Protein AF-A0A662MDX4-F1 (afdb_monomer_lite)

Structure (mmCIF, N/CA/C/O backbone):
data_AF-A0A662MDX4-F1
#
_entry.id   AF-A0A662MDX4-F1
#
loop_
_atom_site.group_PDB
_atom_site.id
_atom_site.type_symbol
_atom_site.label_atom_id
_atom_site.label_alt_id
_atom_site.label_comp_id
_atom_site.label_asym_id
_atom_site.label_entity_id
_atom_site.label_seq_id
_atom_site.pdbx_PDB_ins_code
_atom_site.Cartn_x
_atom_site.Cartn_y
_atom_site.Cartn_z
_atom_site.occupancy
_atom_site.B_iso_or_equiv
_atom_site.auth_seq_id
_atom_site.auth_comp_id
_atom_site.auth_asym_id
_atom_site.auth_atom_id
_atom_site.pdbx_PDB_model_num
ATOM 1 N N . MET A 1 1 ? -19.190 1.583 40.206 1.00 59.28 1 MET A N 1
ATOM 2 C CA . MET A 1 1 ? -19.822 0.352 40.725 1.00 59.28 1 MET A CA 1
ATOM 3 C C . MET A 1 1 ? -19.224 0.079 42.091 1.00 59.28 1 MET A C 1
ATOM 5 O O . MET A 1 1 ? -18.116 0.543 42.334 1.00 59.28 1 MET A O 1
ATOM 9 N N . THR A 1 2 ? -19.937 -0.593 42.989 1.00 80.00 2 THR A N 1
ATOM 10 C CA . THR A 1 2 ? -19.317 -1.134 44.212 1.00 80.00 2 THR A CA 1
ATOM 11 C C . THR A 1 2 ? -18.480 -2.373 43.882 1.00 80.00 2 THR A C 1
ATOM 13 O O . THR A 1 2 ? -18.760 -3.055 42.900 1.00 80.00 2 THR A O 1
ATOM 16 N N . ASP A 1 3 ? -17.484 -2.708 44.704 1.00 83.12 3 ASP A N 1
ATOM 17 C CA . ASP A 1 3 ? -16.612 -3.882 44.509 1.00 83.12 3 ASP A CA 1
ATOM 18 C C . ASP A 1 3 ? -17.412 -5.185 44.302 1.00 83.12 3 ASP A C 1
ATOM 20 O O . ASP A 1 3 ? -17.058 -6.038 43.488 1.00 83.12 3 ASP A O 1
ATOM 24 N N . ILE A 1 4 ? -18.554 -5.305 44.987 1.00 87.06 4 ILE A N 1
ATOM 25 C CA . ILE A 1 4 ? -19.502 -6.419 44.854 1.00 87.06 4 ILE A CA 1
ATOM 26 C C . ILE A 1 4 ? -20.255 -6.414 43.524 1.00 87.06 4 ILE A C 1
ATOM 28 O O . ILE A 1 4 ? -20.482 -7.484 42.965 1.00 87.06 4 ILE A O 1
ATOM 32 N N . GLU A 1 5 ? -20.662 -5.251 43.013 1.00 85.50 5 GLU A N 1
ATOM 33 C CA . GLU A 1 5 ? -21.254 -5.144 41.673 1.00 85.50 5 GLU A CA 1
ATOM 34 C C . GLU A 1 5 ? -20.227 -5.524 40.602 1.00 85.50 5 GLU A C 1
ATOM 36 O O . GLU A 1 5 ? -20.557 -6.275 39.686 1.00 85.50 5 GLU A O 1
ATOM 41 N N . THR A 1 6 ? -18.983 -5.052 40.739 1.00 86.38 6 THR A N 1
ATOM 42 C CA . THR A 1 6 ? -17.877 -5.371 39.825 1.00 86.38 6 THR A CA 1
ATOM 43 C C . THR A 1 6 ? -17.613 -6.880 39.791 1.00 86.38 6 THR A C 1
ATOM 45 O O . THR A 1 6 ? -17.633 -7.483 38.717 1.00 86.38 6 THR A O 1
ATOM 48 N N . LEU A 1 7 ? -17.438 -7.516 40.957 1.00 89.25 7 LEU A N 1
ATOM 49 C CA . LEU A 1 7 ? -17.247 -8.968 41.049 1.00 89.25 7 LEU A CA 1
ATOM 50 C C . LEU A 1 7 ? -18.479 -9.753 40.596 1.00 89.25 7 LEU A C 1
ATOM 52 O O . LEU A 1 7 ? -18.336 -10.762 39.914 1.00 89.25 7 LEU A O 1
ATOM 56 N N . GLY A 1 8 ? -19.683 -9.289 40.937 1.00 89.94 8 GLY A N 1
ATOM 57 C CA . GLY A 1 8 ? -20.932 -9.907 40.494 1.00 89.94 8 GLY A CA 1
ATOM 58 C C . GLY A 1 8 ? -21.017 -9.987 38.972 1.00 89.94 8 GLY A C 1
ATOM 59 O O . GLY A 1 8 ? -21.300 -11.056 38.441 1.00 89.94 8 GLY A O 1
ATOM 60 N N . LYS A 1 9 ? -20.680 -8.894 38.276 1.00 90.31 9 LYS A N 1
ATOM 61 C CA . LYS A 1 9 ? -20.639 -8.851 36.809 1.00 90.31 9 LYS A CA 1
ATOM 62 C C . LYS A 1 9 ? -19.519 -9.691 36.207 1.00 90.31 9 LYS A C 1
ATOM 64 O O . LYS A 1 9 ? -19.749 -10.341 35.195 1.00 90.31 9 LYS A O 1
ATOM 69 N N . LEU A 1 10 ? -18.334 -9.724 36.823 1.00 92.38 10 LEU A N 1
ATOM 70 C CA . LEU A 1 10 ? -17.260 -10.616 36.372 1.00 92.38 10 LEU A CA 1
ATOM 71 C C . LEU A 1 10 ? -17.699 -12.087 36.430 1.00 92.38 10 LEU A C 1
ATOM 73 O O . LEU A 1 10 ? -17.447 -12.842 35.496 1.00 92.38 10 LEU A O 1
ATOM 77 N N . ILE A 1 11 ? -18.380 -12.482 37.509 1.00 94.31 11 ILE A N 1
ATOM 78 C CA . ILE A 1 11 ? -18.904 -13.841 37.678 1.00 94.31 11 ILE A CA 1
ATOM 79 C C . ILE A 1 11 ? -20.050 -14.117 36.687 1.00 94.31 11 ILE A C 1
ATOM 81 O O . ILE A 1 11 ? -20.131 -15.222 36.160 1.00 94.31 11 ILE A O 1
ATOM 85 N N . GLU A 1 12 ? -20.900 -13.130 36.394 1.00 93.81 12 GLU A N 1
ATOM 86 C CA . GLU A 1 12 ? -21.998 -13.243 35.420 1.00 93.81 12 GLU A CA 1
ATOM 87 C C . GLU A 1 12 ? -21.481 -13.450 33.989 1.00 93.81 12 GLU A C 1
ATOM 89 O O . GLU A 1 12 ? -21.856 -14.426 33.340 1.00 93.81 12 GLU A O 1
ATOM 94 N N . GLU A 1 13 ? -20.540 -12.617 33.534 1.00 92.62 13 GLU A N 1
ATOM 95 C CA . GLU A 1 13 ? -19.851 -12.785 32.244 1.00 92.62 13 GLU A CA 1
ATOM 96 C C . GLU A 1 13 ? -19.095 -14.124 32.175 1.00 92.62 13 GLU A C 1
ATOM 98 O O . GLU A 1 13 ? -19.100 -14.804 31.145 1.00 92.62 13 GLU A O 1
ATOM 103 N N . PHE A 1 14 ? -18.487 -14.553 33.287 1.00 94.75 14 PHE A N 1
ATOM 104 C CA . PHE A 1 14 ? -17.798 -15.838 33.374 1.00 94.75 14 PHE A CA 1
ATOM 105 C C . PHE A 1 14 ? -18.740 -17.035 33.222 1.00 94.75 14 PHE A C 1
ATOM 107 O O . PHE A 1 14 ? -18.498 -17.890 32.369 1.00 94.75 14 PHE A O 1
ATOM 114 N N . ILE A 1 15 ? -19.838 -17.085 33.980 1.00 93.81 15 ILE A N 1
ATOM 115 C CA . ILE A 1 15 ? -20.844 -18.148 33.851 1.00 93.81 15 ILE A CA 1
ATOM 116 C C . ILE A 1 15 ? -21.467 -18.110 32.451 1.00 93.81 15 ILE A C 1
ATOM 118 O O . ILE A 1 15 ? -21.570 -19.154 31.803 1.00 93.81 15 ILE A O 1
ATOM 122 N N . GLY A 1 16 ? -21.812 -16.925 31.943 1.00 90.62 16 GLY A N 1
ATOM 123 C CA . GLY A 1 16 ? -22.343 -16.740 30.592 1.00 90.62 16 GLY A CA 1
ATOM 124 C C . GLY A 1 16 ? -21.427 -17.315 29.508 1.00 90.62 16 GLY A C 1
ATOM 125 O O . GLY A 1 16 ? -21.894 -18.030 28.623 1.00 90.62 16 GLY A O 1
ATOM 126 N N . LYS A 1 17 ? -20.108 -17.094 29.599 1.00 91.31 17 LYS A N 1
ATOM 127 C CA . LYS A 1 17 ? -19.148 -17.645 28.629 1.00 91.31 17 LYS A CA 1
ATOM 128 C C . LYS A 1 17 ? -18.890 -19.141 28.800 1.00 91.31 17 LYS A C 1
ATOM 130 O O . LYS A 1 17 ? -18.914 -19.857 27.803 1.00 91.31 17 LYS A O 1
ATOM 135 N N . MET A 1 18 ? -18.741 -19.641 30.027 1.00 92.31 18 MET A N 1
ATOM 136 C CA . MET A 1 18 ? -18.547 -21.081 30.278 1.00 92.31 18 MET A CA 1
ATOM 137 C C . MET A 1 18 ? -19.785 -21.935 29.941 1.00 92.31 18 MET A C 1
ATOM 139 O O . MET A 1 18 ? -19.671 -23.145 29.736 1.00 92.31 18 MET A O 1
ATOM 143 N N . THR A 1 19 ? -20.967 -21.316 29.856 1.00 90.06 19 THR A N 1
ATOM 144 C CA . THR A 1 19 ? -22.231 -21.961 29.454 1.00 90.06 19 THR A CA 1
ATOM 145 C C . THR A 1 19 ? -22.664 -21.615 28.018 1.00 90.06 19 THR A C 1
ATOM 147 O O . THR A 1 19 ? -23.711 -22.084 27.552 1.00 90.06 19 THR A O 1
ATOM 150 N N . SER A 1 20 ? -21.853 -20.851 27.275 1.00 85.94 20 SER A N 1
ATOM 151 C CA . SER A 1 20 ? -22.109 -20.457 25.882 1.00 85.94 20 SER A CA 1
ATOM 152 C C . SER A 1 20 ? -21.889 -21.627 24.907 1.00 85.94 20 SER A C 1
ATOM 154 O O . SER A 1 20 ? -20.959 -22.412 25.093 1.00 85.94 20 SER A O 1
ATOM 156 N N . PRO A 1 21 ? -22.672 -21.746 23.815 1.00 75.50 21 PRO A N 1
ATOM 157 C CA . PRO A 1 21 ? -22.354 -22.648 22.702 1.00 75.50 21 PRO A CA 1
ATOM 158 C C . PRO A 1 21 ? -20.998 -22.358 22.035 1.00 75.50 21 PRO A C 1
ATOM 160 O O . PRO A 1 21 ? -20.430 -23.243 21.401 1.00 75.50 21 PRO A O 1
ATOM 163 N N . GLU A 1 22 ? -20.479 -21.133 22.170 1.00 73.81 22 GLU A N 1
ATOM 164 C CA . GLU A 1 22 ? -19.217 -20.685 21.560 1.00 73.81 22 GLU A CA 1
ATOM 165 C C . GLU A 1 22 ? -17.988 -21.433 22.098 1.00 73.81 22 GLU A C 1
ATOM 167 O O . GLU A 1 22 ? -16.997 -21.558 21.385 1.00 73.81 22 GLU A O 1
ATOM 172 N N . ILE A 1 23 ? -18.053 -21.965 23.326 1.00 75.44 23 ILE A N 1
ATOM 173 C CA . ILE A 1 23 ? -16.943 -22.688 23.972 1.00 75.44 23 ILE A CA 1
ATOM 174 C C . ILE A 1 23 ? -16.802 -24.145 23.471 1.00 75.44 23 ILE A C 1
ATOM 176 O O . ILE A 1 23 ? -15.941 -24.905 23.917 1.00 75.44 23 ILE A O 1
ATOM 180 N N . GLY A 1 24 ? -17.644 -24.548 22.513 1.00 72.50 24 GLY A N 1
ATOM 181 C CA . GLY A 1 24 ? -17.544 -25.826 21.818 1.00 72.50 24 GLY A CA 1
ATOM 182 C C . GLY A 1 24 ? -17.887 -27.027 22.700 1.00 72.50 24 GLY A C 1
ATOM 183 O O . GLY A 1 24 ? -18.926 -27.063 23.359 1.00 72.50 24 GLY A O 1
ATOM 184 N N . GLN A 1 25 ? -17.034 -28.054 22.671 1.00 70.88 25 GLN A N 1
ATOM 185 C CA . GLN A 1 25 ? -17.307 -29.349 23.313 1.00 70.88 25 GLN A CA 1
ATOM 186 C C . GLN A 1 25 ? -17.224 -29.318 24.850 1.00 70.88 25 GLN A C 1
ATOM 188 O O . GLN A 1 25 ? -17.778 -30.205 25.491 1.00 70.88 25 GLN A O 1
ATOM 193 N N . PHE A 1 26 ? -16.591 -28.298 25.442 1.00 77.69 26 PHE A N 1
ATOM 194 C CA . PHE A 1 26 ? -16.405 -28.166 26.896 1.00 77.69 26 PHE A CA 1
ATOM 195 C C . PHE A 1 26 ? -17.465 -27.294 27.588 1.00 77.69 26 PHE A C 1
ATOM 197 O O . PHE A 1 26 ? -17.277 -26.845 28.718 1.00 77.69 26 PHE A O 1
ATOM 204 N N . ARG A 1 27 ? -18.601 -27.066 26.921 1.00 85.00 27 ARG A N 1
ATOM 205 C CA . ARG A 1 27 ? -19.732 -26.306 27.459 1.00 85.00 27 ARG A CA 1
ATOM 206 C C . ARG A 1 27 ? -20.246 -26.908 28.769 1.00 85.00 27 ARG A C 1
ATOM 208 O O . ARG A 1 27 ? -20.650 -28.070 28.810 1.00 85.00 27 ARG A O 1
ATOM 215 N N . LEU A 1 28 ? -20.299 -26.089 29.817 1.00 90.06 28 LEU A N 1
ATOM 216 C CA . LEU A 1 28 ? -20.898 -26.454 31.098 1.00 90.06 28 LEU A CA 1
ATOM 217 C C . LEU A 1 28 ? -22.377 -26.054 31.171 1.00 90.06 28 LEU A C 1
ATOM 219 O O . LEU A 1 28 ? -22.842 -25.152 30.477 1.00 90.06 28 LEU A O 1
ATOM 223 N N . GLU A 1 29 ? -23.113 -26.720 32.058 1.00 92.25 29 GLU A N 1
ATOM 224 C CA . GLU A 1 29 ? -24.498 -26.382 32.392 1.00 92.25 29 GLU A CA 1
ATOM 225 C C . GLU A 1 29 ? -24.563 -25.362 33.538 1.00 92.25 29 GLU A C 1
ATOM 227 O O . GLU A 1 29 ? -23.791 -25.431 34.498 1.00 92.25 29 GLU A O 1
ATOM 232 N N . VAL A 1 30 ? -25.557 -24.467 33.513 1.00 93.75 30 VAL A N 1
ATOM 233 C CA . VAL A 1 30 ? -25.803 -23.487 34.595 1.00 93.75 30 VAL A CA 1
ATOM 234 C C . VAL A 1 30 ? -26.048 -24.186 35.946 1.00 93.75 30 VAL A C 1
ATOM 236 O O . VAL A 1 30 ? -25.673 -23.685 37.010 1.00 93.75 30 VAL A O 1
ATOM 239 N N . SER A 1 31 ? -26.621 -25.396 35.934 1.00 92.81 31 SER A N 1
ATOM 240 C CA . SER A 1 31 ? -26.776 -26.232 37.133 1.00 92.81 31 SER A CA 1
ATOM 241 C C . SER A 1 31 ? -25.448 -26.573 37.813 1.00 92.81 31 SER A C 1
ATOM 243 O O . SER A 1 31 ? -25.412 -26.674 39.037 1.00 92.81 31 SER A O 1
ATOM 245 N N . THR A 1 32 ? -24.353 -26.708 37.061 1.00 94.25 32 THR A N 1
ATOM 246 C CA . THR A 1 32 ? -23.019 -26.994 37.607 1.00 94.25 32 THR A CA 1
ATOM 247 C C . THR A 1 32 ? -22.538 -25.839 38.483 1.00 94.25 32 THR A C 1
ATOM 249 O O . THR A 1 32 ? -22.175 -26.046 39.641 1.00 94.25 32 THR A O 1
ATOM 252 N N . PHE A 1 33 ? -22.648 -24.606 37.984 1.00 96.00 33 PHE A N 1
ATOM 253 C CA . PHE A 1 33 ? -22.297 -23.394 38.728 1.00 96.00 33 PHE A CA 1
ATOM 254 C C . PHE A 1 33 ? -23.172 -23.182 39.971 1.00 96.00 33 PHE A C 1
ATOM 256 O O . PHE A 1 33 ? -22.664 -22.734 41.003 1.00 96.00 33 PHE A O 1
ATOM 263 N N . ARG A 1 34 ? -24.450 -23.591 39.925 1.00 94.94 34 ARG A N 1
ATOM 264 C CA . ARG A 1 34 ? -25.334 -23.630 41.104 1.00 94.94 34 ARG A CA 1
ATOM 265 C C . ARG A 1 34 ? -24.911 -24.673 42.139 1.00 94.94 34 ARG A C 1
ATOM 267 O O . ARG A 1 34 ? -24.878 -24.357 43.322 1.00 94.94 34 ARG A O 1
ATOM 274 N N . ILE A 1 35 ? -24.521 -25.882 41.730 1.00 94.12 35 ILE A N 1
ATOM 275 C CA . ILE A 1 35 ? -24.014 -26.915 42.655 1.00 94.12 35 ILE A CA 1
ATOM 276 C C . ILE A 1 35 ? -22.730 -26.440 43.355 1.00 94.12 35 ILE A C 1
ATOM 278 O O . ILE A 1 35 ? -22.572 -26.644 44.561 1.00 94.12 35 ILE A O 1
ATOM 282 N N . ILE A 1 36 ? -21.834 -25.766 42.626 1.00 95.31 36 ILE A N 1
ATOM 283 C CA . ILE A 1 36 ? -20.626 -25.151 43.197 1.00 95.31 36 ILE A CA 1
ATOM 284 C C . ILE A 1 36 ? -21.009 -24.048 44.197 1.00 95.31 36 ILE A C 1
ATOM 286 O O . ILE A 1 36 ? -20.412 -23.972 45.272 1.00 95.31 36 ILE A O 1
ATOM 290 N N . LEU A 1 37 ? -22.038 -23.244 43.904 1.00 95.12 37 LEU A N 1
ATOM 291 C CA . LEU A 1 37 ? -22.515 -22.181 44.794 1.00 95.12 37 LEU A CA 1
ATOM 292 C C . LEU A 1 37 ? -23.101 -22.741 46.096 1.00 95.12 37 LEU A C 1
ATOM 294 O O . LEU A 1 37 ? -22.712 -22.288 47.172 1.00 95.12 37 LEU A O 1
ATOM 298 N N . GLU A 1 38 ? -23.966 -23.757 46.029 1.00 92.81 38 GLU A N 1
ATOM 299 C CA . GLU A 1 38 ? -24.535 -24.376 47.237 1.00 92.81 38 GLU A CA 1
ATOM 300 C C . GLU A 1 38 ? -23.454 -25.027 48.111 1.00 92.81 38 GLU A C 1
ATOM 302 O O . GLU A 1 38 ? -23.469 -24.865 49.329 1.00 92.81 38 GLU A O 1
ATOM 307 N N . ARG A 1 39 ? -22.450 -25.680 47.506 1.00 91.81 39 ARG A N 1
ATOM 308 C CA . ARG A 1 39 ? -21.271 -26.169 48.244 1.00 91.81 39 ARG A CA 1
ATOM 309 C C . ARG A 1 39 ? -20.447 -25.032 48.851 1.00 91.81 39 ARG A C 1
ATOM 311 O O . ARG A 1 39 ? -19.900 -25.192 49.933 1.00 91.81 39 ARG A O 1
ATOM 318 N N . SER A 1 40 ? -20.359 -23.885 48.180 1.00 92.88 40 SER A N 1
ATOM 319 C CA . SER A 1 40 ? -19.614 -22.718 48.675 1.00 92.88 40 SER A CA 1
ATOM 320 C C . SER A 1 40 ? -20.305 -22.036 49.854 1.00 92.88 40 SER A C 1
ATOM 322 O O . SER A 1 40 ? -19.623 -21.580 50.764 1.00 92.88 40 SER A O 1
ATOM 324 N N . ARG A 1 41 ? -21.644 -22.038 49.905 1.00 93.06 41 ARG A N 1
ATOM 325 C CA . ARG A 1 41 ? -22.424 -21.500 51.035 1.00 93.06 41 ARG A CA 1
ATOM 326 C C . ARG A 1 41 ? -22.220 -22.245 52.357 1.00 93.06 41 ARG A C 1
ATOM 328 O O . ARG A 1 41 ? -22.473 -21.654 53.403 1.00 93.06 41 ARG A O 1
ATOM 335 N N . VAL A 1 42 ? -21.793 -23.511 52.321 1.00 87.94 42 VAL A N 1
ATOM 336 C CA . VAL A 1 42 ? -21.482 -24.293 53.535 1.00 87.94 42 VAL A CA 1
ATOM 337 C C . VAL A 1 42 ? -20.280 -23.696 54.270 1.00 87.94 42 VAL A C 1
ATOM 339 O O . VAL A 1 42 ? -20.311 -23.575 55.491 1.00 87.94 42 VAL A O 1
ATOM 342 N N . ASP A 1 43 ? -19.256 -23.287 53.518 1.00 85.44 43 ASP A N 1
ATOM 343 C CA . ASP A 1 43 ? -18.000 -22.767 54.066 1.00 85.44 43 ASP A CA 1
ATOM 344 C C . ASP A 1 43 ? -17.984 -21.232 54.163 1.00 85.44 43 ASP A C 1
ATOM 346 O O . ASP A 1 43 ? -17.345 -20.675 55.050 1.00 85.44 43 ASP A O 1
ATOM 350 N N . GLU A 1 44 ? -18.711 -20.540 53.278 1.00 90.81 44 GLU A N 1
ATOM 351 C CA . GLU A 1 44 ? -18.804 -19.076 53.218 1.00 90.81 44 GLU A CA 1
ATOM 352 C C . GLU A 1 44 ? -20.279 -18.612 53.306 1.00 90.81 44 GLU A C 1
ATOM 354 O O . GLU A 1 44 ? -20.914 -18.306 52.286 1.00 90.81 44 GLU A O 1
ATOM 359 N N . PRO A 1 45 ? -20.855 -18.509 54.527 1.00 85.25 45 PRO A N 1
ATOM 360 C CA . PRO A 1 45 ? -22.267 -18.161 54.747 1.00 85.25 45 PRO A CA 1
ATOM 361 C C . PRO A 1 45 ? -22.698 -16.793 54.199 1.00 85.25 45 PRO A C 1
ATOM 363 O O . PRO A 1 45 ? -23.894 -16.525 54.073 1.00 85.25 45 PRO A O 1
ATOM 366 N N . ALA A 1 46 ? -21.753 -15.918 53.846 1.00 88.31 46 ALA A N 1
ATOM 367 C CA . ALA A 1 46 ? -22.050 -14.660 53.169 1.00 88.31 46 ALA A CA 1
ATOM 368 C C . ALA A 1 46 ? -22.801 -14.882 51.837 1.00 88.31 46 ALA A C 1
ATOM 370 O O . ALA A 1 46 ? -23.713 -14.120 51.518 1.00 88.31 46 ALA A O 1
ATOM 371 N N . LEU A 1 47 ? -22.509 -15.971 51.108 1.00 91.19 47 LEU A N 1
ATOM 372 C CA . LEU A 1 47 ? -23.091 -16.295 49.793 1.00 91.19 47 LEU A CA 1
ATOM 373 C C . LEU A 1 47 ? -24.596 -16.628 49.805 1.00 91.19 47 LEU A C 1
ATOM 375 O O . LEU A 1 47 ? -25.186 -16.843 48.746 1.00 91.19 47 LEU A O 1
ATOM 379 N N . VAL A 1 48 ? -25.256 -16.648 50.968 1.00 87.31 48 VAL A N 1
ATOM 380 C CA . VAL A 1 48 ? -26.707 -16.903 51.093 1.00 87.31 48 VAL A CA 1
ATOM 381 C C . VAL A 1 48 ? -27.556 -15.906 50.284 1.00 87.31 48 VAL A C 1
ATOM 383 O O . VAL A 1 48 ? -28.647 -16.254 49.841 1.00 87.31 48 VAL A O 1
ATOM 386 N N . LYS A 1 49 ? -27.063 -14.681 50.046 1.00 88.75 49 LYS A N 1
ATOM 387 C CA . LYS A 1 49 ? -27.761 -13.646 49.251 1.00 88.75 49 LYS A CA 1
ATOM 388 C C . LYS A 1 49 ? -27.260 -13.486 47.810 1.00 88.75 49 LYS A C 1
ATOM 390 O O . LYS A 1 49 ? -27.678 -12.555 47.123 1.00 88.75 49 LYS A O 1
ATOM 395 N N . PHE A 1 50 ? -26.391 -14.380 47.355 1.00 93.94 50 PHE A N 1
ATOM 396 C CA . PHE A 1 50 ? -25.952 -14.470 45.966 1.00 93.94 50 PHE A CA 1
ATOM 397 C C . PHE A 1 50 ? -26.685 -15.632 45.297 1.00 93.94 50 PHE A C 1
ATOM 399 O O . PHE A 1 50 ? -26.714 -16.725 45.860 1.00 93.94 50 PHE A O 1
ATOM 406 N N . THR A 1 51 ? -27.325 -15.411 44.149 1.00 92.75 51 THR A N 1
ATOM 407 C CA . THR A 1 51 ? -28.129 -16.434 43.455 1.00 92.75 51 THR A CA 1
ATOM 408 C C . THR A 1 51 ? -27.865 -16.397 41.955 1.00 92.75 51 THR A C 1
ATOM 410 O O . THR A 1 51 ? -27.799 -15.319 41.373 1.00 92.75 51 THR A O 1
ATOM 413 N N . ILE A 1 52 ? -27.760 -17.575 41.342 1.00 94.75 52 ILE A N 1
ATOM 414 C CA . ILE A 1 52 ? -27.649 -17.768 39.892 1.00 94.75 52 ILE A CA 1
ATOM 415 C C . ILE A 1 52 ? -29.001 -18.298 39.405 1.00 94.75 52 ILE A C 1
ATOM 417 O O . ILE A 1 52 ? -29.526 -19.261 39.974 1.00 94.75 52 ILE A O 1
ATOM 421 N N . MET A 1 53 ? -29.581 -17.647 38.401 1.00 92.38 53 MET A N 1
ATOM 422 C CA . MET A 1 53 ? -30.873 -17.997 37.804 1.00 92.38 53 MET A CA 1
ATOM 423 C C . MET A 1 53 ? -30.736 -19.156 36.799 1.00 92.38 53 MET A C 1
ATOM 425 O O . MET A 1 53 ? -29.630 -19.597 36.496 1.00 92.38 53 MET A O 1
ATOM 429 N N . ASP A 1 54 ? -31.852 -19.688 36.287 1.00 86.69 54 ASP A N 1
ATOM 430 C CA . ASP A 1 54 ? -31.834 -20.801 35.318 1.00 86.69 54 ASP A CA 1
ATOM 431 C C . ASP A 1 54 ? -31.208 -20.433 33.959 1.00 86.69 54 ASP A C 1
ATOM 433 O O . ASP A 1 54 ? -30.685 -21.309 33.275 1.00 86.69 54 ASP A O 1
ATOM 437 N N . ASP A 1 55 ? -31.229 -19.152 33.586 1.00 83.25 55 ASP A N 1
ATOM 438 C CA . ASP A 1 55 ? -30.624 -18.601 32.365 1.00 83.25 55 ASP A CA 1
ATOM 439 C C . ASP A 1 55 ? -29.138 -18.217 32.523 1.00 83.25 55 ASP A C 1
ATOM 441 O O . ASP A 1 55 ? -28.510 -17.781 31.561 1.00 83.25 55 ASP A O 1
ATOM 445 N N . GLY A 1 56 ? -28.568 -18.396 33.721 1.00 83.56 56 GLY A N 1
ATOM 446 C CA . GLY A 1 56 ? -27.198 -18.007 34.063 1.00 83.56 56 GLY A CA 1
ATOM 447 C C . GLY A 1 56 ? -27.049 -16.585 34.614 1.00 83.56 56 GLY A C 1
ATOM 448 O O . GLY A 1 56 ? -25.974 -16.265 35.121 1.00 83.56 56 GLY A O 1
ATOM 449 N N . GLY A 1 57 ? -28.103 -15.760 34.582 1.00 87.75 57 GLY A N 1
ATOM 450 C CA . GLY A 1 57 ? -28.083 -14.404 35.134 1.00 87.75 57 GLY A CA 1
ATOM 451 C C . GLY A 1 57 ? -27.938 -14.382 36.659 1.00 87.75 57 GLY A C 1
ATOM 452 O O . GLY A 1 57 ? -28.288 -15.347 37.350 1.00 87.75 57 GLY A O 1
ATOM 453 N N . ILE A 1 58 ? -27.422 -13.279 37.208 1.00 92.00 58 ILE A N 1
ATOM 454 C CA . ILE A 1 58 ? -27.031 -13.197 38.622 1.00 92.00 58 ILE A CA 1
ATOM 455 C C . ILE A 1 58 ? -27.862 -12.183 39.412 1.00 92.00 58 ILE A C 1
ATOM 457 O O . ILE A 1 58 ? -27.962 -11.003 39.088 1.00 92.00 58 ILE A O 1
ATOM 461 N N . VAL A 1 59 ? -28.385 -12.636 40.554 1.00 90.81 59 VAL A N 1
ATOM 462 C CA . VAL A 1 59 ? -29.019 -11.786 41.567 1.00 90.81 59 VAL A CA 1
ATOM 463 C C . VAL A 1 59 ? -28.081 -11.663 42.768 1.00 90.81 59 VAL A C 1
ATOM 465 O O . VAL A 1 59 ? -27.962 -12.574 43.593 1.00 90.81 59 VAL A O 1
ATOM 468 N N . ASN A 1 60 ? -27.410 -10.515 42.868 1.00 91.50 60 ASN A N 1
ATOM 469 C CA . ASN A 1 60 ? -26.409 -10.228 43.894 1.00 91.50 60 ASN A CA 1
ATOM 470 C C . ASN A 1 60 ? -26.946 -9.240 44.947 1.00 91.50 60 ASN A C 1
ATOM 472 O O . ASN A 1 60 ? -26.914 -8.030 44.751 1.00 91.50 60 ASN A O 1
ATOM 476 N N . ASN A 1 61 ? -27.430 -9.763 46.081 1.00 88.44 61 ASN A N 1
ATOM 477 C CA . ASN A 1 61 ? -27.960 -8.978 47.207 1.00 88.44 61 ASN A CA 1
ATOM 478 C C . ASN A 1 61 ? -27.007 -8.962 48.425 1.00 88.44 61 ASN A C 1
ATOM 480 O O . ASN A 1 61 ? -27.448 -8.910 49.583 1.00 88.44 61 ASN A O 1
ATOM 484 N N . LEU A 1 62 ? -25.697 -9.066 48.184 1.00 88.12 62 LEU A N 1
ATOM 485 C CA . LEU A 1 62 ? -24.664 -9.021 49.222 1.00 88.12 62 LEU A CA 1
ATOM 486 C C . LEU A 1 62 ? -24.452 -7.590 49.756 1.00 88.12 62 LEU A C 1
ATOM 488 O O . LEU A 1 62 ? -24.684 -6.602 49.063 1.00 88.12 62 LEU A O 1
ATOM 492 N N . ARG A 1 63 ? -24.003 -7.460 51.012 1.00 85.88 63 ARG A N 1
ATOM 493 C CA . ARG A 1 63 ? -23.642 -6.156 51.603 1.00 85.88 63 ARG A CA 1
ATOM 494 C C . ARG A 1 63 ? -22.220 -5.783 51.208 1.00 85.88 63 ARG A C 1
ATOM 496 O O . ARG A 1 63 ? -21.333 -6.606 51.427 1.00 85.88 63 ARG A O 1
ATOM 503 N N . ASN A 1 64 ? -22.000 -4.557 50.722 1.00 82.00 64 ASN A N 1
ATOM 504 C CA . ASN A 1 64 ? -20.656 -4.083 50.374 1.00 82.00 64 ASN A CA 1
ATOM 505 C C . ASN A 1 64 ? -19.703 -4.163 51.577 1.00 82.00 64 ASN A C 1
ATOM 507 O O . ASN A 1 64 ? -20.034 -3.675 52.658 1.00 82.00 64 ASN A O 1
ATOM 511 N N . GLY A 1 65 ? -18.552 -4.810 51.390 1.00 83.50 65 GLY A N 1
ATOM 512 C CA . GLY A 1 65 ? -17.592 -5.095 52.455 1.00 83.50 65 GLY A CA 1
ATOM 513 C C . GLY A 1 65 ? -16.655 -6.272 52.137 1.00 83.50 65 GLY A C 1
ATOM 514 O O . GLY A 1 65 ? -16.960 -7.082 51.256 1.00 83.50 65 GLY A O 1
ATOM 515 N N . PRO A 1 66 ? -15.525 -6.386 52.862 1.00 84.19 66 PRO A N 1
ATOM 516 C CA . PRO A 1 66 ? -14.450 -7.331 52.551 1.00 84.19 66 PRO A CA 1
ATOM 517 C C . PRO A 1 66 ? -14.874 -8.801 52.659 1.00 84.19 66 PRO A C 1
ATOM 519 O O . PRO A 1 66 ? -14.443 -9.609 51.841 1.00 84.19 66 PRO A O 1
ATOM 522 N N . ASP A 1 67 ? -15.758 -9.153 53.598 1.00 86.38 67 ASP A N 1
ATOM 523 C CA . ASP A 1 67 ? -16.241 -10.534 53.759 1.00 86.38 67 ASP A CA 1
ATOM 524 C C . ASP A 1 67 ? -17.007 -11.019 52.521 1.00 86.38 67 ASP A C 1
ATOM 526 O O . ASP A 1 67 ? -16.808 -12.136 52.050 1.00 86.38 67 ASP A O 1
ATOM 530 N N . SER A 1 68 ? -17.848 -10.158 51.943 1.00 90.56 68 SER A N 1
ATOM 531 C CA . SER A 1 68 ? -18.599 -10.464 50.723 1.00 90.56 68 SER A CA 1
ATOM 532 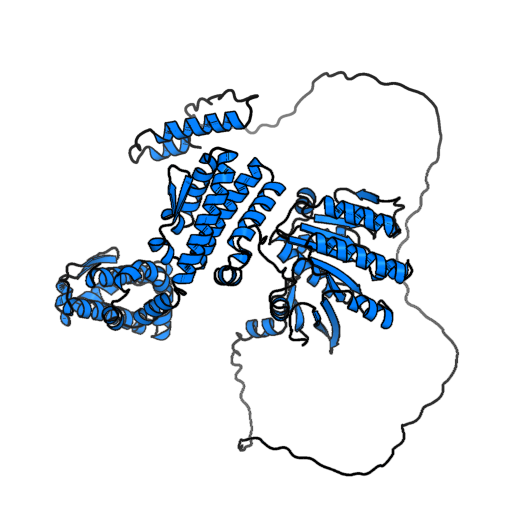C C . SER A 1 68 ? -17.690 -10.548 49.492 1.00 90.56 68 SER A C 1
ATOM 534 O O . SER A 1 68 ? -17.884 -11.424 48.653 1.00 90.56 68 SER A O 1
ATOM 536 N N . VAL A 1 69 ? -16.688 -9.663 49.391 1.00 89.06 69 VAL A N 1
ATOM 537 C CA . VAL A 1 69 ? -15.654 -9.692 48.337 1.00 89.06 69 VAL A CA 1
ATOM 538 C C . VAL A 1 69 ? -14.870 -11.007 48.398 1.00 89.06 69 VAL A C 1
ATOM 540 O O . VAL A 1 69 ? -14.765 -11.713 47.395 1.00 89.06 69 VAL A O 1
ATOM 543 N N . ARG A 1 70 ? -14.410 -11.395 49.596 1.00 90.06 70 ARG A N 1
ATOM 544 C CA . ARG A 1 70 ? -13.733 -12.672 49.856 1.00 90.06 70 ARG A CA 1
ATOM 545 C C . ARG A 1 70 ? -14.619 -13.868 49.496 1.00 90.06 70 ARG A C 1
ATOM 547 O O . ARG A 1 70 ? -14.148 -14.795 48.845 1.00 90.06 70 ARG A O 1
ATOM 554 N N . ALA A 1 71 ? -15.894 -13.845 49.872 1.00 92.00 71 ALA A N 1
ATOM 555 C CA . ALA A 1 71 ? -16.821 -14.935 49.589 1.00 92.00 71 ALA A CA 1
ATOM 556 C C . ALA A 1 71 ? -17.094 -15.112 48.080 1.00 92.00 71 ALA A C 1
ATOM 558 O O . ALA A 1 71 ? -17.105 -16.242 47.587 1.00 92.00 71 ALA A O 1
ATOM 559 N N . LEU A 1 72 ? -17.250 -14.012 47.328 1.00 94.19 72 LEU A N 1
ATOM 560 C CA . LEU A 1 72 ? -17.371 -14.043 45.862 1.00 94.19 72 LEU A CA 1
ATOM 561 C C . LEU A 1 72 ? -16.090 -14.549 45.184 1.00 94.19 72 LEU A C 1
ATOM 563 O O . LEU A 1 72 ? -16.169 -15.376 44.278 1.00 94.19 72 LEU A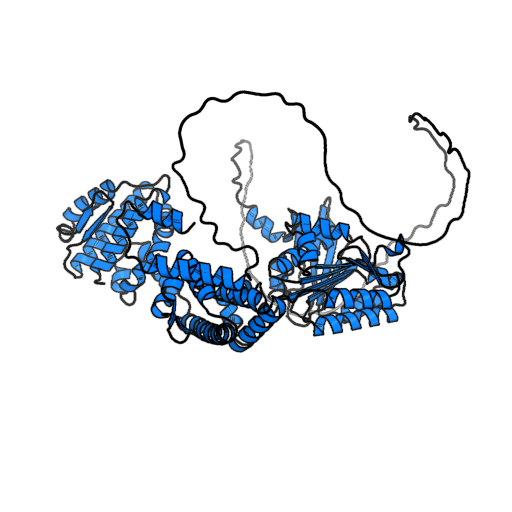 O 1
ATOM 567 N N . SER A 1 73 ? -14.919 -14.111 45.656 1.00 93.12 73 SER A N 1
ATOM 568 C CA . SER A 1 73 ? -13.619 -14.628 45.209 1.00 93.12 73 SER A CA 1
ATOM 569 C C . SER A 1 73 ? -13.499 -16.141 45.424 1.00 93.12 73 SER A C 1
ATOM 571 O O . SER A 1 73 ? -13.153 -16.870 44.496 1.00 93.12 73 SER A O 1
ATOM 573 N N . ILE A 1 74 ? -13.862 -16.646 46.609 1.00 92.88 74 ILE A N 1
ATOM 574 C CA . ILE A 1 74 ? -13.813 -18.082 46.925 1.00 92.88 74 ILE A CA 1
ATOM 575 C C . ILE A 1 74 ? -14.770 -18.884 46.034 1.00 92.88 74 ILE A C 1
ATOM 577 O O . ILE A 1 74 ? -14.405 -19.969 45.577 1.00 92.88 74 ILE A O 1
ATOM 581 N N . TYR A 1 75 ? -15.963 -18.357 45.743 1.00 96.19 75 TYR A N 1
ATOM 582 C CA . TYR A 1 75 ? -16.883 -18.974 44.787 1.00 96.19 75 TYR A CA 1
ATOM 583 C C . TYR A 1 75 ? -16.290 -19.038 43.368 1.00 96.19 75 TYR A C 1
ATOM 585 O O . TYR A 1 75 ? -16.317 -20.097 42.730 1.00 96.19 75 TYR A O 1
ATOM 593 N N . LEU A 1 76 ? -15.720 -17.930 42.884 1.00 96.00 76 LEU A N 1
ATOM 594 C CA . LEU A 1 76 ? -15.083 -17.875 41.570 1.00 96.00 76 LEU A CA 1
ATOM 595 C C . LEU A 1 76 ? -13.896 -18.843 41.502 1.00 96.00 76 LEU A C 1
ATOM 597 O O . LEU A 1 76 ? -13.806 -19.625 40.558 1.00 96.00 76 LEU A O 1
ATOM 601 N N . LYS A 1 77 ? -13.057 -18.888 42.545 1.00 95.69 77 LYS A N 1
ATOM 602 C CA . LYS A 1 77 ? -11.933 -19.826 42.645 1.00 95.69 77 LYS A CA 1
ATOM 603 C C . LYS A 1 77 ? -12.405 -21.275 42.559 1.00 95.69 77 LYS A C 1
ATOM 605 O O . LYS A 1 77 ? -11.919 -22.008 41.712 1.00 95.69 77 LYS A O 1
ATOM 610 N N . ARG A 1 78 ? -13.399 -21.677 43.359 1.00 96.19 78 ARG A N 1
ATOM 611 C CA . ARG A 1 78 ? -13.966 -23.041 43.312 1.00 96.19 78 ARG A CA 1
ATOM 612 C C . ARG A 1 78 ? -14.531 -23.399 41.938 1.00 96.19 78 ARG A C 1
ATOM 614 O O . ARG A 1 78 ? -14.551 -24.572 41.576 1.00 96.19 78 ARG A O 1
ATOM 621 N N . SER A 1 79 ? -14.990 -22.402 41.186 1.00 96.81 79 SER A N 1
ATOM 622 C CA . SER A 1 79 ? -15.476 -22.580 39.819 1.00 96.81 79 SER A CA 1
ATOM 623 C C . SER A 1 79 ? -14.331 -22.786 38.820 1.00 96.81 79 SER A C 1
ATOM 625 O O . SER A 1 79 ? -14.438 -23.666 37.970 1.00 96.81 79 SER A O 1
ATOM 627 N N . VAL A 1 80 ? -13.218 -22.055 38.961 1.00 96.06 80 VAL A N 1
ATOM 628 C CA . VAL A 1 80 ? -11.977 -22.302 38.202 1.00 96.06 80 VAL A CA 1
ATOM 629 C C . VAL A 1 80 ? -11.384 -23.667 38.557 1.00 96.06 80 VAL A C 1
ATOM 631 O O . VAL A 1 80 ? -11.185 -24.481 37.663 1.00 96.06 80 VAL A O 1
ATOM 634 N N . ASP A 1 81 ? -11.189 -23.961 39.848 1.00 95.25 81 ASP A N 1
ATOM 635 C CA . ASP A 1 81 ? -10.639 -25.229 40.348 1.00 95.25 81 ASP A CA 1
ATOM 636 C C . ASP A 1 81 ? -11.444 -26.434 39.817 1.00 95.25 81 ASP A C 1
ATOM 638 O O . ASP A 1 81 ? -10.876 -27.459 39.438 1.00 95.25 81 ASP A O 1
ATOM 642 N N . PHE A 1 82 ? -12.776 -26.308 39.736 1.00 95.81 82 PHE A N 1
ATOM 643 C CA . PHE A 1 82 ? -13.638 -27.330 39.144 1.00 95.81 82 PHE A CA 1
ATOM 644 C C . PHE A 1 82 ? -13.366 -27.531 37.644 1.00 95.81 82 PHE A C 1
ATOM 646 O O . PHE A 1 82 ? -13.219 -28.674 37.214 1.00 95.81 82 PHE A O 1
ATOM 653 N N . ILE A 1 83 ? -13.256 -26.457 36.852 1.00 94.19 83 ILE A N 1
ATOM 654 C CA . ILE A 1 83 ? -12.933 -26.542 35.414 1.00 94.19 83 ILE A CA 1
ATOM 655 C C . ILE A 1 83 ? -11.549 -27.177 35.227 1.00 94.19 83 ILE A C 1
ATOM 657 O O . ILE A 1 83 ? -11.420 -28.144 34.476 1.00 94.19 83 ILE A O 1
ATOM 661 N N . SER A 1 84 ? -10.544 -26.719 35.977 1.00 94.50 84 SER A N 1
ATOM 662 C CA . SER A 1 84 ? -9.196 -27.301 35.986 1.00 94.50 84 SER A CA 1
ATOM 663 C C . SER A 1 84 ? -9.206 -28.795 36.323 1.00 94.50 84 SER A C 1
ATOM 665 O O . SER A 1 84 ? -8.481 -29.566 35.699 1.00 94.50 84 SER A O 1
ATOM 667 N N . SER A 1 85 ? -10.076 -29.240 37.240 1.00 95.38 85 SER A N 1
ATOM 668 C CA . SER A 1 85 ? -10.221 -30.666 37.572 1.00 95.38 85 SER A CA 1
ATOM 669 C C . SER A 1 85 ? -10.810 -31.525 36.441 1.00 95.38 85 SER A C 1
ATOM 671 O O . SER A 1 85 ? -10.611 -32.739 36.440 1.00 95.38 85 SER A O 1
ATOM 673 N N . LEU A 1 86 ? -11.524 -30.917 35.484 1.00 91.94 86 LEU A N 1
ATOM 674 C CA . LEU A 1 86 ? -12.124 -31.610 34.339 1.00 91.94 86 LEU A CA 1
ATOM 675 C C . LEU A 1 86 ? -11.193 -31.700 33.126 1.00 91.94 86 LEU A C 1
ATOM 677 O O . LEU A 1 86 ? -11.233 -32.708 32.422 1.00 91.94 86 LEU A O 1
ATOM 681 N N . ILE A 1 87 ? -10.409 -30.649 32.852 1.00 90.19 87 ILE A N 1
ATOM 682 C CA . ILE A 1 87 ? -9.677 -30.501 31.578 1.00 90.19 87 ILE A CA 1
ATOM 683 C C . ILE A 1 87 ? -8.168 -30.241 31.728 1.00 90.19 87 ILE A C 1
ATOM 685 O O . ILE A 1 87 ? -7.468 -30.152 30.724 1.00 90.19 87 ILE A O 1
ATOM 689 N N . GLY A 1 88 ? -7.659 -30.165 32.961 1.00 92.56 88 GLY A N 1
ATOM 690 C CA . GLY A 1 88 ? -6.275 -29.796 33.273 1.00 92.56 88 GLY A CA 1
ATOM 691 C C . GLY A 1 88 ? -6.108 -28.293 33.519 1.00 92.56 88 GLY A C 1
ATOM 692 O O . GLY A 1 88 ? -6.820 -27.477 32.938 1.00 92.56 88 GLY A O 1
ATOM 693 N N . GLU A 1 89 ? -5.167 -27.923 34.393 1.00 88.75 89 GLU A N 1
ATOM 694 C CA . GLU A 1 89 ? -4.958 -26.528 34.823 1.00 88.75 89 GLU A CA 1
ATOM 695 C C . GLU A 1 89 ? -4.574 -25.594 33.667 1.00 88.75 89 GLU A C 1
ATOM 697 O O . GLU A 1 89 ? -5.142 -24.513 33.541 1.00 88.75 89 GLU A O 1
ATOM 702 N N . GLU A 1 90 ? -3.647 -26.017 32.805 1.00 86.38 90 GLU A N 1
ATOM 703 C CA . GLU A 1 90 ? -3.139 -25.215 31.684 1.00 86.38 90 GLU A CA 1
ATOM 704 C C . GLU A 1 90 ? -4.234 -24.960 30.634 1.00 86.38 90 GLU A C 1
ATOM 706 O O . GLU A 1 90 ? -4.533 -23.813 30.304 1.00 86.38 90 GLU A O 1
ATOM 711 N N . LEU A 1 91 ? -4.945 -26.014 30.215 1.00 83.94 91 LEU A N 1
ATOM 712 C CA . LEU A 1 91 ? -6.046 -25.905 29.255 1.00 83.94 91 LEU A CA 1
ATOM 713 C C . LEU A 1 91 ? -7.239 -25.113 29.822 1.00 83.94 91 LEU A C 1
ATOM 715 O O . LEU A 1 91 ? -7.880 -24.353 29.096 1.00 83.94 91 LEU A O 1
ATOM 719 N N . ALA A 1 92 ? -7.523 -25.237 31.124 1.00 90.00 92 ALA A N 1
ATOM 720 C CA . ALA A 1 92 ? -8.504 -24.396 31.805 1.00 90.00 92 ALA A CA 1
ATOM 721 C C . ALA A 1 92 ? -8.073 -22.926 31.836 1.00 90.00 92 ALA A C 1
ATOM 723 O O . ALA A 1 92 ? -8.891 -22.050 31.544 1.00 90.00 92 ALA A O 1
ATOM 724 N N . LYS A 1 93 ? -6.796 -22.646 32.127 1.00 89.06 93 LYS A N 1
ATOM 725 C CA . LYS A 1 93 ? -6.248 -21.289 32.120 1.00 89.06 93 LYS A CA 1
ATOM 726 C C . LYS A 1 93 ? -6.405 -20.639 30.744 1.00 89.06 93 LYS A C 1
ATOM 728 O O . LYS A 1 93 ? -6.926 -19.525 30.672 1.00 89.06 93 LYS A O 1
ATOM 733 N N . ASP A 1 94 ? -6.048 -21.338 29.672 1.00 80.00 94 ASP A N 1
ATOM 734 C CA . ASP A 1 94 ? -6.146 -20.834 28.296 1.00 80.00 94 ASP A CA 1
ATOM 735 C C . ASP A 1 94 ? -7.593 -20.663 27.822 1.00 80.00 94 ASP A C 1
ATOM 737 O O . ASP A 1 94 ? -7.937 -19.635 27.228 1.00 80.00 94 ASP A O 1
ATOM 741 N N . MET A 1 95 ? -8.470 -21.624 28.132 1.00 85.25 95 MET A N 1
ATOM 742 C CA . MET A 1 95 ? -9.891 -21.561 27.785 1.00 85.25 95 MET A CA 1
ATOM 743 C C . MET A 1 95 ? -10.586 -20.383 28.482 1.00 85.25 95 MET A C 1
ATOM 745 O O . MET A 1 95 ? -11.323 -19.629 27.839 1.00 85.25 95 MET A O 1
ATOM 749 N N . ILE A 1 96 ? -10.334 -20.185 29.781 1.00 91.06 96 ILE A N 1
ATOM 750 C CA . ILE A 1 96 ? -10.882 -19.060 30.551 1.00 91.06 96 ILE A CA 1
ATOM 751 C C . ILE A 1 96 ? -10.288 -17.744 30.041 1.00 91.06 96 ILE A C 1
ATOM 753 O O . ILE A 1 96 ? -11.040 -16.817 29.752 1.00 91.06 96 ILE A O 1
ATOM 757 N N . THR A 1 97 ? -8.970 -17.675 29.839 1.00 85.00 97 THR A N 1
ATOM 758 C CA . THR A 1 97 ? -8.286 -16.488 29.298 1.00 85.00 97 THR A CA 1
ATOM 759 C C . THR A 1 97 ? -8.880 -16.059 27.961 1.00 85.00 97 THR A C 1
ATOM 761 O O . THR A 1 97 ? -9.322 -14.920 27.818 1.00 85.00 97 THR A O 1
ATOM 764 N N . THR A 1 98 ? -8.984 -16.980 27.004 1.00 78.00 98 THR A N 1
ATOM 765 C CA . THR A 1 98 ? -9.533 -16.714 25.667 1.00 78.00 98 THR A CA 1
ATOM 766 C C . THR A 1 98 ? -11.002 -16.289 25.716 1.00 78.00 98 THR A C 1
ATOM 768 O O . THR A 1 98 ? -11.406 -15.372 25.002 1.00 78.00 98 THR A O 1
ATOM 771 N N . SER A 1 99 ? -11.803 -16.906 26.589 1.00 83.12 99 SER A N 1
ATOM 772 C CA . SER A 1 99 ? -13.243 -16.627 26.692 1.00 83.12 99 SER A CA 1
ATOM 773 C C . SER A 1 99 ? -13.564 -15.304 27.398 1.00 83.12 99 SER A C 1
ATOM 775 O O . SER A 1 99 ? -14.546 -14.642 27.052 1.00 83.12 99 SER A O 1
ATOM 777 N N . ILE A 1 100 ? -12.760 -14.927 28.400 1.00 87.12 100 ILE A N 1
ATOM 778 C CA . ILE A 1 100 ? -13.024 -13.797 29.304 1.00 87.12 100 ILE A CA 1
ATOM 779 C C . ILE A 1 100 ? -12.305 -12.517 28.882 1.00 87.12 100 ILE A C 1
ATOM 781 O O . ILE A 1 100 ? -12.880 -11.441 29.055 1.00 87.12 100 ILE A O 1
ATOM 785 N N . ARG A 1 101 ? -11.108 -12.598 28.280 1.00 81.81 101 ARG A N 1
ATOM 786 C CA . ARG A 1 101 ? -10.341 -11.424 27.811 1.00 81.81 101 ARG A CA 1
ATOM 787 C C . ARG A 1 101 ? -11.200 -10.413 27.016 1.00 81.81 101 ARG A C 1
ATOM 789 O O . ARG A 1 101 ? -11.105 -9.232 27.334 1.00 81.81 101 ARG A O 1
ATOM 796 N N . PRO A 1 102 ? -12.122 -10.808 26.106 1.00 75.06 102 PRO A N 1
ATOM 797 C CA . PRO A 1 102 ? -12.993 -9.857 25.396 1.00 75.06 102 PRO A CA 1
ATOM 798 C C . PRO A 1 102 ? -14.057 -9.146 26.258 1.00 75.06 102 PRO A C 1
ATOM 800 O O . PRO A 1 102 ? -14.655 -8.175 25.801 1.00 75.06 102 PRO A O 1
ATOM 803 N N . GLN A 1 103 ? -14.344 -9.621 27.476 1.00 80.69 103 GLN A N 1
ATOM 804 C CA . GLN A 1 103 ? -15.298 -8.978 28.396 1.00 80.69 103 GLN A CA 1
ATOM 805 C C . GLN A 1 103 ? -14.612 -8.052 29.408 1.00 80.69 103 GLN A C 1
ATOM 807 O O . GLN A 1 103 ? -15.243 -7.108 29.885 1.00 80.69 103 GLN A O 1
ATOM 812 N N . ILE A 1 104 ? -13.324 -8.270 29.706 1.00 81.50 104 ILE A N 1
ATOM 813 C CA . ILE A 1 104 ? -12.571 -7.468 30.684 1.00 81.50 104 ILE A CA 1
ATOM 814 C C . ILE A 1 104 ? -12.635 -5.952 30.411 1.00 81.50 104 ILE A C 1
ATOM 816 O O . ILE A 1 104 ? -12.936 -5.238 31.371 1.00 81.50 104 ILE A O 1
ATOM 820 N N . PRO A 1 105 ? -12.485 -5.427 29.172 1.00 69.69 105 PRO A N 1
ATOM 821 C CA . PRO A 1 105 ? -12.600 -3.988 28.893 1.00 69.69 105 PRO A CA 1
ATOM 822 C C . PRO A 1 105 ? -13.885 -3.340 29.434 1.00 69.69 105 PRO A C 1
ATOM 824 O O . PRO A 1 105 ? -13.841 -2.262 30.026 1.00 69.69 105 PRO A O 1
ATOM 827 N N . LYS A 1 106 ? -15.026 -4.038 29.341 1.00 70.56 106 LYS A N 1
ATOM 828 C CA . LYS A 1 106 ? -16.331 -3.567 29.848 1.00 70.56 106 LYS A CA 1
ATOM 829 C C . LYS A 1 106 ? -16.383 -3.480 31.379 1.00 70.56 106 LYS A C 1
ATOM 831 O O . LYS A 1 106 ? -17.206 -2.750 31.932 1.00 70.56 106 LYS A O 1
ATOM 836 N N . LEU A 1 107 ? -15.521 -4.234 32.062 1.00 73.69 107 LEU A N 1
ATOM 837 C CA . LEU A 1 107 ? -15.456 -4.359 33.519 1.00 73.69 107 LEU A CA 1
ATOM 838 C C . LEU A 1 107 ? -14.331 -3.511 34.146 1.00 73.69 107 LEU A C 1
ATOM 840 O O . LEU A 1 107 ? -14.401 -3.222 35.341 1.00 73.69 107 LEU A O 1
ATOM 844 N N . LEU A 1 108 ? -13.339 -3.053 33.364 1.00 69.31 108 LEU A N 1
ATOM 845 C CA . LEU A 1 108 ? -12.166 -2.298 33.846 1.00 69.31 108 LEU A CA 1
ATOM 846 C C . LEU A 1 108 ? -12.517 -1.098 34.735 1.00 69.31 108 LEU A C 1
ATOM 848 O O . LEU A 1 108 ? -11.830 -0.846 35.722 1.00 69.31 108 LEU A O 1
ATOM 852 N N . THR A 1 109 ? -13.610 -0.388 34.438 1.00 67.81 109 THR A N 1
ATOM 853 C CA . THR A 1 109 ? -14.094 0.755 35.243 1.00 67.81 109 THR A CA 1
ATOM 854 C C . THR A 1 109 ? -14.346 0.432 36.722 1.00 67.81 109 THR A C 1
ATOM 856 O O . THR A 1 109 ? -14.350 1.346 37.543 1.00 67.81 109 THR A O 1
ATOM 859 N N . GLY A 1 110 ? -14.564 -0.841 37.072 1.00 67.75 110 GLY A N 1
ATOM 860 C CA . GLY A 1 110 ? -14.728 -1.304 38.450 1.00 67.75 110 GLY A CA 1
ATOM 861 C C . GLY A 1 110 ? -13.457 -1.862 39.105 1.00 67.75 110 GLY A C 1
ATOM 862 O O . GLY A 1 110 ? -13.461 -2.050 40.318 1.00 67.75 110 GLY A O 1
ATOM 863 N N . PHE A 1 111 ? -12.397 -2.124 38.331 1.00 77.06 111 PHE A N 1
ATOM 864 C CA . PHE A 1 111 ? -11.104 -2.638 38.814 1.00 77.06 111 PHE A CA 1
ATOM 865 C C . PHE A 1 111 ? -10.001 -1.565 38.848 1.00 77.06 111 PHE A C 1
ATOM 867 O O . PHE A 1 111 ? -9.061 -1.666 39.636 1.00 77.06 111 PHE A O 1
ATOM 874 N N . ARG A 1 112 ? -10.119 -0.512 38.026 1.00 63.28 112 ARG A N 1
ATOM 875 C CA . ARG A 1 112 ? -9.172 0.611 37.970 1.00 63.28 112 ARG A CA 1
ATOM 876 C C . ARG A 1 112 ? -9.010 1.253 39.355 1.00 63.28 112 ARG A C 1
ATOM 878 O O . ARG A 1 112 ? -9.993 1.638 39.983 1.00 63.28 112 ARG A O 1
ATOM 885 N N . ASN A 1 113 ? -7.761 1.395 39.800 1.00 61.94 113 ASN A N 1
ATOM 886 C CA . ASN A 1 113 ? -7.358 1.930 41.110 1.00 61.94 113 ASN A CA 1
ATOM 887 C C . ASN A 1 113 ? -7.785 1.095 42.342 1.00 61.94 113 ASN A C 1
ATOM 889 O O . ASN A 1 113 ? -7.719 1.606 43.460 1.00 61.94 113 ASN A O 1
ATOM 893 N N . ASN A 1 114 ? -8.198 -0.169 42.180 1.00 75.19 114 ASN A N 1
ATOM 894 C CA . ASN A 1 114 ? -8.521 -1.069 43.295 1.00 75.19 114 ASN A CA 1
ATOM 895 C C . ASN A 1 114 ? -7.672 -2.353 43.240 1.00 75.19 114 ASN A C 1
ATOM 897 O O . ASN A 1 114 ? -8.188 -3.450 43.038 1.00 75.19 114 ASN A O 1
ATOM 901 N N . GLU A 1 115 ? -6.354 -2.206 43.427 1.00 77.06 115 GLU A N 1
ATOM 902 C CA . GLU A 1 115 ? -5.373 -3.310 43.425 1.00 77.06 115 GLU A CA 1
ATOM 903 C C . GLU A 1 115 ? -5.813 -4.471 44.325 1.00 77.06 115 GLU A C 1
ATOM 905 O O . GLU A 1 115 ? -5.821 -5.617 43.891 1.00 77.06 115 GLU A O 1
ATOM 910 N N . LYS A 1 116 ? -6.314 -4.174 45.530 1.00 79.75 116 LYS A N 1
ATOM 911 C CA . LYS A 1 116 ? -6.810 -5.173 46.494 1.00 79.75 116 LYS A CA 1
ATOM 912 C C . LYS A 1 116 ? -7.970 -6.020 45.969 1.00 79.75 116 LYS A C 1
ATOM 914 O O . LYS A 1 116 ? -8.144 -7.152 46.412 1.00 79.75 116 LYS A O 1
ATOM 919 N N . LEU A 1 117 ? -8.785 -5.480 45.062 1.00 84.50 117 LEU A N 1
ATOM 920 C CA . LEU A 1 117 ? -9.869 -6.223 44.420 1.00 84.50 117 LEU A CA 1
ATOM 921 C C . LEU A 1 117 ? -9.336 -7.162 43.332 1.00 84.50 117 LEU A C 1
ATOM 923 O O . LEU A 1 117 ? -9.883 -8.247 43.156 1.00 84.50 117 LEU A O 1
ATOM 927 N N . VAL A 1 118 ? -8.263 -6.765 42.641 1.00 87.19 118 VAL A N 1
ATOM 928 C CA . VAL A 1 118 ? -7.575 -7.597 41.642 1.00 87.19 118 VAL A CA 1
ATOM 929 C C . VAL A 1 118 ? -6.751 -8.692 42.327 1.00 87.19 118 VAL A C 1
ATOM 931 O O . VAL A 1 118 ? -6.885 -9.855 41.967 1.00 87.19 118 VAL A O 1
ATOM 934 N N . GLU A 1 119 ? -5.995 -8.365 43.381 1.00 84.94 119 GLU A N 1
ATOM 935 C CA . GLU A 1 119 ? -5.268 -9.323 44.236 1.00 84.94 119 GLU A CA 1
ATOM 936 C C . GLU A 1 119 ? -6.185 -10.380 44.871 1.00 84.94 119 GLU A C 1
ATOM 938 O O . GLU A 1 119 ? -5.757 -11.500 45.146 1.00 84.94 119 GLU A O 1
ATOM 943 N N . ALA A 1 120 ? -7.454 -10.039 45.115 1.00 86.81 120 ALA A N 1
ATOM 944 C CA . ALA A 1 120 ? -8.432 -10.970 45.660 1.00 86.81 120 ALA A CA 1
ATOM 945 C C . ALA A 1 120 ? -8.925 -12.009 44.636 1.00 86.81 120 ALA A C 1
ATOM 947 O O . ALA A 1 120 ? -9.589 -12.963 45.042 1.00 86.81 120 ALA A O 1
ATOM 948 N N . LEU A 1 121 ? -8.663 -11.855 43.335 1.00 93.25 121 LEU A N 1
ATOM 949 C CA . LEU A 1 121 ? -9.159 -12.768 42.302 1.00 93.25 121 LEU A CA 1
ATOM 950 C C . LEU A 1 121 ? -8.262 -14.009 42.124 1.00 93.25 121 LEU A C 1
ATOM 952 O O . LEU A 1 121 ? -7.043 -13.924 42.254 1.00 93.25 121 LEU A O 1
ATOM 956 N N . PRO A 1 122 ? -8.838 -15.176 41.777 1.00 93.69 122 PRO A N 1
ATOM 957 C CA . PRO A 1 122 ? -8.056 -16.343 41.378 1.00 93.69 122 PRO A CA 1
ATOM 958 C C . PRO A 1 122 ? -7.446 -16.154 39.983 1.00 93.69 122 PRO A C 1
ATOM 960 O O . PRO A 1 122 ? -8.044 -15.522 39.116 1.00 93.69 122 PRO A O 1
ATOM 963 N N . GLU A 1 123 ? -6.299 -16.775 39.722 1.00 90.75 123 GLU A N 1
ATOM 964 C CA . GLU A 1 123 ? -5.786 -16.936 38.355 1.00 90.75 123 GLU A CA 1
ATOM 965 C C . GLU A 1 123 ? -6.822 -17.633 37.444 1.00 90.75 123 GLU A C 1
ATOM 967 O O . GLU A 1 123 ? -7.542 -18.512 37.923 1.00 90.75 123 GLU A O 1
ATOM 972 N N . PRO A 1 124 ? -6.927 -17.277 36.145 1.00 91.69 124 PRO A N 1
ATOM 973 C CA . PRO A 1 124 ? -6.125 -16.287 35.407 1.00 91.69 124 PRO A CA 1
ATOM 974 C C . PRO A 1 124 ? -6.562 -14.818 35.550 1.00 91.69 124 PRO A C 1
ATOM 976 O O . PRO A 1 124 ? -5.977 -13.952 34.905 1.00 91.69 124 PRO A O 1
ATOM 979 N N . PHE A 1 125 ? -7.607 -14.501 36.320 1.00 93.44 125 PHE A N 1
ATOM 980 C CA . PHE A 1 125 ? -8.248 -13.181 36.249 1.00 93.44 125 PHE A CA 1
ATOM 981 C C . PHE A 1 125 ? -7.322 -11.983 36.566 1.00 93.44 125 PHE A C 1
ATOM 983 O O . PHE A 1 125 ? -7.381 -11.025 35.793 1.00 93.44 125 PHE A O 1
ATOM 990 N N . PRO A 1 126 ? -6.443 -12.006 37.596 1.00 90.56 126 PRO A N 1
ATOM 991 C CA . PRO A 1 126 ? -5.448 -10.956 37.817 1.00 90.56 126 PRO A CA 1
ATOM 992 C C . PRO A 1 126 ? -4.542 -10.752 36.606 1.00 90.56 126 PRO A C 1
ATOM 994 O O . PRO A 1 126 ? -4.396 -9.623 36.148 1.00 90.56 126 PRO A O 1
ATOM 997 N N . SER A 1 127 ? -3.999 -11.838 36.040 1.00 84.94 127 SER A N 1
ATOM 998 C CA . SER A 1 127 ? -3.149 -11.773 34.848 1.00 84.94 127 SER A CA 1
ATOM 999 C C . SER A 1 127 ? -3.867 -11.127 33.661 1.00 84.94 127 SER A C 1
ATOM 1001 O O . SER A 1 127 ? -3.302 -10.240 33.034 1.00 84.94 127 SER A O 1
ATOM 1003 N N . ILE A 1 128 ? -5.122 -11.501 33.374 1.00 85.94 128 ILE A N 1
ATOM 1004 C CA . ILE A 1 128 ? -5.887 -10.914 32.255 1.00 85.94 128 ILE A CA 1
ATOM 1005 C C . ILE A 1 128 ? -6.186 -9.430 32.517 1.00 85.94 128 ILE A C 1
ATOM 1007 O O . ILE A 1 128 ? -6.082 -8.612 31.605 1.00 85.94 128 ILE A O 1
ATOM 1011 N N . ILE A 1 129 ? -6.571 -9.065 33.745 1.00 85.69 129 ILE A N 1
ATOM 1012 C CA . ILE A 1 129 ? -6.903 -7.677 34.101 1.00 85.69 129 ILE A CA 1
ATOM 1013 C C . ILE A 1 129 ? -5.656 -6.794 34.029 1.00 85.69 129 ILE A C 1
ATOM 1015 O O . ILE A 1 129 ? -5.710 -5.756 33.375 1.00 85.69 129 ILE A O 1
ATOM 1019 N N . ASN A 1 130 ? -4.539 -7.219 34.621 1.00 80.56 130 ASN A N 1
ATOM 1020 C CA . ASN A 1 130 ? -3.279 -6.479 34.588 1.00 80.56 130 ASN A CA 1
ATOM 1021 C C . ASN A 1 130 ? -2.731 -6.384 33.162 1.00 80.56 130 ASN A C 1
ATOM 1023 O O . ASN A 1 130 ? -2.440 -5.284 32.717 1.00 80.56 130 ASN A O 1
ATOM 1027 N N . GLU A 1 131 ? -2.729 -7.478 32.394 1.00 70.81 131 GLU A N 1
ATOM 1028 C CA . GLU A 1 131 ? -2.371 -7.458 30.970 1.00 70.81 131 GLU A CA 1
ATOM 1029 C C . GLU A 1 131 ? -3.249 -6.470 30.181 1.00 70.81 131 GLU A C 1
ATOM 1031 O O . GLU A 1 131 ? -2.754 -5.758 29.314 1.00 70.81 131 GLU A O 1
ATOM 1036 N N . THR A 1 132 ? -4.550 -6.381 30.477 1.00 68.06 132 THR A N 1
ATOM 1037 C CA . THR A 1 132 ? -5.446 -5.424 29.803 1.00 68.06 132 THR A CA 1
ATOM 1038 C C . THR A 1 132 ? -5.203 -3.982 30.273 1.00 68.06 132 THR A C 1
ATOM 1040 O O . THR A 1 132 ? -5.354 -3.053 29.486 1.00 68.06 132 THR A O 1
ATOM 1043 N N . LEU A 1 133 ? -4.802 -3.763 31.529 1.00 65.31 133 LEU A N 1
ATOM 1044 C CA . LEU A 1 133 ? -4.411 -2.444 32.042 1.00 65.31 133 LEU A CA 1
ATOM 1045 C C . LEU A 1 133 ? -3.059 -1.984 31.466 1.00 65.31 133 LEU A C 1
ATOM 1047 O O . LEU A 1 133 ? -2.937 -0.820 31.108 1.00 65.31 133 LEU A O 1
ATOM 1051 N N . GLU A 1 134 ? -2.092 -2.890 31.317 1.00 57.72 134 GLU A N 1
ATOM 1052 C CA . GLU A 1 134 ? -0.755 -2.647 30.751 1.00 57.72 134 GLU A CA 1
ATOM 1053 C C . GLU A 1 134 ? -0.773 -2.492 29.220 1.00 57.72 134 GLU A C 1
ATOM 1055 O O . GLU A 1 134 ? 0.013 -1.727 28.668 1.00 57.72 134 GLU A O 1
ATOM 1060 N N . ARG A 1 135 ? -1.687 -3.178 28.517 1.00 50.94 135 ARG A N 1
ATOM 1061 C CA . ARG A 1 135 ? -1.882 -3.036 27.058 1.00 50.94 135 ARG A CA 1
ATOM 1062 C C . ARG A 1 135 ? -2.588 -1.742 26.645 1.00 50.94 135 ARG A C 1
ATOM 1064 O O . ARG A 1 135 ? -2.608 -1.436 25.454 1.00 50.94 135 ARG A O 1
ATOM 1071 N N . ASN A 1 136 ? -3.148 -0.980 27.587 1.00 50.66 136 ASN A N 1
ATOM 1072 C CA . ASN A 1 136 ? -3.541 0.400 27.319 1.00 50.66 136 ASN A CA 1
ATOM 1073 C C . ASN A 1 136 ? -2.273 1.263 27.297 1.00 50.66 136 ASN A C 1
ATOM 1075 O O . ASN A 1 136 ? -1.867 1.810 28.323 1.00 50.66 136 ASN A O 1
ATOM 1079 N N . LEU A 1 137 ? -1.658 1.328 26.110 1.00 44.31 137 LEU A N 1
ATOM 1080 C CA . LEU A 1 137 ? -0.558 2.229 25.752 1.00 44.31 137 LEU A CA 1
ATOM 1081 C C . LEU A 1 137 ? -0.772 3.630 26.339 1.00 44.31 137 LEU A C 1
ATOM 1083 O O . LEU A 1 137 ? -1.914 4.085 26.411 1.00 44.31 137 LEU A O 1
ATOM 1087 N N . ASP A 1 138 ? 0.332 4.282 26.731 1.00 51.22 138 ASP A N 1
ATOM 1088 C CA . ASP A 1 138 ? 0.393 5.608 27.362 1.00 51.22 138 ASP A CA 1
ATOM 1089 C C . ASP A 1 138 ? -0.841 6.470 27.070 1.00 51.22 138 ASP A C 1
ATOM 1091 O O . ASP A 1 138 ? -1.053 6.891 25.935 1.00 51.22 138 ASP A O 1
ATOM 1095 N N . SER A 1 139 ? -1.653 6.776 28.090 1.00 56.56 139 SER A N 1
ATOM 1096 C CA . SER A 1 139 ? -2.937 7.479 27.896 1.00 56.56 139 SER A CA 1
ATOM 1097 C C . SER A 1 139 ? -2.801 8.809 27.139 1.00 56.56 139 SER A C 1
ATOM 1099 O O . SER A 1 139 ? -3.746 9.262 26.500 1.00 56.56 139 SER A O 1
ATOM 1101 N N . THR A 1 140 ? -1.606 9.403 27.185 1.00 62.50 140 THR A N 1
ATOM 1102 C CA . THR A 1 140 ? -1.173 10.555 26.388 1.00 62.50 140 THR A CA 1
ATOM 1103 C C . THR A 1 140 ? -1.298 10.324 24.878 1.00 62.50 140 THR A C 1
ATOM 1105 O O . THR A 1 140 ? -1.866 11.170 24.198 1.00 62.50 140 THR A O 1
ATOM 1108 N N . ASP A 1 141 ? -0.823 9.188 24.352 1.00 72.69 141 ASP A N 1
ATOM 1109 C CA . ASP A 1 141 ? -0.869 8.844 22.921 1.00 72.69 141 ASP A CA 1
ATOM 1110 C C . ASP A 1 141 ? -2.318 8.725 22.424 1.00 72.69 141 ASP A C 1
ATOM 1112 O O . ASP A 1 141 ? -2.643 9.130 21.307 1.00 72.69 141 ASP A O 1
ATOM 1116 N N . HIS A 1 142 ? -3.192 8.161 23.263 1.00 78.94 142 HIS A N 1
ATOM 1117 C CA . HIS A 1 142 ? -4.609 7.954 22.954 1.00 78.94 142 HIS A CA 1
ATOM 1118 C C . HIS A 1 142 ? -5.383 9.273 22.963 1.00 78.94 142 HIS A C 1
ATOM 1120 O O . HIS A 1 142 ? -6.153 9.554 22.046 1.00 78.94 142 HIS A O 1
ATOM 1126 N N . ASP A 1 143 ? -5.138 10.134 23.951 1.00 81.81 143 ASP A N 1
ATOM 1127 C CA . ASP A 1 143 ? -5.722 11.475 23.971 1.00 81.81 143 ASP A CA 1
ATOM 1128 C C . ASP A 1 143 ? -5.186 12.357 22.829 1.00 81.81 143 ASP A C 1
ATOM 1130 O O . ASP A 1 143 ? -5.960 13.140 22.268 1.00 81.81 143 ASP A O 1
ATOM 1134 N N . GLU A 1 144 ? -3.905 12.213 22.465 1.00 86.38 144 GLU A N 1
ATOM 1135 C CA . GLU A 1 144 ? -3.246 12.950 21.381 1.00 86.38 144 GLU A CA 1
ATOM 1136 C C . GLU A 1 144 ? -3.769 12.536 20.000 1.00 86.38 144 GLU A C 1
ATOM 1138 O O . GLU A 1 144 ? -4.119 13.403 19.194 1.00 86.38 144 GLU A O 1
ATOM 1143 N N . ILE A 1 145 ? -3.880 11.231 19.713 1.00 88.25 145 ILE A N 1
ATOM 1144 C CA . ILE A 1 145 ? -4.395 10.775 18.415 1.00 88.25 145 ILE A CA 1
ATOM 1145 C C . ILE A 1 145 ? -5.856 11.205 18.229 1.00 88.25 145 ILE A C 1
ATOM 1147 O O . ILE A 1 145 ? -6.233 11.655 17.146 1.00 88.25 145 ILE A O 1
ATOM 1151 N N . LEU A 1 146 ? -6.674 11.159 19.288 1.00 90.19 146 LEU A N 1
ATOM 1152 C CA . LEU A 1 146 ? -8.068 11.600 19.226 1.00 90.19 146 LEU A CA 1
ATOM 1153 C C . LEU A 1 146 ? -8.198 13.118 19.028 1.00 90.19 146 LEU A C 1
ATOM 1155 O O . LEU A 1 146 ? -9.063 13.530 18.255 1.00 90.19 146 LEU A O 1
ATOM 1159 N N . ASP A 1 147 ? -7.338 13.941 19.640 1.00 89.19 147 ASP A N 1
ATOM 1160 C CA . ASP A 1 147 ? -7.308 15.390 19.377 1.00 89.19 147 ASP A CA 1
ATOM 1161 C C . ASP A 1 147 ? -6.943 15.692 17.921 1.00 89.19 147 ASP A C 1
ATOM 1163 O O . ASP A 1 147 ? -7.685 16.399 17.235 1.00 89.19 147 ASP A O 1
ATOM 1167 N N . LEU A 1 148 ? -5.849 15.108 17.418 1.00 90.62 148 LEU A N 1
ATOM 1168 C CA . LEU A 1 148 ? -5.393 15.311 16.040 1.00 90.62 148 LEU A CA 1
ATOM 1169 C C . LEU A 1 148 ? -6.481 14.931 15.024 1.00 90.62 148 LEU A C 1
ATOM 1171 O O . LEU A 1 148 ? -6.734 15.669 14.067 1.00 90.62 148 LEU A O 1
ATOM 1175 N N . PHE A 1 149 ? -7.167 13.804 15.237 1.00 91.25 149 PHE A N 1
ATOM 1176 C CA . PHE A 1 149 ? -8.273 13.395 14.374 1.00 91.25 149 PHE A CA 1
ATOM 1177 C C . PHE A 1 149 ? -9.513 14.274 14.532 1.00 91.25 149 PHE A C 1
ATOM 1179 O O . PHE A 1 149 ? -10.132 14.599 13.519 1.00 91.25 149 PHE A O 1
ATOM 1186 N N . GLN A 1 150 ? -9.868 14.708 15.744 1.00 92.06 150 GLN A N 1
ATOM 1187 C CA . GLN A 1 150 ? -10.992 15.621 15.964 1.00 92.06 150 GLN A CA 1
ATOM 1188 C C . GLN A 1 150 ? -10.769 16.965 15.253 1.00 92.06 150 GLN A C 1
ATOM 1190 O O . GLN A 1 150 ? -11.655 17.427 14.531 1.00 92.06 150 GLN A O 1
ATOM 1195 N N . GLU A 1 151 ? -9.582 17.565 15.379 1.00 90.88 151 GLU A N 1
ATOM 1196 C CA . GLU A 1 151 ? -9.238 18.808 14.680 1.00 90.88 151 GLU A CA 1
ATOM 1197 C C . GLU A 1 151 ? -9.214 18.627 13.154 1.00 90.88 151 GLU A C 1
ATOM 1199 O O . GLU A 1 151 ? -9.792 19.439 12.420 1.00 90.88 151 GLU A O 1
ATOM 1204 N N . MET A 1 152 ? -8.610 17.538 12.663 1.00 91.88 152 MET A N 1
ATOM 1205 C CA . MET A 1 152 ? -8.588 17.221 11.234 1.00 91.88 152 MET A CA 1
ATOM 1206 C C . MET A 1 152 ? -10.005 17.053 10.673 1.00 91.88 152 MET A C 1
ATOM 1208 O O . MET A 1 152 ? -10.344 17.648 9.645 1.00 91.88 152 MET A O 1
ATOM 1212 N N . PHE A 1 153 ? -10.847 16.270 11.349 1.00 91.31 153 PHE A N 1
ATOM 1213 C CA . PHE A 1 153 ? -12.245 16.063 10.985 1.00 91.31 153 PHE A CA 1
ATOM 1214 C C . PHE A 1 153 ? -13.038 17.367 11.013 1.00 91.31 153 PHE A C 1
ATOM 1216 O O . PHE A 1 153 ? -13.854 17.595 10.118 1.00 91.31 153 PHE A O 1
ATOM 1223 N N . GLN A 1 154 ? -12.763 18.256 11.969 1.00 90.06 154 GLN A N 1
ATOM 1224 C CA . GLN A 1 154 ? -13.407 19.561 12.036 1.00 90.06 154 GLN A CA 1
ATOM 1225 C C . GLN A 1 154 ? -13.072 20.445 10.831 1.00 90.06 154 GLN A C 1
ATOM 1227 O O . GLN A 1 154 ? -13.954 21.104 10.271 1.00 90.06 154 GLN A O 1
ATOM 1232 N N . THR A 1 155 ? -11.804 20.460 10.423 1.00 90.62 155 THR A N 1
ATOM 1233 C CA . THR A 1 155 ? -11.341 21.188 9.235 1.00 90.62 155 THR A CA 1
ATOM 1234 C C . THR A 1 155 ? -11.921 20.586 7.956 1.00 90.62 155 THR A C 1
ATOM 1236 O O . THR A 1 155 ? -12.385 21.324 7.085 1.00 90.62 155 THR A O 1
ATOM 1239 N N . TYR A 1 156 ? -11.983 19.256 7.863 1.00 89.19 156 TYR A N 1
ATOM 1240 C CA . TYR A 1 156 ? -12.570 18.566 6.715 1.00 89.19 156 TYR A CA 1
ATOM 1241 C C . TYR A 1 156 ? -14.083 18.811 6.594 1.00 89.19 156 TYR A C 1
ATOM 1243 O O . TYR A 1 156 ? -14.596 19.026 5.495 1.00 89.19 156 TYR A O 1
ATOM 1251 N N . LEU A 1 157 ? -14.804 18.835 7.719 1.00 87.25 157 LEU A N 1
ATOM 1252 C CA . LEU A 1 157 ? -16.235 19.134 7.745 1.00 87.25 157 LEU A CA 1
ATOM 1253 C C . LEU A 1 157 ? -16.560 20.546 7.274 1.00 87.25 157 LEU A C 1
ATOM 1255 O O . LEU A 1 157 ? -17.474 20.699 6.471 1.00 87.25 157 LEU A O 1
ATOM 1259 N N . LYS A 1 158 ? -15.798 21.552 7.720 1.00 87.44 158 LYS A N 1
ATOM 1260 C CA . LYS A 1 158 ? -15.979 22.950 7.292 1.00 87.44 158 LYS A CA 1
ATOM 1261 C C . LYS A 1 158 ? -15.794 23.125 5.779 1.00 87.44 158 LYS A C 1
ATOM 1263 O O . LYS A 1 158 ? -16.476 23.940 5.164 1.00 87.44 158 LYS A O 1
ATOM 1268 N N . ASP A 1 159 ? -14.892 22.358 5.166 1.00 85.62 159 ASP A N 1
ATOM 1269 C CA . ASP A 1 159 ? -14.715 22.347 3.708 1.00 85.62 159 ASP A CA 1
ATOM 1270 C C . ASP A 1 159 ? -15.846 21.591 2.978 1.00 85.62 159 ASP A C 1
ATOM 1272 O O . ASP A 1 159 ? -16.280 22.016 1.905 1.00 85.62 159 ASP A O 1
ATOM 1276 N N . LEU A 1 160 ? -16.369 20.506 3.565 1.00 84.38 160 LEU A N 1
ATOM 1277 C CA . LEU A 1 160 ? -17.531 19.777 3.043 1.00 84.38 160 LEU A CA 1
ATOM 1278 C C . LEU A 1 160 ? -18.825 20.603 3.103 1.00 84.38 160 LEU A C 1
ATOM 1280 O O . LEU A 1 160 ? -19.571 20.620 2.121 1.00 84.38 160 LEU A O 1
ATOM 1284 N N . SER A 1 161 ? -19.099 21.285 4.218 1.00 84.50 161 SER A N 1
ATOM 1285 C CA . SER A 1 161 ? -20.337 22.050 4.414 1.00 84.50 161 SER A CA 1
ATOM 1286 C C . SER A 1 161 ? -20.399 23.318 3.570 1.00 84.50 161 SER A C 1
ATOM 1288 O O . SER A 1 161 ? -21.456 23.663 3.042 1.00 84.50 161 SER A O 1
ATOM 1290 N N . ALA A 1 162 ? -19.247 23.942 3.306 1.00 85.25 162 ALA A N 1
ATOM 1291 C CA . ALA A 1 162 ? -19.123 25.013 2.319 1.00 85.25 162 ALA A CA 1
ATOM 1292 C C . ALA A 1 162 ? -19.495 24.575 0.882 1.00 85.25 162 ALA A C 1
ATOM 1294 O O . ALA A 1 162 ? -19.769 25.426 0.034 1.00 85.25 162 ALA A O 1
ATOM 1295 N N . LYS A 1 163 ? -19.500 23.264 0.593 1.00 82.88 163 LYS A N 1
ATOM 1296 C CA . LYS A 1 163 ? -19.758 22.684 -0.739 1.00 82.88 163 LYS A CA 1
ATOM 1297 C C . LYS A 1 163 ? -21.098 21.951 -0.841 1.00 82.88 163 LYS A C 1
ATOM 1299 O O . LYS A 1 163 ? -21.645 21.852 -1.939 1.00 82.88 163 LYS A O 1
ATOM 1304 N N . SER A 1 164 ? -21.625 21.413 0.260 1.00 80.19 164 SER A N 1
ATOM 1305 C CA . SER A 1 164 ? -22.856 20.612 0.272 1.00 80.19 164 SER A CA 1
ATOM 1306 C C . SER A 1 164 ? -23.461 20.463 1.666 1.00 80.19 164 SER A C 1
ATOM 1308 O O . SER A 1 164 ? -22.748 20.486 2.661 1.00 80.19 164 SER A O 1
ATOM 1310 N N . ASP A 1 165 ? -24.764 20.195 1.733 1.00 83.06 165 ASP A N 1
ATOM 1311 C CA . ASP A 1 165 ? -25.424 19.825 2.987 1.00 83.06 165 ASP A CA 1
ATOM 1312 C C . ASP A 1 165 ? -24.895 18.484 3.551 1.00 83.06 165 ASP A C 1
ATOM 1314 O O . ASP A 1 165 ? -24.782 17.482 2.837 1.00 83.06 165 ASP A O 1
ATOM 1318 N N . LEU A 1 166 ? -24.612 18.449 4.859 1.00 82.69 166 LEU A N 1
ATOM 1319 C CA . LEU A 1 166 ? -24.020 17.295 5.547 1.00 82.69 166 LEU A CA 1
ATOM 1320 C C . LEU A 1 166 ? -24.972 16.097 5.764 1.00 82.69 166 LEU A C 1
ATOM 1322 O O . LEU A 1 166 ? -24.569 15.115 6.389 1.00 82.69 166 LEU A O 1
ATOM 1326 N N . SER A 1 167 ? -26.212 16.106 5.267 1.00 83.06 167 SER A N 1
ATOM 1327 C CA . SER A 1 167 ? -27.173 14.997 5.432 1.00 83.06 167 SER A CA 1
ATOM 1328 C C . SER A 1 167 ? -26.635 13.653 4.932 1.00 83.06 167 SER A C 1
ATOM 1330 O O . SER A 1 167 ? -26.806 12.630 5.598 1.00 83.06 167 SER A O 1
ATOM 1332 N N . ALA A 1 168 ? -25.900 13.643 3.815 1.00 81.50 168 ALA A N 1
ATOM 1333 C CA . ALA A 1 168 ? -25.253 12.429 3.310 1.00 81.50 168 ALA A CA 1
ATOM 1334 C C . ALA A 1 168 ? -24.158 11.904 4.263 1.00 81.50 168 ALA A C 1
ATOM 1336 O O . ALA A 1 168 ? -23.976 10.692 4.394 1.00 81.50 168 ALA A O 1
ATOM 1337 N N . PHE A 1 169 ? -23.457 12.800 4.966 1.00 85.25 169 PHE A N 1
ATOM 1338 C CA . PHE A 1 169 ? -22.465 12.435 5.976 1.00 85.25 169 PHE A CA 1
ATOM 1339 C C . PHE A 1 169 ? -23.116 11.923 7.262 1.00 85.25 169 PHE A C 1
ATOM 1341 O O . PHE A 1 169 ? -22.714 10.876 7.765 1.00 85.25 169 PHE A O 1
ATOM 1348 N N . LYS A 1 170 ? -24.178 12.587 7.736 1.00 85.50 170 LYS A N 1
ATOM 1349 C CA . LYS A 1 170 ? -24.990 12.139 8.881 1.00 85.50 170 LYS A CA 1
ATOM 1350 C C . LYS A 1 170 ? -25.537 10.726 8.657 1.00 85.50 170 LYS A C 1
ATOM 1352 O O . LYS A 1 170 ? -25.395 9.872 9.531 1.00 85.50 170 LYS A O 1
ATOM 1357 N N . LEU A 1 171 ? -26.068 10.450 7.461 1.00 85.19 171 LEU A N 1
ATOM 1358 C CA . LEU A 1 171 ? -26.523 9.112 7.081 1.00 85.19 171 LEU A CA 1
ATOM 1359 C C . LEU A 1 171 ? -25.369 8.095 7.098 1.00 85.19 171 LEU A C 1
ATOM 1361 O O . LEU A 1 171 ? -25.506 7.040 7.717 1.00 85.19 171 LEU A O 1
ATOM 1365 N N . LYS A 1 172 ? -24.211 8.408 6.496 1.00 85.19 172 LYS A N 1
ATOM 1366 C CA . LYS A 1 172 ? -23.043 7.511 6.551 1.00 85.19 172 LYS A CA 1
ATOM 1367 C C . LYS A 1 172 ? -22.572 7.247 7.988 1.00 85.19 172 LYS A C 1
ATOM 1369 O O . LYS A 1 172 ? -22.351 6.085 8.313 1.00 85.19 172 LYS A O 1
ATOM 1374 N N . ILE A 1 173 ? -22.471 8.261 8.856 1.00 87.06 173 ILE A N 1
ATOM 1375 C CA . ILE A 1 173 ? -22.140 8.064 10.282 1.00 87.06 173 ILE A CA 1
ATOM 1376 C C . ILE A 1 173 ? -23.147 7.121 10.943 1.00 87.06 173 ILE A C 1
ATOM 1378 O O . ILE A 1 173 ? -22.732 6.195 11.632 1.00 87.06 173 ILE A O 1
ATOM 1382 N N . SER A 1 174 ? -24.453 7.312 10.719 1.00 84.88 174 SER A N 1
ATOM 1383 C CA . SER A 1 174 ? -25.472 6.445 11.328 1.00 84.88 174 SER A CA 1
ATOM 1384 C C . SER A 1 174 ? -25.295 4.969 10.942 1.00 84.88 174 SER A C 1
ATOM 1386 O O . SER A 1 174 ? -25.435 4.100 11.792 1.00 84.88 174 SER A O 1
ATOM 1388 N N . ILE A 1 175 ? -24.875 4.688 9.703 1.00 86.56 175 ILE A N 1
ATOM 1389 C CA . ILE A 1 175 ? -24.569 3.330 9.224 1.00 86.56 175 ILE A CA 1
ATOM 1390 C C . ILE A 1 175 ? -23.253 2.800 9.818 1.00 86.56 175 ILE A C 1
ATOM 1392 O O . ILE A 1 175 ? -23.148 1.611 10.113 1.00 86.56 175 ILE A O 1
ATOM 1396 N N . LEU A 1 176 ? -22.239 3.653 9.993 1.00 86.25 176 LEU A N 1
ATOM 1397 C CA . LEU A 1 176 ? -20.962 3.256 10.595 1.00 86.25 176 LEU A CA 1
ATOM 1398 C C . LEU A 1 176 ? -21.089 2.956 12.099 1.00 86.25 176 LEU A C 1
ATOM 1400 O O . LEU A 1 176 ? -20.425 2.046 12.586 1.00 86.25 176 LEU A O 1
ATOM 1404 N N . ARG A 1 177 ? -21.982 3.646 12.820 1.00 89.12 177 ARG A N 1
ATOM 1405 C CA . ARG A 1 177 ? -22.291 3.384 14.242 1.00 89.12 177 ARG A CA 1
ATOM 1406 C C . ARG A 1 177 ? -22.861 1.990 14.517 1.00 89.12 177 ARG A C 1
ATOM 1408 O O . ARG A 1 177 ? -22.723 1.500 15.631 1.00 89.12 177 ARG A O 1
ATOM 1415 N N . GLU A 1 178 ? -23.460 1.342 13.521 1.00 85.75 178 GLU A N 1
ATOM 1416 C CA . GLU A 1 178 ? -23.906 -0.058 13.614 1.00 85.75 178 GLU A CA 1
ATOM 1417 C C . GLU A 1 178 ? -22.749 -1.066 13.463 1.00 85.75 178 GLU A C 1
ATOM 1419 O O . GLU A 1 178 ? -22.936 -2.256 13.705 1.00 85.75 178 GLU A O 1
ATOM 1424 N N . LYS A 1 179 ? -21.563 -0.613 13.029 1.00 80.06 179 LYS A N 1
ATOM 1425 C CA . LYS A 1 179 ? -20.385 -1.457 12.755 1.00 80.06 179 LYS A CA 1
ATOM 1426 C C . LYS A 1 179 ? -19.197 -1.204 13.681 1.00 80.06 179 LYS A C 1
ATOM 1428 O O . LYS A 1 179 ? -18.386 -2.102 13.857 1.00 80.06 179 LYS A O 1
ATOM 1433 N N . HIS A 1 180 ? -19.086 0.001 14.235 1.00 84.12 180 HIS A N 1
ATOM 1434 C CA . HIS A 1 180 ? -17.995 0.405 15.119 1.00 84.12 180 HIS A CA 1
ATOM 1435 C C . HIS A 1 180 ? -18.597 1.042 16.376 1.00 84.12 180 HIS A C 1
ATOM 1437 O O . HIS A 1 180 ? -19.127 2.155 16.316 1.00 84.12 180 HIS A O 1
ATOM 1443 N N . ASP A 1 181 ? -18.522 0.344 17.511 1.00 80.94 181 ASP A N 1
ATOM 1444 C CA . ASP A 1 181 ? -19.183 0.769 18.752 1.00 80.94 181 ASP A CA 1
ATOM 1445 C C . ASP A 1 181 ? -18.673 2.123 19.266 1.00 80.94 181 ASP A C 1
ATOM 1447 O O . ASP A 1 181 ? -19.473 2.941 19.720 1.00 80.94 181 ASP A O 1
ATOM 1451 N N . LEU A 1 182 ? -17.380 2.421 19.097 1.00 84.94 182 LEU A N 1
ATOM 1452 C CA . LEU A 1 182 ? -16.778 3.704 19.488 1.00 84.94 182 LEU A CA 1
ATOM 1453 C C . LEU A 1 182 ? -17.459 4.918 18.832 1.00 84.94 182 LEU A C 1
ATOM 1455 O O . LEU A 1 182 ? -17.628 5.962 19.461 1.00 84.94 182 LEU A O 1
ATOM 1459 N N . LEU A 1 183 ? -17.959 4.774 17.599 1.00 88.75 183 LEU A N 1
ATOM 1460 C CA . LEU A 1 183 ? -18.641 5.855 16.874 1.00 88.75 183 LEU A CA 1
ATOM 1461 C C . LEU A 1 183 ? -19.973 6.274 17.511 1.00 88.75 183 LEU A C 1
ATOM 1463 O O . LEU A 1 183 ? -20.512 7.334 17.170 1.00 88.75 183 LEU A O 1
ATOM 1467 N N . LYS A 1 184 ? -20.520 5.469 18.432 1.00 84.31 184 LYS A N 1
ATOM 1468 C CA . LYS A 1 184 ? -21.686 5.834 19.252 1.00 84.31 184 LYS A CA 1
ATOM 1469 C C . LYS A 1 184 ? -21.351 6.960 20.237 1.00 84.31 184 LYS A C 1
ATOM 1471 O O . LYS A 1 184 ? -22.245 7.723 20.581 1.00 84.31 184 LYS A O 1
ATOM 1476 N N . TYR A 1 185 ? -20.076 7.101 20.607 1.00 86.56 185 TYR A N 1
ATOM 1477 C CA . TYR A 1 185 ? -19.540 8.125 21.513 1.00 86.56 185 TYR A CA 1
ATOM 1478 C C . TYR A 1 185 ? -18.835 9.283 20.778 1.00 86.56 185 TYR A C 1
ATOM 1480 O O . TYR A 1 185 ? -18.079 10.040 21.379 1.00 86.56 185 TYR A O 1
ATOM 1488 N N . MET A 1 186 ? -19.049 9.414 19.464 1.00 88.19 186 MET A N 1
ATOM 1489 C CA . MET A 1 186 ? -18.702 10.615 18.700 1.00 88.19 186 MET A CA 1
ATOM 1490 C C . MET A 1 186 ? -19.992 11.338 18.322 1.00 88.19 186 MET A C 1
ATOM 1492 O O . MET A 1 186 ? -20.815 10.772 17.599 1.00 88.19 186 MET A O 1
ATOM 1496 N N . GLU A 1 187 ? -20.167 12.585 18.745 1.00 83.12 187 GLU A N 1
ATOM 1497 C CA . GLU A 1 187 ? -21.317 13.415 18.385 1.00 83.12 187 GLU A CA 1
ATOM 1498 C C . GLU A 1 187 ? -20.992 14.404 17.260 1.00 83.12 187 GLU A C 1
ATOM 1500 O O . GLU A 1 187 ? -19.879 14.911 17.148 1.00 83.12 187 GLU A O 1
ATOM 1505 N N . LEU A 1 188 ? -21.999 14.689 16.427 1.00 80.00 188 LEU A N 1
ATOM 1506 C CA . LEU A 1 188 ? -21.965 15.767 15.441 1.00 80.00 188 LEU A CA 1
ATOM 1507 C C . LEU A 1 188 ? -22.906 16.877 15.924 1.00 80.00 188 LEU A C 1
ATOM 1509 O O . LEU A 1 188 ? -24.128 16.764 15.808 1.00 80.00 188 LEU A O 1
ATOM 1513 N N . GLY A 1 189 ? -22.323 17.923 16.502 1.00 69.31 189 GLY A N 1
ATOM 1514 C CA . GLY A 1 189 ? -23.023 19.054 17.095 1.00 69.31 189 GLY A CA 1
ATOM 1515 C C . GLY A 1 189 ? -23.757 19.937 16.082 1.00 69.31 189 GLY A C 1
ATOM 1516 O O . GLY A 1 189 ? -23.637 19.796 14.863 1.00 69.31 189 GLY A O 1
ATOM 1517 N N . ARG A 1 190 ? -24.531 20.898 16.604 1.00 62.66 190 ARG A N 1
ATOM 1518 C CA . ARG A 1 190 ? -25.375 21.797 15.791 1.00 62.66 190 ARG A CA 1
ATOM 1519 C C . ARG A 1 190 ? -24.587 22.728 14.866 1.00 62.66 190 ARG A C 1
ATOM 1521 O O . ARG A 1 190 ? -25.106 23.084 13.817 1.00 62.66 190 ARG A O 1
ATOM 1528 N N . GLU A 1 191 ? -23.358 23.079 15.237 1.00 59.94 191 GLU A N 1
ATOM 1529 C CA . GLU A 1 191 ? -22.435 23.909 14.443 1.00 59.94 191 GLU A CA 1
ATOM 1530 C C . GLU A 1 191 ? -21.437 23.061 13.638 1.00 59.94 191 GLU A C 1
ATOM 1532 O O . GLU A 1 191 ? -20.314 23.485 13.384 1.00 59.94 191 GLU A O 1
ATOM 1537 N N . GLU A 1 192 ? -21.821 21.828 13.282 1.00 67.06 192 GLU A N 1
ATOM 1538 C CA . GLU A 1 192 ? -20.958 20.886 12.548 1.00 67.06 192 GLU A CA 1
ATOM 1539 C C . GLU A 1 192 ? -19.677 20.529 13.322 1.00 67.06 192 GLU A C 1
ATOM 1541 O O . GLU A 1 192 ? -18.682 20.091 12.745 1.00 67.06 192 GLU A O 1
ATOM 1546 N N . LEU A 1 193 ? -19.712 20.718 14.646 1.00 72.75 193 LEU A N 1
ATOM 1547 C CA . LEU A 1 193 ? -18.627 20.385 15.554 1.00 72.75 193 LEU A CA 1
ATOM 1548 C C . LEU A 1 193 ? -18.598 18.868 15.779 1.00 72.75 193 LEU A C 1
ATOM 1550 O O . LEU A 1 193 ? -19.591 18.320 16.259 1.00 72.75 193 LEU A O 1
ATOM 1554 N N . ILE A 1 194 ? -17.498 18.188 15.461 1.00 82.88 194 ILE A N 1
ATOM 1555 C CA . ILE A 1 194 ? -17.279 16.816 15.937 1.00 82.88 194 ILE A CA 1
ATOM 1556 C C . ILE A 1 194 ? -16.750 16.881 17.365 1.00 82.88 194 ILE A C 1
ATOM 1558 O O . ILE A 1 194 ? -15.777 17.579 17.642 1.00 82.88 194 ILE A O 1
ATOM 1562 N N . VAL A 1 195 ? -17.400 16.134 18.255 1.00 84.12 195 VAL A N 1
ATOM 1563 C CA . VAL A 1 195 ? -16.967 15.939 19.640 1.00 84.12 195 VAL A CA 1
ATOM 1564 C C . VAL A 1 195 ? -16.797 14.446 19.878 1.00 84.12 195 VAL A C 1
ATOM 1566 O O . VAL A 1 195 ? -17.744 13.676 19.719 1.00 84.12 195 VAL A O 1
ATOM 1569 N N . ILE A 1 196 ? -15.588 14.040 20.244 1.00 87.56 196 ILE A N 1
ATOM 1570 C CA . ILE A 1 196 ? -15.240 12.681 20.648 1.00 87.56 196 ILE A CA 1
ATOM 1571 C C . ILE A 1 196 ? -15.245 12.634 22.179 1.00 87.56 196 ILE A C 1
ATOM 1573 O O . ILE A 1 196 ? -14.502 13.369 22.829 1.00 87.56 196 ILE A O 1
ATOM 1577 N N . ASP A 1 197 ? -16.066 11.764 22.772 1.00 83.38 197 ASP A N 1
ATOM 1578 C CA . ASP A 1 197 ? -16.000 11.476 24.208 1.00 83.38 197 ASP A CA 1
ATOM 1579 C C . ASP A 1 197 ? -14.750 10.626 24.488 1.00 83.38 197 ASP A C 1
ATOM 1581 O O . ASP A 1 197 ? -14.778 9.391 24.434 1.00 83.38 197 ASP A O 1
ATOM 1585 N N . LYS A 1 198 ? -13.627 11.310 24.741 1.00 78.94 198 LYS A N 1
ATOM 1586 C CA . LYS A 1 198 ? -12.323 10.683 24.988 1.00 78.94 198 LYS A CA 1
ATOM 1587 C C . LYS A 1 198 ? -12.366 9.649 26.106 1.00 78.94 198 LYS A C 1
ATOM 1589 O O . LYS A 1 198 ? -11.751 8.598 25.961 1.00 78.94 198 LYS A O 1
ATOM 1594 N N . GLU A 1 199 ? -13.137 9.886 27.173 1.00 73.69 199 GLU A N 1
ATOM 1595 C CA . GLU A 1 199 ? -13.256 8.910 28.259 1.00 73.69 199 GLU A CA 1
ATOM 1596 C C . GLU A 1 199 ? -13.818 7.582 27.751 1.00 73.69 199 GLU A C 1
ATOM 1598 O O . GLU A 1 199 ? -13.378 6.535 28.207 1.00 73.69 199 GLU A O 1
ATOM 1603 N N . LYS A 1 200 ? -14.774 7.593 26.812 1.00 77.19 200 LYS A N 1
ATOM 1604 C CA . LYS A 1 200 ? -15.319 6.357 26.220 1.00 77.19 200 LYS A CA 1
ATOM 1605 C C . LYS A 1 200 ? -14.377 5.731 25.204 1.00 77.19 200 LYS A C 1
ATOM 1607 O O . LYS A 1 200 ? -14.294 4.507 25.144 1.00 77.19 200 LYS A O 1
ATOM 1612 N N . TRP A 1 201 ? -13.679 6.549 24.421 1.00 82.19 201 TRP A N 1
ATOM 1613 C CA . TRP A 1 201 ? -12.742 6.065 23.407 1.00 82.19 201 TRP A CA 1
ATOM 1614 C C . TRP A 1 201 ? -11.453 5.486 24.003 1.00 82.19 201 TRP A C 1
ATOM 1616 O O . TRP A 1 201 ? -10.901 4.558 23.421 1.00 82.19 201 TRP A O 1
ATOM 1626 N N . ALA A 1 202 ? -11.031 5.943 25.185 1.00 66.56 202 ALA A N 1
ATOM 1627 C CA . ALA A 1 202 ? -9.892 5.412 25.943 1.00 66.56 202 ALA A CA 1
ATOM 1628 C C . ALA A 1 202 ? -10.063 3.961 26.447 1.00 66.56 202 ALA A C 1
ATOM 1630 O O . ALA A 1 202 ? -9.142 3.415 27.046 1.00 66.56 202 ALA A O 1
ATOM 1631 N N . TYR A 1 203 ? -11.229 3.333 26.238 1.00 64.12 203 TYR A N 1
ATOM 1632 C CA . TYR A 1 203 ? -11.453 1.903 26.501 1.00 64.12 203 TYR A CA 1
ATOM 1633 C C . TYR A 1 203 ? -11.446 1.036 25.230 1.00 64.12 203 TYR A C 1
ATOM 1635 O O . TYR A 1 203 ? -11.616 -0.179 25.332 1.00 64.12 203 TYR A O 1
ATOM 1643 N N . GLY A 1 204 ? -11.314 1.642 24.045 1.00 65.94 204 GLY A N 1
ATOM 1644 C CA . GLY A 1 204 ? -11.195 0.919 22.782 1.00 65.94 204 GLY A CA 1
ATOM 1645 C C . GLY A 1 204 ? -9.768 0.435 22.550 1.00 65.94 204 GLY A C 1
ATOM 1646 O O . GLY A 1 204 ? -8.816 1.168 22.813 1.00 65.94 204 GLY A O 1
ATOM 1647 N N . SER A 1 205 ? -9.622 -0.774 22.013 1.00 70.38 205 SER A N 1
ATOM 1648 C CA . SER A 1 205 ? -8.329 -1.263 21.525 1.00 70.38 205 SER A CA 1
ATOM 1649 C C . SER A 1 205 ? -7.778 -0.381 20.399 1.00 70.38 205 SER A C 1
ATOM 1651 O O . SER A 1 205 ? -8.524 0.326 19.711 1.00 70.38 205 SER A O 1
ATOM 1653 N N . VAL A 1 206 ? -6.463 -0.454 20.181 1.00 72.56 206 VAL A N 1
ATOM 1654 C CA . VAL A 1 206 ? -5.768 0.263 19.101 1.00 72.56 206 VAL A CA 1
ATOM 1655 C C . VAL A 1 206 ? -6.425 -0.025 17.750 1.00 72.56 206 VAL A C 1
ATOM 1657 O O . VAL A 1 206 ? -6.666 0.895 16.972 1.00 72.56 206 VAL A O 1
ATOM 1660 N N . GLU A 1 207 ? -6.785 -1.282 17.492 1.00 71.44 207 GLU A N 1
ATOM 1661 C CA . GLU A 1 207 ? -7.460 -1.727 16.277 1.00 71.44 207 GLU A CA 1
ATOM 1662 C C . GLU A 1 207 ? -8.874 -1.145 16.139 1.00 71.44 207 GLU A C 1
ATOM 1664 O O . GLU A 1 207 ? -9.227 -0.659 15.065 1.00 71.44 207 GLU A O 1
ATOM 1669 N N . GLU A 1 208 ? -9.680 -1.147 17.206 1.00 79.44 208 GLU A N 1
ATOM 1670 C CA . GLU A 1 208 ? -11.035 -0.575 17.184 1.00 79.44 208 GLU A CA 1
ATOM 1671 C C . GLU A 1 208 ? -11.008 0.937 16.937 1.00 79.44 208 GLU A C 1
ATOM 1673 O O . GLU A 1 208 ? -11.815 1.453 16.158 1.00 79.44 208 GLU A O 1
ATOM 1678 N N . VAL A 1 209 ? -10.068 1.645 17.571 1.00 85.38 209 VAL A N 1
ATOM 1679 C CA . VAL A 1 209 ? -9.859 3.089 17.394 1.00 85.38 209 VAL A CA 1
ATOM 1680 C C . VAL A 1 209 ? -9.359 3.381 15.983 1.00 85.38 209 VAL A C 1
ATOM 1682 O O . VAL A 1 209 ? -9.943 4.225 15.299 1.00 85.38 209 VAL A O 1
ATOM 1685 N N . ARG A 1 210 ? -8.352 2.639 15.504 1.00 84.94 210 ARG A N 1
ATOM 1686 C CA . ARG A 1 210 ? -7.837 2.721 14.130 1.00 84.94 210 ARG A CA 1
ATOM 1687 C C . ARG A 1 210 ? -8.963 2.571 13.113 1.00 84.94 210 ARG A C 1
ATOM 1689 O O . ARG A 1 210 ? -9.121 3.420 12.235 1.00 84.94 210 ARG A O 1
ATOM 1696 N N . ASP A 1 211 ? -9.758 1.514 13.245 1.00 82.25 211 ASP A N 1
ATOM 1697 C CA . ASP A 1 211 ? -10.810 1.173 12.290 1.00 82.25 211 ASP A CA 1
ATOM 1698 C C . ASP A 1 211 ? -11.964 2.182 12.335 1.00 82.25 211 ASP A C 1
ATOM 1700 O O . ASP A 1 211 ? -12.491 2.557 11.285 1.00 82.25 211 ASP A O 1
ATOM 1704 N N . ALA A 1 212 ? -12.326 2.686 13.520 1.00 88.44 212 ALA A N 1
ATOM 1705 C CA . ALA A 1 212 ? -13.334 3.732 13.675 1.00 88.44 212 ALA A CA 1
ATOM 1706 C C . ALA A 1 212 ? -12.887 5.070 13.050 1.00 88.44 212 ALA A C 1
ATOM 1708 O O . ALA A 1 212 ? -13.642 5.668 12.274 1.00 88.44 212 ALA A O 1
ATOM 1709 N N . LEU A 1 213 ? -11.657 5.521 13.328 1.00 89.81 213 LEU A N 1
ATOM 1710 C CA . LEU A 1 213 ? -11.083 6.743 12.750 1.00 89.81 213 LEU A CA 1
ATOM 1711 C C . LEU A 1 213 ? -10.953 6.632 11.224 1.00 89.81 213 LEU A C 1
ATOM 1713 O O . LEU A 1 213 ? -11.392 7.527 10.492 1.00 89.81 213 LEU A O 1
ATOM 1717 N N . ALA A 1 214 ? -10.435 5.507 10.724 1.00 85.12 214 ALA A N 1
ATOM 1718 C CA . ALA A 1 214 ? -10.318 5.257 9.292 1.00 85.12 214 ALA A CA 1
ATOM 1719 C C . ALA A 1 214 ? -11.684 5.203 8.593 1.00 85.12 214 ALA A C 1
ATOM 1721 O O . ALA A 1 214 ? -11.847 5.781 7.515 1.00 85.12 214 ALA A O 1
ATOM 1722 N N . ALA A 1 215 ? -12.696 4.586 9.212 1.00 86.00 215 ALA A N 1
ATOM 1723 C CA . ALA A 1 215 ? -14.049 4.538 8.668 1.00 86.00 215 ALA A CA 1
ATOM 1724 C C . ALA A 1 215 ? -14.684 5.934 8.533 1.00 86.00 215 ALA A C 1
ATOM 1726 O O . ALA A 1 215 ? -15.272 6.232 7.486 1.00 86.00 215 ALA A O 1
ATOM 1727 N N . ILE A 1 216 ? -14.539 6.814 9.537 1.00 89.25 216 ILE A N 1
ATOM 1728 C CA . ILE A 1 216 ? -14.993 8.214 9.437 1.00 89.25 216 ILE A CA 1
ATOM 1729 C C . ILE A 1 216 ? -14.248 8.929 8.305 1.00 89.25 216 ILE A C 1
ATOM 1731 O O . ILE A 1 216 ? -14.885 9.545 7.444 1.00 89.25 216 ILE A O 1
ATOM 1735 N N . PHE A 1 217 ? -12.915 8.841 8.275 1.00 87.81 217 PHE A N 1
ATOM 1736 C CA . PHE A 1 217 ? -12.114 9.612 7.327 1.00 87.81 217 PHE A CA 1
ATOM 1737 C C . PHE A 1 217 ? -12.387 9.200 5.880 1.00 87.81 217 PHE A C 1
ATOM 1739 O O . PHE A 1 217 ? -12.728 10.032 5.037 1.00 87.81 217 PHE A O 1
ATOM 1746 N N . ASN A 1 218 ? -12.352 7.896 5.603 1.00 83.00 218 ASN A N 1
ATOM 1747 C CA . ASN A 1 218 ? -12.635 7.350 4.278 1.00 83.00 218 ASN A CA 1
ATOM 1748 C C . ASN A 1 218 ? -14.096 7.640 3.855 1.00 83.00 218 ASN A C 1
ATOM 1750 O O . ASN A 1 218 ? -14.379 7.873 2.676 1.00 83.00 218 ASN A O 1
ATOM 1754 N N . SER A 1 219 ? -15.034 7.728 4.809 1.00 85.81 219 SER A N 1
ATOM 1755 C CA . SER A 1 219 ? -16.415 8.169 4.566 1.00 85.81 219 SER A CA 1
ATOM 1756 C C . SER A 1 219 ? -16.504 9.631 4.105 1.00 85.81 219 SER A C 1
ATOM 1758 O O . SER A 1 219 ? -17.198 9.898 3.110 1.00 85.81 219 SER A O 1
ATOM 1760 N N . MET A 1 220 ? -15.782 10.546 4.770 1.00 87.56 220 MET A N 1
ATOM 1761 C CA . MET A 1 220 ? -15.671 11.964 4.395 1.00 87.56 220 MET A CA 1
ATOM 1762 C C . MET A 1 220 ? -15.031 12.136 3.010 1.00 87.56 220 MET A C 1
ATOM 1764 O O . MET A 1 220 ? -15.596 12.798 2.139 1.00 87.56 220 MET A O 1
ATOM 1768 N N . VAL A 1 221 ? -13.897 11.477 2.763 1.00 84.88 221 VAL A N 1
ATOM 1769 C CA . VAL A 1 221 ? -13.167 11.547 1.484 1.00 84.88 221 VAL A CA 1
ATOM 1770 C C . VAL A 1 221 ? -13.988 10.964 0.334 1.00 84.88 221 VAL A C 1
ATOM 1772 O O . VAL A 1 221 ? -14.016 11.523 -0.767 1.00 84.88 221 VAL A O 1
ATOM 1775 N N . GLY A 1 222 ? -14.751 9.901 0.594 1.00 81.50 222 GLY A N 1
ATOM 1776 C CA . GLY A 1 222 ? -15.715 9.355 -0.357 1.00 81.50 222 GLY A CA 1
ATOM 1777 C C . GLY A 1 222 ? -16.890 10.294 -0.669 1.00 81.50 222 GLY A C 1
ATOM 1778 O O . GLY A 1 222 ? -17.482 10.169 -1.738 1.00 81.50 222 GLY A O 1
ATOM 1779 N N . LEU A 1 223 ? -17.246 11.233 0.220 1.00 85.19 223 LEU A N 1
ATOM 1780 C CA . LEU A 1 223 ? -18.227 12.288 -0.083 1.00 85.19 223 LEU A CA 1
ATOM 1781 C C . LEU A 1 223 ? -17.598 13.414 -0.902 1.00 85.19 223 LEU A C 1
ATOM 1783 O O . LEU A 1 223 ? -18.144 13.767 -1.944 1.00 85.19 223 LEU A O 1
ATOM 1787 N N . SER A 1 224 ? -16.417 13.905 -0.520 1.00 85.88 224 SER A N 1
ATOM 1788 C CA . SER A 1 224 ? -15.671 14.876 -1.334 1.00 85.88 224 SER A CA 1
ATOM 1789 C C . SER A 1 224 ? -15.446 14.369 -2.758 1.00 85.88 224 SER A C 1
ATOM 1791 O O . SER A 1 224 ? -15.631 15.113 -3.716 1.00 85.88 224 SER A O 1
ATOM 1793 N N . THR A 1 225 ? -15.134 13.079 -2.918 1.00 83.12 225 THR A N 1
ATOM 1794 C CA . THR A 1 225 ? -14.951 12.425 -4.225 1.00 83.12 225 THR A CA 1
ATOM 1795 C C . THR A 1 225 ? -16.195 12.530 -5.112 1.00 83.12 225 THR A C 1
ATOM 1797 O O . THR A 1 225 ? -16.065 12.686 -6.324 1.00 83.12 225 THR A O 1
ATOM 1800 N N . PHE A 1 226 ? -17.396 12.486 -4.527 1.00 81.56 226 PHE A N 1
ATOM 1801 C CA . PHE A 1 226 ? -18.656 12.685 -5.247 1.00 81.56 226 PHE A CA 1
ATOM 1802 C C . PHE A 1 226 ? -18.914 14.162 -5.598 1.00 81.56 226 PHE A C 1
ATOM 1804 O O . PHE A 1 226 ? -19.490 14.446 -6.645 1.00 81.56 226 PHE A O 1
ATOM 1811 N N . LEU A 1 227 ? -18.482 15.098 -4.746 1.00 83.56 227 LEU A N 1
ATOM 1812 C CA . LEU A 1 227 ? -18.749 16.535 -4.893 1.00 83.56 227 LEU A CA 1
ATOM 1813 C C . LEU A 1 227 ? -17.784 17.251 -5.848 1.00 83.56 227 LEU A C 1
ATOM 1815 O O . LEU A 1 227 ? -18.222 18.054 -6.668 1.00 83.56 227 LEU A O 1
ATOM 1819 N N . VAL A 1 228 ? -16.479 16.984 -5.731 1.00 83.25 228 VAL A N 1
ATOM 1820 C CA . VAL A 1 228 ? -15.411 17.680 -6.482 1.00 83.25 228 VAL A CA 1
ATOM 1821 C C . VAL A 1 228 ? -14.593 16.753 -7.390 1.00 83.25 228 VAL A C 1
ATOM 1823 O O . VAL A 1 228 ? -13.668 17.203 -8.061 1.00 83.25 228 VAL A O 1
ATOM 1826 N N . GLY A 1 229 ? -14.936 15.463 -7.440 1.00 77.50 229 GLY A N 1
ATOM 1827 C CA . GLY A 1 229 ? -14.175 14.439 -8.156 1.00 77.50 229 GLY A CA 1
ATOM 1828 C C . GLY A 1 229 ? -13.006 13.878 -7.338 1.00 77.50 229 GLY A C 1
ATOM 1829 O O . GLY A 1 229 ? -12.494 14.519 -6.420 1.00 77.50 229 GLY A O 1
ATOM 1830 N N . ARG A 1 230 ? -12.571 12.654 -7.678 1.00 75.00 230 ARG A N 1
ATOM 1831 C CA . ARG A 1 230 ? -11.546 11.898 -6.927 1.00 75.00 230 ARG A CA 1
ATOM 1832 C C . ARG A 1 230 ? -10.230 12.659 -6.772 1.00 75.00 230 ARG A C 1
ATOM 1834 O O . ARG A 1 230 ? -9.653 12.642 -5.694 1.00 75.00 230 ARG A O 1
ATOM 1841 N N . GLU A 1 231 ? -9.767 13.321 -7.830 1.00 71.06 231 GLU A N 1
ATOM 1842 C CA . GLU A 1 231 ? -8.477 14.016 -7.835 1.00 71.06 231 GLU A CA 1
ATOM 1843 C C . GLU A 1 231 ? -8.428 15.168 -6.828 1.00 71.06 231 GLU A C 1
ATOM 1845 O O . GLU A 1 231 ? -7.595 15.150 -5.923 1.00 71.06 231 GLU A O 1
ATOM 1850 N N . GLU A 1 232 ? -9.351 16.127 -6.917 1.00 80.12 232 GLU A N 1
ATOM 1851 C CA . GLU A 1 232 ? -9.354 17.273 -6.002 1.00 80.12 232 GLU A CA 1
ATOM 1852 C C . GLU A 1 232 ? -9.726 16.849 -4.569 1.00 80.12 232 GLU A C 1
ATOM 1854 O O . GLU A 1 232 ? -9.157 17.364 -3.608 1.00 80.12 232 GLU A O 1
ATOM 1859 N N . ALA A 1 233 ? -10.596 15.844 -4.404 1.00 83.44 233 ALA A N 1
ATOM 1860 C CA . ALA A 1 233 ? -10.942 15.287 -3.096 1.00 83.44 233 ALA A CA 1
ATOM 1861 C C . ALA A 1 233 ? -9.745 14.644 -2.379 1.00 83.44 233 ALA A C 1
ATOM 1863 O O . ALA A 1 233 ? -9.505 14.934 -1.205 1.00 83.44 233 ALA A O 1
ATOM 1864 N N . MET A 1 234 ? -8.988 13.790 -3.076 1.00 77.88 234 MET A N 1
ATOM 1865 C CA . MET A 1 234 ? -7.827 13.089 -2.517 1.00 77.88 234 MET A CA 1
ATOM 1866 C C . MET A 1 234 ? -6.640 14.037 -2.308 1.00 77.88 234 MET A C 1
ATOM 1868 O O . MET A 1 234 ? -5.940 13.928 -1.303 1.00 77.88 234 MET A O 1
ATOM 1872 N N . LYS A 1 235 ? -6.446 15.016 -3.197 1.00 77.38 235 LYS A N 1
ATOM 1873 C CA . LYS A 1 235 ? -5.449 16.085 -3.041 1.00 77.38 235 LYS A CA 1
ATOM 1874 C C . LYS A 1 235 ? -5.742 16.971 -1.829 1.00 77.38 235 LYS A C 1
ATOM 1876 O O . LYS A 1 235 ? -4.834 17.251 -1.048 1.00 77.38 235 LYS A O 1
ATOM 1881 N N . ASN A 1 236 ? -7.000 17.373 -1.630 1.00 84.31 236 ASN A N 1
ATOM 1882 C CA . ASN A 1 236 ? -7.415 18.123 -0.444 1.00 84.31 236 ASN A CA 1
ATOM 1883 C C . ASN A 1 236 ? -7.246 17.291 0.837 1.00 84.31 236 ASN A C 1
ATOM 1885 O O . ASN A 1 236 ? -6.690 17.778 1.817 1.00 84.31 236 ASN A O 1
ATOM 1889 N N . ALA A 1 237 ? -7.650 16.016 0.811 1.00 84.00 237 ALA A N 1
ATOM 1890 C CA . ALA A 1 237 ? -7.486 15.105 1.941 1.00 84.00 237 ALA A CA 1
ATOM 1891 C C . ALA A 1 237 ? -6.018 14.883 2.320 1.00 84.00 237 ALA A C 1
ATOM 1893 O O . ALA A 1 237 ? -5.678 14.998 3.491 1.00 84.00 237 ALA A O 1
ATOM 1894 N N . SER A 1 238 ? -5.143 14.657 1.338 1.00 78.38 238 SER A N 1
ATOM 1895 C CA . SER A 1 238 ? -3.700 14.506 1.565 1.00 78.38 238 SER A CA 1
ATOM 1896 C C . SER A 1 238 ? -3.081 15.785 2.129 1.00 78.38 238 SER A C 1
ATOM 1898 O O . SER A 1 238 ? -2.290 15.711 3.062 1.00 78.38 238 SER A O 1
ATOM 1900 N N . LYS A 1 239 ? -3.483 16.965 1.632 1.00 83.38 239 LYS A N 1
ATOM 1901 C CA . LYS A 1 239 ? -3.019 18.262 2.149 1.00 83.38 239 LYS A CA 1
ATOM 1902 C C . LYS A 1 239 ? -3.456 18.499 3.599 1.00 83.38 239 LYS A C 1
ATOM 1904 O O . LYS A 1 239 ? -2.639 18.915 4.416 1.00 83.38 239 LYS A O 1
ATOM 1909 N N . ILE A 1 240 ? -4.733 18.264 3.909 1.00 87.25 240 ILE A N 1
ATOM 1910 C CA . ILE A 1 240 ? -5.270 18.396 5.271 1.00 87.25 240 ILE A CA 1
ATOM 1911 C C . ILE A 1 240 ? -4.557 17.404 6.195 1.00 87.25 240 ILE A C 1
ATOM 1913 O O . ILE A 1 240 ? -4.086 17.798 7.255 1.00 87.25 240 ILE A O 1
ATOM 1917 N N . PHE A 1 241 ? -4.393 16.152 5.770 1.00 83.50 241 PHE A N 1
ATOM 1918 C CA . PHE A 1 241 ? -3.700 15.148 6.566 1.00 83.50 241 PHE A CA 1
ATOM 1919 C C . PHE A 1 241 ? -2.238 15.529 6.839 1.00 83.50 241 PHE A C 1
ATOM 1921 O O . PHE A 1 241 ? -1.809 15.532 7.988 1.00 83.50 241 PHE A O 1
ATOM 1928 N N . GLN A 1 242 ? -1.477 15.907 5.807 1.00 78.62 242 GLN A N 1
ATOM 1929 C CA . GLN A 1 242 ? -0.090 16.354 5.967 1.00 78.62 242 GLN A CA 1
ATOM 1930 C C . GLN A 1 242 ? 0.022 17.522 6.954 1.00 78.62 242 GLN A C 1
ATOM 1932 O O . GLN A 1 242 ? 0.927 17.520 7.778 1.00 78.62 242 GLN A O 1
ATOM 1937 N N . TYR A 1 243 ? -0.912 18.479 6.925 1.00 85.06 243 TYR A N 1
ATOM 1938 C CA . TYR A 1 243 ? -0.916 19.608 7.858 1.00 85.06 243 TYR A CA 1
ATOM 1939 C C . TYR A 1 243 ? -1.030 19.184 9.334 1.00 85.06 243 TYR A C 1
ATOM 1941 O O . TYR A 1 243 ? -0.336 19.756 10.169 1.00 85.06 243 TYR A O 1
ATOM 1949 N N . TYR A 1 244 ? -1.853 18.179 9.651 1.00 86.31 244 TYR A N 1
ATOM 1950 C CA . TYR A 1 244 ? -2.032 17.696 11.028 1.00 86.31 244 TYR A CA 1
ATOM 1951 C C . TYR A 1 244 ? -0.975 16.673 11.472 1.00 86.31 244 TYR A C 1
ATOM 1953 O O . TYR A 1 244 ? -0.648 16.606 12.654 1.00 86.31 244 TYR A O 1
ATOM 1961 N N . PHE A 1 245 ? -0.426 15.883 10.545 1.00 83.75 245 PHE A N 1
ATOM 1962 C CA . PHE A 1 245 ? 0.327 14.672 10.887 1.00 83.75 245 PHE A CA 1
ATOM 1963 C C . PHE A 1 245 ? 1.777 14.614 10.378 1.00 83.75 245 PHE A C 1
ATOM 1965 O O . PHE A 1 245 ? 2.418 13.574 10.537 1.00 83.75 245 PHE A O 1
ATOM 1972 N N . ASN A 1 246 ? 2.325 15.685 9.784 1.00 79.00 246 ASN A N 1
ATOM 1973 C CA . ASN A 1 246 ? 3.680 15.682 9.198 1.00 79.00 246 ASN A CA 1
ATOM 1974 C C . ASN A 1 246 ? 4.754 15.083 10.129 1.00 79.00 246 ASN A C 1
ATOM 1976 O O . ASN A 1 246 ? 5.559 14.249 9.698 1.00 79.00 246 ASN A O 1
ATOM 1980 N N . ASP A 1 247 ? 4.689 15.476 11.405 1.00 79.06 247 ASP A N 1
ATOM 1981 C CA . ASP A 1 247 ? 5.650 15.154 12.466 1.00 79.06 247 ASP A CA 1
ATOM 1982 C C . ASP A 1 247 ? 5.092 14.118 13.470 1.00 79.06 247 ASP A C 1
ATOM 1984 O O . ASP A 1 247 ? 5.586 13.995 14.588 1.00 79.06 247 ASP A O 1
ATOM 1988 N N . LYS A 1 248 ? 4.031 13.388 13.090 1.00 84.19 248 LYS A N 1
ATOM 1989 C CA . LYS A 1 248 ? 3.308 12.408 13.931 1.00 84.19 248 LYS A CA 1
ATOM 1990 C C . LYS A 1 248 ? 3.326 10.992 13.346 1.00 84.19 248 LYS A C 1
ATOM 1992 O O . LYS A 1 248 ? 2.477 10.168 13.666 1.00 84.19 248 LYS A O 1
ATOM 1997 N N . GLU A 1 249 ? 4.295 10.709 12.477 1.00 74.19 249 GLU A N 1
ATOM 1998 C CA . GLU A 1 249 ? 4.422 9.424 11.777 1.00 74.19 249 GLU A CA 1
ATOM 1999 C C . GLU A 1 249 ? 4.573 8.245 12.747 1.00 74.19 249 GLU A C 1
ATOM 2001 O O . GLU A 1 249 ? 3.864 7.259 12.604 1.00 74.19 249 GLU A O 1
ATOM 2006 N N . GLU A 1 250 ? 5.403 8.371 13.784 1.00 73.00 250 GLU A N 1
ATOM 2007 C CA . GLU A 1 250 ? 5.605 7.309 14.782 1.00 73.00 250 GLU A CA 1
ATOM 2008 C C . GLU A 1 250 ? 4.314 6.978 15.557 1.00 73.00 250 GLU A C 1
ATOM 2010 O O . GLU A 1 250 ? 3.986 5.811 15.752 1.00 73.00 250 GLU A O 1
ATOM 2015 N N . LEU A 1 251 ? 3.532 8.001 15.926 1.00 80.62 251 LEU A N 1
ATOM 2016 C CA . LEU A 1 251 ? 2.227 7.832 16.571 1.00 80.62 251 LEU A CA 1
ATOM 2017 C C . LEU A 1 251 ? 1.223 7.154 15.622 1.00 80.62 251 LEU A C 1
ATOM 2019 O O . LEU A 1 251 ? 0.505 6.245 16.022 1.00 80.62 251 LEU A O 1
ATOM 2023 N N . LEU A 1 252 ? 1.192 7.542 14.343 1.00 80.25 252 LEU A N 1
ATOM 2024 C CA . LEU A 1 252 ? 0.342 6.881 13.345 1.00 80.25 252 LEU A CA 1
ATOM 2025 C C . LEU A 1 252 ? 0.733 5.420 13.101 1.00 80.25 252 LEU A C 1
ATOM 2027 O O . LEU A 1 252 ? -0.150 4.603 12.840 1.00 80.25 252 LEU A O 1
ATOM 2031 N N . ASP A 1 253 ? 2.025 5.098 13.159 1.00 72.94 253 ASP A N 1
ATOM 2032 C CA . ASP A 1 253 ? 2.537 3.738 12.976 1.00 72.94 253 ASP A CA 1
ATOM 2033 C C . ASP A 1 253 ? 2.166 2.842 14.165 1.00 72.94 253 ASP A C 1
ATOM 2035 O O . ASP A 1 253 ? 1.623 1.757 13.961 1.00 72.94 253 ASP A O 1
ATOM 2039 N N . ARG A 1 254 ? 2.302 3.347 15.405 1.00 73.44 254 ARG A N 1
ATOM 2040 C CA . ARG A 1 254 ? 1.824 2.660 16.624 1.00 73.44 254 ARG A CA 1
ATOM 2041 C C . ARG A 1 254 ? 0.336 2.299 16.566 1.00 73.44 254 ARG A C 1
ATOM 2043 O O . ARG A 1 254 ? -0.052 1.261 17.091 1.00 73.44 254 ARG A O 1
ATOM 2050 N N . TYR A 1 255 ? -0.482 3.109 15.889 1.00 74.94 255 TYR A N 1
ATOM 2051 C CA . TYR A 1 255 ? -1.907 2.831 15.664 1.00 74.94 255 TYR A CA 1
ATOM 2052 C C . TYR A 1 255 ? -2.212 2.067 14.359 1.00 74.94 255 TYR A C 1
ATOM 2054 O O . TYR A 1 255 ? -3.378 1.819 14.051 1.00 74.94 255 TYR A O 1
ATOM 2062 N N . GLY A 1 256 ? -1.212 1.713 13.544 1.00 72.06 256 GLY A N 1
ATOM 2063 C CA . GLY A 1 256 ? -1.409 1.095 12.223 1.00 72.06 256 GLY A CA 1
ATOM 2064 C C . GLY A 1 256 ? -2.177 1.976 11.221 1.00 72.06 256 GLY A C 1
ATOM 2065 O O . GLY A 1 256 ? -2.699 1.491 10.213 1.00 72.06 256 GLY A O 1
ATOM 2066 N N . LEU A 1 257 ? -2.282 3.279 11.490 1.00 77.06 257 LEU A N 1
ATOM 2067 C CA . LEU A 1 257 ? -3.085 4.232 10.721 1.00 77.06 257 LEU A CA 1
ATOM 2068 C C . LEU A 1 257 ? -2.425 4.625 9.390 1.00 77.06 257 LEU A C 1
ATOM 2070 O O . LEU A 1 257 ? -3.133 4.967 8.442 1.00 77.06 257 LEU A O 1
ATOM 2074 N N . ILE A 1 258 ? -1.097 4.511 9.274 1.00 71.06 258 ILE A N 1
ATOM 2075 C CA . ILE A 1 258 ? -0.361 4.752 8.017 1.00 71.06 258 ILE A CA 1
ATOM 2076 C C . ILE A 1 258 ? -0.874 3.846 6.880 1.00 71.06 258 ILE A C 1
ATOM 2078 O O . ILE A 1 258 ? -0.920 4.258 5.716 1.00 71.06 258 ILE A O 1
ATOM 2082 N N . GLU A 1 259 ? -1.291 2.619 7.203 1.00 62.22 259 GLU A N 1
ATOM 2083 C CA . GLU A 1 259 ? -1.768 1.648 6.215 1.00 62.22 259 GLU A CA 1
ATOM 2084 C C . GLU A 1 259 ? -3.268 1.776 5.908 1.00 62.22 259 GLU A C 1
ATOM 2086 O O . GLU A 1 259 ? -3.669 1.597 4.757 1.00 62.22 259 GLU A O 1
ATOM 2091 N N . GLY A 1 260 ? -4.093 2.104 6.911 1.00 62.31 260 GLY A N 1
ATOM 2092 C CA . GLY A 1 260 ? -5.562 2.097 6.809 1.00 62.31 260 GLY A CA 1
ATOM 2093 C C . GLY A 1 260 ? -6.219 3.372 6.254 1.00 62.31 260 GLY A C 1
ATOM 2094 O O . GLY A 1 260 ? -7.414 3.371 5.943 1.00 62.31 260 GLY A O 1
ATOM 2095 N N . LEU A 1 261 ? -5.474 4.472 6.130 1.00 67.69 261 LEU A N 1
ATOM 2096 C CA . LEU A 1 261 ? -6.012 5.791 5.778 1.00 67.69 261 LEU A CA 1
ATOM 2097 C C . LEU A 1 261 ? -5.683 6.211 4.337 1.00 67.69 261 LEU A C 1
ATOM 2099 O O . LEU A 1 261 ? -4.561 6.032 3.863 1.00 67.69 261 LEU A O 1
ATOM 2103 N N . LEU A 1 262 ? -6.647 6.852 3.660 1.00 64.31 262 LEU A N 1
ATOM 2104 C CA . LEU A 1 262 ? -6.489 7.452 2.319 1.00 64.31 262 LEU A CA 1
ATOM 2105 C C . LEU A 1 262 ? -5.955 6.495 1.240 1.00 64.31 262 LEU A C 1
ATOM 2107 O O . LEU A 1 262 ? -5.174 6.911 0.384 1.00 64.31 262 LEU A O 1
ATOM 2111 N N . ASP A 1 263 ? -6.324 5.214 1.293 1.00 60.25 263 ASP A N 1
ATOM 2112 C CA . ASP A 1 263 ? -5.723 4.164 0.460 1.00 60.25 263 ASP A CA 1
ATOM 2113 C C . ASP A 1 263 ? -4.173 4.219 0.497 1.00 60.25 263 ASP A C 1
ATOM 2115 O O . ASP A 1 263 ? -3.515 4.150 -0.542 1.00 60.25 263 ASP A O 1
ATOM 2119 N N . GLY A 1 264 ? -3.572 4.449 1.671 1.00 57.78 264 GLY A N 1
ATOM 2120 C CA . GLY A 1 264 ? -2.122 4.560 1.852 1.00 57.78 264 GLY A CA 1
ATOM 2121 C C . GLY A 1 264 ? -1.489 5.884 1.396 1.00 57.78 264 GLY A C 1
ATOM 2122 O O . GLY A 1 264 ? -0.280 5.922 1.180 1.00 57.78 264 GLY A O 1
ATOM 2123 N N . ALA A 1 265 ? -2.235 6.992 1.236 1.00 56.69 265 ALA A N 1
ATOM 2124 C CA . ALA A 1 265 ? -1.648 8.280 0.789 1.00 56.69 265 ALA A CA 1
ATOM 2125 C C . ALA A 1 265 ? -0.550 8.819 1.708 1.00 56.69 265 ALA A C 1
ATOM 2127 O O . ALA A 1 265 ? 0.321 9.577 1.280 1.00 56.69 265 ALA A O 1
ATOM 2128 N N . ILE A 1 266 ? -0.583 8.375 2.955 1.00 61.00 266 ILE A N 1
ATOM 2129 C CA . ILE A 1 266 ? 0.262 8.819 4.055 1.00 61.00 266 ILE A CA 1
ATOM 2130 C C . ILE A 1 266 ? 1.578 8.044 4.090 1.00 61.00 266 ILE A C 1
ATOM 2132 O O . ILE A 1 266 ? 2.575 8.563 4.583 1.00 61.00 266 ILE A O 1
ATOM 2136 N N . GLN A 1 267 ? 1.615 6.848 3.492 1.00 66.06 267 GLN A N 1
ATOM 2137 C CA . GLN A 1 267 ? 2.832 6.054 3.372 1.00 66.06 267 GLN A CA 1
ATOM 2138 C C . GLN A 1 267 ? 3.920 6.875 2.680 1.00 66.06 267 GLN A C 1
ATOM 2140 O O . GLN A 1 267 ? 3.805 7.228 1.500 1.00 66.06 267 GLN A O 1
ATOM 2145 N N . LYS A 1 268 ? 4.996 7.171 3.417 1.00 74.94 268 LYS A N 1
ATOM 2146 C CA . LYS A 1 268 ? 6.211 7.784 2.866 1.00 74.94 268 LYS A CA 1
ATOM 2147 C C . LYS A 1 268 ? 7.052 6.765 2.087 1.00 74.94 268 LYS A C 1
ATOM 2149 O O . LYS A 1 268 ? 7.919 7.170 1.314 1.00 74.94 268 LYS A O 1
ATOM 2154 N N . LYS A 1 269 ? 6.777 5.462 2.245 1.00 85.94 269 LYS A N 1
ATOM 2155 C CA . LYS A 1 269 ? 7.479 4.333 1.613 1.00 85.94 269 LYS A CA 1
ATOM 2156 C C . LYS A 1 269 ? 6.499 3.342 0.976 1.00 85.94 269 LYS A C 1
ATOM 2158 O O . LYS A 1 269 ? 5.391 3.179 1.464 1.00 85.94 269 LYS A O 1
ATOM 2163 N N . ILE A 1 270 ? 6.898 2.678 -0.105 1.00 89.81 270 ILE A N 1
ATOM 2164 C CA . ILE A 1 270 ? 6.124 1.630 -0.784 1.00 89.81 270 ILE A CA 1
ATOM 2165 C C . ILE A 1 270 ? 6.791 0.278 -0.527 1.00 89.81 270 ILE A C 1
ATOM 2167 O O . ILE A 1 270 ? 7.993 0.122 -0.754 1.00 89.81 270 ILE A O 1
ATOM 2171 N N . SER A 1 271 ? 5.993 -0.696 -0.089 1.00 90.75 271 SER A N 1
ATOM 2172 C CA . SER A 1 271 ? 6.414 -2.088 0.101 1.00 90.75 271 SER A CA 1
ATOM 2173 C C . SER A 1 271 ? 6.887 -2.731 -1.209 1.00 90.75 271 SER A C 1
ATOM 2175 O O . SER A 1 271 ? 6.274 -2.568 -2.266 1.00 90.75 271 SER A O 1
ATOM 2177 N N . THR A 1 272 ? 7.959 -3.516 -1.128 1.00 92.44 272 THR A N 1
ATOM 2178 C CA . THR A 1 272 ? 8.450 -4.397 -2.200 1.00 92.44 272 THR A CA 1
ATOM 2179 C C . THR A 1 272 ? 7.570 -5.632 -2.410 1.00 92.44 272 THR A C 1
ATOM 2181 O O . THR A 1 272 ? 7.721 -6.330 -3.410 1.00 92.44 272 THR A O 1
ATOM 2184 N N . GLY A 1 273 ? 6.647 -5.916 -1.485 1.00 89.94 273 GLY A N 1
ATOM 2185 C CA . GLY A 1 273 ? 5.892 -7.168 -1.431 1.00 89.94 273 GLY A CA 1
ATOM 2186 C C . GLY A 1 273 ? 6.621 -8.318 -0.736 1.00 89.94 273 GLY A C 1
ATOM 2187 O O . GLY A 1 273 ? 6.093 -9.424 -0.733 1.00 89.94 273 GLY A O 1
ATOM 2188 N N . ILE A 1 274 ? 7.797 -8.070 -0.149 1.00 91.38 274 ILE A N 1
ATOM 2189 C CA . ILE A 1 274 ? 8.592 -9.054 0.595 1.00 91.38 274 ILE A CA 1
ATOM 2190 C C . ILE A 1 274 ? 8.874 -8.460 1.991 1.00 91.38 274 ILE A C 1
ATOM 2192 O O . ILE A 1 274 ? 9.771 -7.622 2.110 1.00 91.38 274 ILE A O 1
ATOM 2196 N N . PRO A 1 275 ? 8.150 -8.862 3.055 1.00 87.44 275 PRO A N 1
ATOM 2197 C CA . PRO A 1 275 ? 8.248 -8.227 4.377 1.00 87.44 275 PRO A CA 1
ATOM 2198 C C . PRO A 1 275 ? 9.672 -8.181 4.953 1.00 87.44 275 PRO A C 1
ATOM 2200 O O . PRO A 1 275 ? 10.109 -7.143 5.449 1.00 87.44 275 PRO A O 1
ATOM 2203 N N . LEU A 1 276 ? 10.439 -9.269 4.808 1.00 86.69 276 LEU A N 1
ATOM 2204 C CA . LEU A 1 276 ? 11.838 -9.338 5.248 1.00 86.69 276 LEU A CA 1
ATOM 2205 C C . LEU A 1 276 ? 12.787 -8.417 4.454 1.00 86.69 276 LEU A C 1
ATOM 2207 O O . LEU A 1 276 ? 13.830 -8.014 4.967 1.00 86.69 276 LEU A O 1
ATOM 2211 N N . LEU A 1 277 ? 12.457 -8.081 3.205 1.00 90.12 277 LEU A N 1
ATOM 2212 C CA . LEU A 1 277 ? 13.226 -7.111 2.422 1.00 90.12 277 LEU A CA 1
ATOM 2213 C C . LEU A 1 277 ? 12.848 -5.682 2.818 1.00 90.12 277 LEU A C 1
ATOM 2215 O O . LEU A 1 277 ? 13.727 -4.839 2.992 1.00 90.12 277 LEU A O 1
ATOM 2219 N N . ASP A 1 278 ? 11.553 -5.428 3.020 1.00 88.69 278 ASP A N 1
ATOM 2220 C CA . ASP A 1 278 ? 11.057 -4.130 3.470 1.00 88.69 278 ASP A CA 1
ATOM 2221 C C . ASP A 1 278 ? 11.658 -3.743 4.822 1.00 88.69 278 ASP A C 1
ATOM 2223 O O . ASP A 1 278 ? 12.125 -2.612 4.961 1.00 88.69 278 ASP A O 1
ATOM 2227 N N . SER A 1 279 ? 11.736 -4.669 5.786 1.00 84.06 279 SER A N 1
ATOM 2228 C CA . SER A 1 279 ? 12.354 -4.411 7.094 1.00 84.06 279 SER A CA 1
ATOM 2229 C C . SER A 1 279 ? 13.847 -4.076 6.985 1.00 84.06 279 SER A C 1
ATOM 2231 O O . SER A 1 279 ? 14.286 -3.087 7.574 1.00 84.06 279 SER A O 1
ATOM 2233 N N . ARG A 1 280 ? 14.618 -4.788 6.146 1.00 85.31 280 ARG A N 1
ATOM 2234 C CA . ARG A 1 280 ? 16.034 -4.457 5.866 1.00 85.31 280 ARG A CA 1
ATOM 2235 C C . ARG A 1 280 ? 16.229 -3.115 5.155 1.00 85.31 280 ARG A C 1
ATOM 2237 O O . ARG A 1 280 ? 17.313 -2.550 5.224 1.00 85.31 280 ARG A O 1
ATOM 2244 N N . MET A 1 281 ? 15.196 -2.589 4.500 1.00 84.81 281 MET A N 1
ATOM 2245 C CA . MET A 1 281 ? 15.188 -1.267 3.855 1.00 84.81 281 MET A CA 1
ATOM 2246 C C . MET A 1 281 ? 14.584 -0.161 4.746 1.00 84.81 281 MET A C 1
ATOM 2248 O O . MET A 1 281 ? 14.415 0.980 4.300 1.00 84.81 281 MET A O 1
ATOM 2252 N N . GLY A 1 282 ? 14.254 -0.491 6.001 1.00 77.12 282 GLY A N 1
ATOM 2253 C CA . GLY A 1 282 ? 13.666 0.421 6.979 1.00 77.12 282 GLY A CA 1
ATOM 2254 C C . GLY A 1 282 ? 12.179 0.698 6.745 1.00 77.12 282 GLY A C 1
ATOM 2255 O O . GLY A 1 282 ? 11.738 1.825 6.953 1.00 77.12 282 GLY A O 1
ATOM 2256 N N . GLY A 1 283 ? 11.418 -0.276 6.246 1.00 78.38 283 GLY A N 1
ATOM 2257 C CA . GLY A 1 283 ? 9.995 -0.147 5.901 1.00 78.38 283 GLY A CA 1
ATOM 2258 C C . GLY A 1 283 ? 9.718 0.090 4.409 1.00 78.38 283 GLY A C 1
ATOM 2259 O O . GLY A 1 283 ? 8.766 0.786 4.067 1.00 78.38 283 GLY A O 1
ATOM 2260 N N . GLY A 1 284 ? 10.551 -0.442 3.508 1.00 89.62 284 GLY A N 1
ATOM 2261 C CA . GLY A 1 284 ? 10.347 -0.361 2.052 1.00 89.62 284 GLY A CA 1
ATOM 2262 C C . GLY A 1 284 ? 10.975 0.862 1.360 1.00 89.62 284 GLY A C 1
ATOM 2263 O O . GLY A 1 284 ? 11.904 1.488 1.870 1.00 89.62 284 GLY A O 1
ATOM 2264 N N . ILE A 1 285 ? 10.503 1.190 0.150 1.00 93.69 285 ILE A N 1
ATOM 2265 C CA . ILE A 1 285 ? 11.134 2.174 -0.753 1.00 93.69 285 ILE A CA 1
ATOM 2266 C C . ILE A 1 285 ? 10.508 3.575 -0.603 1.00 93.69 285 ILE A C 1
ATOM 2268 O O . ILE A 1 285 ? 9.329 3.721 -0.921 1.00 93.69 285 ILE A O 1
ATOM 2272 N N . PRO A 1 286 ? 11.254 4.632 -0.226 1.00 90.56 286 PRO A N 1
ATOM 2273 C CA . PRO A 1 286 ? 10.718 5.990 -0.122 1.00 90.56 286 PRO A CA 1
ATOM 2274 C C . PRO A 1 286 ? 10.127 6.540 -1.424 1.00 90.56 286 PRO A C 1
ATOM 2276 O O . PRO A 1 286 ? 10.667 6.322 -2.511 1.00 90.56 286 PRO A O 1
ATOM 2279 N N . LYS A 1 287 ? 9.045 7.316 -1.308 1.00 90.19 287 LYS A N 1
ATOM 2280 C CA . LYS A 1 287 ? 8.458 8.091 -2.410 1.00 90.19 287 LYS A CA 1
ATOM 2281 C C . LYS A 1 287 ? 9.514 8.967 -3.097 1.00 90.19 287 LYS A C 1
ATOM 2283 O O . LYS A 1 287 ? 10.395 9.533 -2.456 1.00 90.19 287 LYS A O 1
ATOM 2288 N N . GLY A 1 288 ? 9.434 9.055 -4.423 1.00 90.31 288 GLY A N 1
ATOM 2289 C CA . GLY A 1 288 ? 10.412 9.755 -5.262 1.00 90.31 288 GLY A CA 1
ATOM 2290 C C . GLY A 1 288 ? 11.752 9.030 -5.479 1.00 90.31 288 GLY A C 1
ATOM 2291 O O . GLY A 1 288 ? 12.546 9.496 -6.303 1.00 90.31 288 GLY A O 1
ATOM 2292 N N . SER A 1 289 ? 12.029 7.908 -4.799 1.00 95.56 289 SER A N 1
ATOM 2293 C CA . SER A 1 289 ? 13.247 7.119 -5.033 1.00 95.56 289 SER A CA 1
ATOM 2294 C C . SER A 1 289 ? 13.197 6.351 -6.354 1.00 95.56 289 SER A C 1
ATOM 2296 O O . SER A 1 289 ? 12.176 5.787 -6.758 1.00 95.56 289 SER A O 1
ATOM 2298 N N . SER A 1 290 ? 14.343 6.286 -7.026 1.00 97.44 290 SER A N 1
ATOM 2299 C CA . SER A 1 290 ? 14.561 5.455 -8.208 1.00 97.44 290 SER A CA 1
ATOM 2300 C C . SER A 1 290 ? 15.477 4.289 -7.867 1.00 97.44 290 SER A C 1
ATOM 2302 O O . SER A 1 290 ? 16.611 4.502 -7.440 1.00 97.44 290 SER A O 1
ATOM 2304 N N . ILE A 1 291 ? 15.023 3.070 -8.124 1.00 97.94 291 ILE A N 1
ATOM 2305 C CA . ILE A 1 291 ? 15.729 1.831 -7.808 1.00 97.94 291 ILE A CA 1
ATOM 2306 C C . ILE A 1 291 ? 16.100 1.097 -9.091 1.00 97.94 291 ILE A C 1
ATOM 2308 O O . ILE A 1 291 ? 15.280 0.993 -10.005 1.00 97.94 291 ILE A O 1
ATOM 2312 N N . LEU A 1 292 ? 17.308 0.543 -9.146 1.00 98.19 292 LEU A N 1
ATOM 2313 C CA . LEU A 1 292 ? 17.693 -0.423 -10.172 1.00 98.19 292 LEU A CA 1
ATOM 2314 C C . LEU A 1 292 ? 17.481 -1.845 -9.650 1.00 98.19 292 LEU A C 1
ATOM 2316 O O . LEU A 1 292 ? 18.058 -2.211 -8.631 1.00 98.19 292 LEU A O 1
ATOM 2320 N N . LEU A 1 293 ? 16.707 -2.658 -10.368 1.00 97.69 293 LEU A N 1
ATOM 2321 C CA . LEU A 1 293 ? 16.637 -4.101 -10.155 1.00 97.69 293 LEU A CA 1
ATOM 2322 C C . LEU A 1 293 ? 17.465 -4.816 -11.223 1.00 97.69 293 LEU A C 1
ATOM 2324 O O . LEU A 1 293 ? 17.046 -4.917 -12.382 1.00 97.69 293 LEU A O 1
ATOM 2328 N N . VAL A 1 294 ? 18.622 -5.338 -10.819 1.00 96.88 294 VAL A N 1
ATOM 2329 C CA . VAL A 1 294 ? 19.423 -6.260 -11.632 1.00 96.88 294 VAL A CA 1
ATOM 2330 C C . VAL A 1 294 ? 18.905 -7.673 -11.379 1.00 96.88 294 VAL A C 1
ATOM 2332 O O . VAL A 1 294 ? 18.886 -8.131 -10.239 1.00 96.88 294 VAL A O 1
ATOM 2335 N N . SER A 1 295 ? 18.427 -8.364 -12.412 1.00 94.94 295 SER A N 1
ATOM 2336 C CA . SER A 1 295 ? 17.760 -9.663 -12.233 1.00 94.94 295 SER A CA 1
ATOM 2337 C C . SER A 1 295 ? 17.890 -10.595 -13.442 1.00 94.94 295 SER A C 1
ATOM 2339 O O . SER A 1 295 ? 17.996 -10.126 -14.581 1.00 94.94 295 SER A O 1
ATOM 2341 N N . PRO A 1 296 ? 17.847 -11.928 -13.246 1.00 90.69 296 PRO A N 1
ATOM 2342 C CA . PRO A 1 296 ? 17.720 -12.870 -14.345 1.00 90.69 296 PRO A CA 1
ATOM 2343 C C . PRO A 1 296 ? 16.415 -12.634 -15.106 1.00 90.69 296 PRO A C 1
ATOM 2345 O O . PRO A 1 296 ? 15.406 -12.198 -14.552 1.00 90.69 296 PRO A O 1
ATOM 2348 N N . SER A 1 297 ? 16.404 -12.977 -16.391 1.00 83.38 297 SER A N 1
ATOM 2349 C CA . SER A 1 297 ? 15.162 -12.960 -17.160 1.00 83.38 297 SER A CA 1
ATOM 2350 C C . SER A 1 297 ? 14.217 -14.076 -16.713 1.00 83.38 297 SER A C 1
ATOM 2352 O O . SER A 1 297 ? 14.588 -15.247 -16.784 1.00 83.38 297 SER A O 1
ATOM 2354 N N . GLY A 1 298 ? 12.966 -13.723 -16.420 1.00 85.25 298 GLY A N 1
ATOM 2355 C CA . GLY A 1 298 ? 11.870 -14.664 -16.197 1.00 85.25 298 GLY A CA 1
ATOM 2356 C C . GLY A 1 298 ? 11.286 -14.567 -14.792 1.00 85.25 298 GLY A C 1
ATOM 2357 O O . GLY A 1 298 ? 11.252 -13.490 -14.198 1.00 85.25 298 GLY A O 1
ATOM 2358 N N . ILE A 1 299 ? 10.835 -15.714 -14.279 1.00 89.06 299 ILE A N 1
ATOM 2359 C CA . ILE A 1 299 ? 9.936 -15.803 -13.125 1.00 89.06 299 ILE A CA 1
ATOM 2360 C C . ILE A 1 299 ? 10.446 -15.056 -11.885 1.00 89.06 299 ILE A C 1
ATOM 2362 O O . ILE A 1 299 ? 9.658 -14.404 -11.218 1.00 89.06 299 ILE A O 1
ATOM 2366 N N . GLU A 1 300 ? 11.749 -15.062 -11.600 1.00 92.00 300 GLU A N 1
ATOM 2367 C CA . GLU A 1 300 ? 12.298 -14.378 -10.423 1.00 92.00 300 GLU A CA 1
ATOM 2368 C C . GLU A 1 300 ? 12.030 -12.860 -10.437 1.00 92.00 300 GLU A C 1
ATOM 2370 O O . GLU A 1 300 ? 11.606 -12.283 -9.438 1.00 92.00 300 GLU A O 1
ATOM 2375 N N . ARG A 1 301 ? 12.216 -12.221 -11.596 1.00 93.31 301 ARG A N 1
ATOM 2376 C CA . ARG A 1 301 ? 11.916 -10.800 -11.819 1.00 93.31 301 ARG A CA 1
ATOM 2377 C C . ARG A 1 301 ? 10.410 -10.549 -11.859 1.00 93.31 301 ARG A C 1
ATOM 2379 O O . ARG A 1 301 ? 9.931 -9.558 -11.313 1.00 93.31 301 ARG A O 1
ATOM 2386 N N . ASP A 1 302 ? 9.673 -11.432 -12.526 1.00 92.69 302 ASP A N 1
ATOM 2387 C CA . ASP A 1 302 ? 8.243 -11.244 -12.768 1.00 92.69 302 ASP A CA 1
A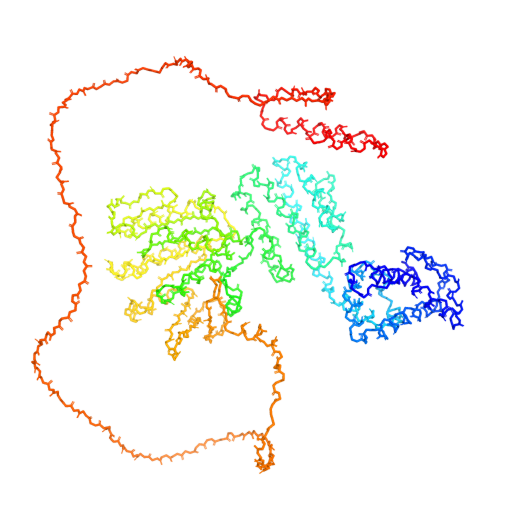TOM 2388 C C . ASP A 1 302 ? 7.450 -11.348 -11.456 1.00 92.69 302 ASP A C 1
ATOM 2390 O O . ASP A 1 302 ? 6.564 -10.532 -11.223 1.00 92.69 302 ASP A O 1
ATOM 2394 N N . MET A 1 303 ? 7.828 -12.262 -10.551 1.00 92.81 303 MET A N 1
ATOM 2395 C CA . MET A 1 303 ? 7.244 -12.362 -9.206 1.00 92.81 303 MET A CA 1
ATOM 2396 C C . MET A 1 303 ? 7.621 -11.173 -8.311 1.00 92.81 303 MET A C 1
ATOM 2398 O O . MET A 1 303 ? 6.765 -10.699 -7.569 1.00 92.81 303 MET A O 1
ATOM 2402 N N . PHE A 1 304 ? 8.839 -10.625 -8.421 1.00 95.12 304 PHE A N 1
ATOM 2403 C CA . PHE A 1 304 ? 9.211 -9.402 -7.694 1.00 95.12 304 PHE A CA 1
ATOM 2404 C C . PHE A 1 304 ? 8.330 -8.210 -8.102 1.00 95.12 304 PHE A C 1
ATOM 2406 O O . PHE A 1 304 ? 7.732 -7.543 -7.259 1.00 95.12 304 PHE A O 1
ATOM 2413 N N . ILE A 1 305 ? 8.200 -7.969 -9.413 1.00 94.44 305 ILE A N 1
ATOM 2414 C CA . ILE A 1 305 ? 7.320 -6.920 -9.951 1.00 94.44 305 ILE A CA 1
ATOM 2415 C C . ILE A 1 305 ? 5.877 -7.174 -9.509 1.00 94.44 305 ILE A C 1
ATOM 2417 O O . ILE A 1 305 ? 5.183 -6.245 -9.107 1.00 94.44 305 ILE A O 1
ATOM 2421 N N . SER A 1 306 ? 5.432 -8.430 -9.561 1.00 92.50 306 SER A N 1
ATOM 2422 C CA . SER A 1 306 ? 4.086 -8.833 -9.164 1.00 92.50 306 SER A CA 1
ATOM 2423 C C . SER A 1 306 ? 3.775 -8.519 -7.700 1.00 92.50 306 SER A C 1
ATOM 2425 O O . SER A 1 306 ? 2.744 -7.909 -7.425 1.00 92.50 306 SER A O 1
ATOM 2427 N N . GLY A 1 307 ? 4.671 -8.873 -6.772 1.00 92.50 307 GLY A N 1
ATOM 2428 C CA . GLY A 1 307 ? 4.512 -8.602 -5.341 1.00 92.50 307 GLY A CA 1
ATOM 2429 C C . GLY A 1 307 ? 4.415 -7.105 -5.049 1.00 92.50 307 GLY A C 1
ATOM 2430 O O . GLY A 1 307 ? 3.435 -6.653 -4.452 1.00 92.50 307 GLY A O 1
ATOM 2431 N N . MET A 1 308 ? 5.369 -6.324 -5.566 1.00 94.69 308 MET A N 1
ATOM 2432 C CA . MET A 1 308 ? 5.399 -4.866 -5.414 1.00 94.69 308 MET A CA 1
ATOM 2433 C C . MET A 1 308 ? 4.144 -4.195 -5.998 1.00 94.69 308 MET A C 1
ATOM 2435 O O . MET A 1 308 ? 3.544 -3.323 -5.366 1.00 94.69 308 MET A O 1
ATOM 2439 N N . LEU A 1 309 ? 3.709 -4.608 -7.195 1.00 93.75 309 LEU A N 1
ATOM 2440 C CA . LEU A 1 309 ? 2.496 -4.073 -7.818 1.00 93.75 309 LEU A CA 1
ATOM 2441 C C . LEU A 1 309 ? 1.224 -4.503 -7.083 1.00 93.75 309 LEU A C 1
ATOM 2443 O O . LEU A 1 309 ? 0.316 -3.687 -6.957 1.00 93.75 309 LEU A O 1
ATOM 2447 N N . SER A 1 310 ? 1.149 -5.736 -6.577 1.00 90.75 310 SER A N 1
ATOM 2448 C CA . SER A 1 310 ? 0.002 -6.221 -5.801 1.00 90.75 310 SER A CA 1
ATOM 2449 C C . SER A 1 310 ? -0.178 -5.413 -4.521 1.00 90.75 310 SER A C 1
ATOM 2451 O O . SER A 1 310 ? -1.266 -4.880 -4.294 1.00 90.75 310 SER A O 1
ATOM 2453 N N . GLN A 1 311 ? 0.893 -5.221 -3.741 1.00 88.00 311 GLN A N 1
ATOM 2454 C CA . GLN A 1 311 ? 0.837 -4.391 -2.536 1.00 88.00 311 GLN A CA 1
ATOM 2455 C C . GLN A 1 311 ? 0.488 -2.938 -2.859 1.00 88.00 311 GLN A C 1
ATOM 2457 O O . GLN A 1 311 ? -0.464 -2.403 -2.292 1.00 88.00 311 GLN A O 1
ATOM 2462 N N . GLY A 1 312 ? 1.185 -2.314 -3.815 1.00 89.06 312 GLY A N 1
ATOM 2463 C CA . GLY A 1 312 ? 0.927 -0.926 -4.199 1.00 89.06 312 GLY A CA 1
ATOM 2464 C C . GLY A 1 312 ? -0.497 -0.695 -4.711 1.00 89.06 312 GLY A C 1
ATOM 2465 O O . GLY A 1 312 ? -1.207 0.177 -4.222 1.00 89.06 312 GLY A O 1
ATOM 2466 N N . ILE A 1 313 ? -0.977 -1.500 -5.663 1.00 89.31 313 ILE A N 1
ATOM 2467 C CA . ILE A 1 313 ? -2.319 -1.327 -6.245 1.00 89.31 313 ILE A CA 1
ATOM 2468 C C . ILE A 1 313 ? -3.423 -1.558 -5.200 1.00 89.31 313 ILE A C 1
ATOM 2470 O O . ILE A 1 313 ? -4.448 -0.867 -5.247 1.00 89.31 313 ILE A O 1
ATOM 2474 N N . ARG A 1 314 ? -3.230 -2.484 -4.250 1.00 83.25 314 ARG A N 1
ATOM 2475 C CA . ARG A 1 314 ? -4.146 -2.672 -3.110 1.00 83.25 314 ARG A CA 1
ATOM 2476 C C . ARG A 1 314 ? -4.101 -1.459 -2.170 1.00 83.25 314 ARG A C 1
ATOM 2478 O O . ARG A 1 314 ? -5.156 -0.941 -1.822 1.00 83.25 314 ARG A O 1
ATOM 2485 N N . LYS A 1 315 ? -2.908 -0.924 -1.888 1.00 78.12 315 LYS A N 1
ATOM 2486 C CA . LYS A 1 315 ? -2.641 0.343 -1.174 1.00 78.12 315 LYS A CA 1
ATOM 2487 C C . LYS A 1 315 ? -2.755 1.576 -2.097 1.00 78.12 315 LYS A C 1
ATOM 2489 O O . LYS A 1 315 ? -1.890 2.450 -2.126 1.00 78.12 315 LYS A O 1
ATOM 2494 N N . GLY A 1 316 ? -3.814 1.618 -2.911 1.00 77.94 316 GLY A N 1
ATOM 2495 C CA . GLY A 1 316 ? -4.236 2.794 -3.685 1.00 77.94 316 GLY A CA 1
ATOM 2496 C C . GLY A 1 316 ? -3.341 3.275 -4.839 1.00 77.94 316 GLY A C 1
ATOM 2497 O O . GLY A 1 316 ? -3.793 4.130 -5.604 1.00 77.94 316 GLY A O 1
ATOM 2498 N N . SER A 1 317 ? -2.135 2.728 -5.046 1.00 88.25 317 SER A N 1
ATOM 2499 C CA . SER A 1 317 ? -1.182 3.243 -6.041 1.00 88.25 317 SER A CA 1
ATOM 2500 C C . SER A 1 317 ? -1.754 3.297 -7.463 1.00 88.25 317 SER A C 1
ATOM 2502 O O . SER A 1 317 ? -2.513 2.415 -7.881 1.00 88.25 317 SER A O 1
ATOM 2504 N N . SER A 1 318 ? -1.319 4.295 -8.233 1.00 92.75 318 SER A N 1
ATOM 2505 C CA . SER A 1 318 ? -1.391 4.299 -9.702 1.00 92.75 318 SER A CA 1
ATOM 2506 C C . SER A 1 318 ? -0.052 3.844 -10.291 1.00 92.75 318 SER A C 1
ATOM 2508 O O . SER A 1 318 ? 1.007 4.105 -9.719 1.00 92.75 318 SER A O 1
ATOM 2510 N N . VAL A 1 319 ? -0.079 3.175 -11.443 1.00 96.75 319 VAL A N 1
ATOM 2511 C CA . VAL A 1 319 ? 1.069 2.466 -12.017 1.00 96.75 319 VAL A CA 1
ATOM 2512 C C . VAL A 1 319 ? 1.307 2.860 -13.474 1.00 96.75 319 VAL A C 1
ATOM 2514 O O . VAL A 1 319 ? 0.434 2.716 -14.331 1.00 96.75 319 VAL A O 1
ATOM 2517 N N . LEU A 1 320 ? 2.534 3.286 -13.774 1.00 98.12 320 LEU A N 1
ATOM 2518 C CA . LEU A 1 320 ? 3.059 3.419 -15.131 1.00 98.12 320 LEU A CA 1
ATOM 2519 C C . LEU A 1 320 ? 3.987 2.235 -15.430 1.00 98.12 320 LEU A C 1
ATOM 2521 O O . LEU A 1 320 ? 4.933 1.997 -14.686 1.00 98.12 320 LEU A O 1
ATOM 2525 N N . MET A 1 321 ? 3.772 1.514 -16.530 1.00 97.88 321 MET A N 1
ATOM 2526 C CA . MET A 1 321 ? 4.670 0.432 -16.957 1.00 97.88 321 MET A CA 1
ATOM 2527 C C . MET A 1 321 ? 5.211 0.695 -18.356 1.00 97.88 321 MET A C 1
ATOM 2529 O O . MET A 1 321 ? 4.444 0.931 -19.283 1.00 97.88 321 MET A O 1
ATOM 2533 N N . VAL A 1 322 ? 6.530 0.629 -18.523 1.00 98.31 322 VAL A N 1
ATOM 2534 C CA . VAL A 1 322 ? 7.215 0.763 -19.815 1.00 98.31 322 VAL A CA 1
ATOM 2535 C C . VAL A 1 322 ? 7.806 -0.587 -20.182 1.00 98.31 322 VAL A C 1
ATOM 2537 O O . VAL A 1 322 ? 8.671 -1.089 -19.469 1.00 98.31 322 VAL A O 1
ATOM 2540 N N . LEU A 1 323 ? 7.344 -1.173 -21.286 1.00 97.25 323 LEU A N 1
ATOM 2541 C CA . LEU A 1 323 ? 7.669 -2.548 -21.668 1.00 97.25 323 LEU A CA 1
ATOM 2542 C C . LEU A 1 323 ? 8.473 -2.571 -22.963 1.00 97.25 323 LEU A C 1
ATOM 2544 O O . LEU A 1 323 ? 8.017 -2.042 -23.973 1.00 97.25 323 LEU A O 1
ATOM 2548 N N . SER A 1 324 ? 9.649 -3.204 -22.961 1.00 95.25 324 SER A N 1
ATOM 2549 C CA . SER A 1 324 ? 10.496 -3.307 -24.163 1.00 95.25 324 SER A CA 1
ATOM 2550 C C . SER A 1 324 ? 10.842 -4.729 -24.600 1.00 95.25 324 SER A C 1
ATOM 2552 O O . SER A 1 324 ? 11.402 -4.890 -25.687 1.00 95.25 324 SER A O 1
ATOM 2554 N N . LYS A 1 325 ? 10.505 -5.748 -23.800 1.00 90.81 325 LYS A N 1
ATOM 2555 C CA . LYS A 1 325 ? 10.804 -7.171 -24.057 1.00 90.81 325 LYS A CA 1
ATOM 2556 C C . LYS A 1 325 ? 9.574 -8.028 -24.333 1.00 90.81 325 LYS A C 1
ATOM 2558 O O . LYS A 1 325 ? 9.694 -9.074 -24.960 1.00 90.81 32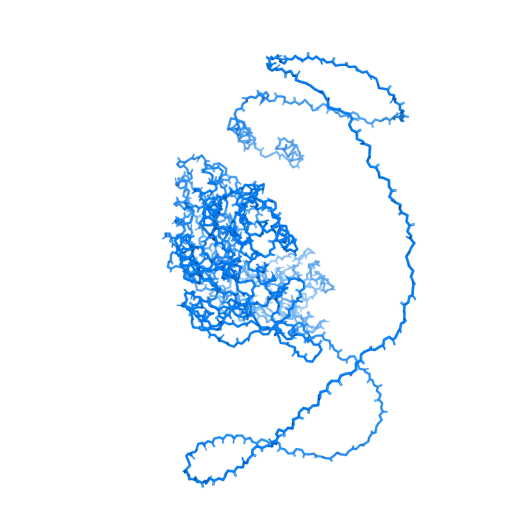5 LYS A O 1
ATOM 2563 N N . GLU A 1 326 ? 8.413 -7.578 -23.881 1.00 92.19 326 GLU A N 1
ATOM 2564 C CA . GLU A 1 326 ? 7.164 -8.326 -23.927 1.00 92.19 326 GLU A CA 1
ATOM 2565 C C . GLU A 1 326 ? 5.976 -7.389 -24.185 1.00 92.19 326 GLU A C 1
ATOM 2567 O O . GLU A 1 326 ? 6.036 -6.210 -23.823 1.00 92.19 326 GLU A O 1
ATOM 2572 N N . PRO A 1 327 ? 4.910 -7.872 -24.846 1.00 94.19 327 PRO A N 1
ATOM 2573 C CA . PRO A 1 327 ? 3.751 -7.051 -25.168 1.00 94.19 327 PRO A CA 1
ATOM 2574 C C . PRO A 1 327 ? 2.896 -6.771 -23.917 1.00 94.19 327 PRO A C 1
ATOM 2576 O O . PRO A 1 327 ? 2.887 -7.585 -22.989 1.00 94.19 327 PRO A O 1
ATOM 2579 N N . PRO A 1 328 ? 2.062 -5.709 -23.917 1.00 95.88 328 PRO A N 1
ATOM 2580 C CA . PRO A 1 328 ? 1.147 -5.377 -22.814 1.00 95.88 328 PRO A CA 1
ATOM 2581 C C . PRO A 1 328 ? 0.303 -6.546 -22.282 1.00 95.88 328 PRO A C 1
ATOM 2583 O O . PRO A 1 328 ? -0.021 -6.599 -21.098 1.00 95.88 328 PRO A O 1
ATOM 2586 N N . ARG A 1 329 ? -0.028 -7.521 -23.142 1.00 95.12 329 ARG A N 1
ATOM 2587 C CA . ARG A 1 329 ? -0.773 -8.729 -22.762 1.00 95.12 329 ARG A CA 1
ATOM 2588 C C . ARG A 1 329 ? -0.083 -9.547 -21.661 1.00 95.12 329 ARG A C 1
ATOM 2590 O O . ARG A 1 329 ? -0.803 -10.094 -20.831 1.00 95.12 329 ARG A O 1
ATOM 2597 N N . SER A 1 330 ? 1.249 -9.636 -21.634 1.00 92.81 330 SER A N 1
ATOM 2598 C CA . SER A 1 330 ? 1.970 -10.416 -20.614 1.00 92.81 330 SER A CA 1
ATOM 2599 C C . SER A 1 330 ? 1.741 -9.847 -19.215 1.00 92.81 330 SER A C 1
ATOM 2601 O O . SER A 1 330 ? 1.337 -10.567 -18.307 1.00 92.81 330 SER A O 1
ATOM 2603 N N . ILE A 1 331 ? 1.865 -8.525 -19.074 1.00 92.75 331 ILE A N 1
ATOM 2604 C CA . ILE A 1 331 ? 1.594 -7.811 -17.822 1.00 92.75 331 ILE A CA 1
ATOM 2605 C C . ILE A 1 331 ? 0.128 -7.940 -17.399 1.00 92.75 331 ILE A C 1
ATOM 2607 O O . ILE A 1 331 ? -0.147 -8.185 -16.228 1.00 92.75 331 ILE A O 1
ATOM 2611 N N . ARG A 1 332 ? -0.828 -7.854 -18.335 1.00 95.12 332 ARG A N 1
ATOM 2612 C CA . ARG A 1 332 ? -2.248 -8.086 -18.007 1.00 95.12 332 ARG A CA 1
ATOM 2613 C C . ARG A 1 332 ? -2.509 -9.508 -17.491 1.00 95.12 332 ARG A C 1
ATOM 2615 O O . ARG A 1 332 ? -3.416 -9.688 -16.688 1.00 95.12 332 ARG A O 1
ATOM 2622 N N . ILE A 1 333 ? -1.743 -10.511 -17.928 1.00 93.56 333 ILE A N 1
ATOM 2623 C CA . ILE A 1 333 ? -1.831 -11.881 -17.391 1.00 93.56 333 ILE A CA 1
ATOM 2624 C C . ILE A 1 333 ? -1.227 -11.944 -15.980 1.00 93.56 333 ILE A C 1
ATOM 2626 O O . ILE A 1 333 ? -1.871 -12.487 -15.089 1.00 93.56 333 ILE A O 1
ATOM 2630 N N . LEU A 1 334 ? -0.055 -11.334 -15.766 1.00 90.88 334 LEU A N 1
ATOM 2631 C CA . LEU A 1 334 ? 0.620 -11.278 -14.463 1.00 90.88 334 LEU A CA 1
ATOM 2632 C C . LEU A 1 334 ? -0.238 -10.595 -13.382 1.00 90.88 334 LEU A C 1
ATOM 2634 O O . LEU A 1 334 ? -0.353 -11.092 -12.268 1.00 90.88 334 LEU A O 1
ATOM 2638 N N . LEU A 1 335 ? -0.902 -9.485 -13.715 1.00 92.12 335 LEU A N 1
ATOM 2639 C CA . LEU A 1 335 ? -1.813 -8.807 -12.786 1.00 92.12 335 LEU A CA 1
ATOM 2640 C C . LEU A 1 335 ? -3.024 -9.695 -12.438 1.00 92.12 335 LEU A C 1
ATOM 2642 O O . LEU A 1 335 ? -3.376 -9.827 -11.266 1.00 92.12 335 LEU A O 1
ATOM 2646 N N . ARG A 1 336 ? -3.606 -10.386 -13.429 1.00 93.44 336 ARG A N 1
ATOM 2647 C CA . ARG A 1 336 ? -4.741 -11.302 -13.211 1.00 93.44 336 ARG A CA 1
ATOM 2648 C C . ARG A 1 336 ? -4.390 -12.527 -12.371 1.00 93.44 336 ARG A C 1
ATOM 2650 O O . ARG A 1 336 ? -5.262 -13.008 -11.661 1.00 93.44 336 ARG A O 1
ATOM 2657 N N . SER A 1 337 ? -3.152 -13.026 -12.413 1.00 88.06 337 SER A N 1
ATOM 2658 C CA . SER A 1 337 ? -2.721 -14.144 -11.554 1.00 88.06 337 SER A CA 1
ATOM 2659 C C . SER A 1 337 ? -2.509 -13.758 -10.083 1.00 88.06 337 SER A C 1
ATOM 2661 O O . SER A 1 337 ? -2.094 -14.605 -9.301 1.00 88.06 337 SER A O 1
ATOM 2663 N N . ASN A 1 338 ? -2.764 -12.493 -9.727 1.00 84.44 338 ASN A N 1
ATOM 2664 C CA . ASN A 1 338 ? -2.615 -11.913 -8.388 1.00 84.44 338 ASN A CA 1
ATOM 2665 C C . ASN A 1 338 ? -3.917 -11.221 -7.927 1.00 84.44 338 ASN A C 1
ATOM 2667 O O . ASN A 1 338 ? -3.883 -10.268 -7.145 1.00 84.44 338 ASN A O 1
ATOM 2671 N N . ASP A 1 339 ? -5.059 -11.663 -8.467 1.00 88.69 339 ASP A N 1
ATOM 2672 C CA . ASP A 1 339 ? -6.412 -11.146 -8.213 1.00 88.69 339 ASP A CA 1
ATOM 2673 C C . ASP A 1 339 ? -6.593 -9.638 -8.464 1.00 88.69 339 ASP A C 1
ATOM 2675 O O . ASP A 1 339 ? -7.433 -8.981 -7.844 1.00 88.69 339 ASP A O 1
ATOM 2679 N N . LEU A 1 340 ? -5.820 -9.073 -9.397 1.00 92.00 340 LEU A N 1
ATOM 2680 C CA . LEU A 1 340 ? -6.010 -7.711 -9.889 1.00 92.00 340 LEU A CA 1
ATOM 2681 C C . LEU A 1 340 ? -6.708 -7.725 -11.250 1.00 92.00 340 LEU A C 1
ATOM 2683 O O . LEU A 1 340 ? -6.354 -8.498 -12.141 1.00 92.00 340 LEU A O 1
ATOM 2687 N N . ASP A 1 341 ? -7.659 -6.812 -11.441 1.00 94.56 341 ASP A N 1
ATOM 2688 C CA . ASP A 1 341 ? -8.308 -6.593 -12.733 1.00 94.56 341 ASP A CA 1
ATOM 2689 C C . ASP A 1 341 ? -7.585 -5.476 -13.514 1.00 94.56 341 ASP A C 1
ATOM 2691 O O . ASP A 1 341 ? -7.775 -4.293 -13.211 1.00 94.56 341 ASP A O 1
ATOM 2695 N N . PRO A 1 342 ? -6.740 -5.808 -14.511 1.00 95.44 342 PRO A N 1
ATOM 2696 C CA . PRO A 1 342 ? -6.016 -4.804 -15.280 1.00 95.44 342 PRO A CA 1
ATOM 2697 C C . PRO A 1 342 ? -6.939 -3.961 -16.162 1.00 95.44 342 PRO A C 1
ATOM 2699 O O . PRO A 1 342 ? -6.594 -2.813 -16.427 1.00 95.44 342 PRO A O 1
ATOM 2702 N N . ASP A 1 343 ? -8.086 -4.492 -16.600 1.00 95.00 343 ASP A N 1
ATOM 2703 C CA . ASP A 1 343 ? -8.985 -3.774 -17.506 1.00 95.00 343 ASP A CA 1
ATOM 2704 C C . ASP A 1 343 ? -9.639 -2.626 -16.727 1.00 95.00 343 ASP A C 1
ATOM 2706 O O . ASP A 1 343 ? -9.549 -1.465 -17.127 1.00 95.00 343 ASP A O 1
ATOM 2710 N N . LYS A 1 344 ? -10.162 -2.935 -15.532 1.00 93.62 344 LYS A N 1
ATOM 2711 C CA . LYS A 1 344 ? -10.684 -1.942 -14.585 1.00 93.62 344 LYS A CA 1
ATOM 2712 C C . LYS A 1 344 ? -9.632 -0.902 -14.186 1.00 93.62 344 LYS A C 1
ATOM 2714 O O . LYS A 1 344 ? -9.946 0.282 -14.106 1.00 93.62 344 LYS A O 1
ATOM 2719 N N . LEU A 1 345 ? -8.382 -1.306 -13.941 1.00 94.38 345 LEU A N 1
ATOM 2720 C CA . LEU A 1 345 ? -7.304 -0.366 -13.598 1.00 94.38 345 LEU A CA 1
ATOM 2721 C C . LEU A 1 345 ? -6.936 0.555 -14.771 1.00 94.38 345 LEU A C 1
ATOM 2723 O O . LEU A 1 345 ? -6.633 1.730 -14.554 1.00 94.38 345 LEU A O 1
ATOM 2727 N N . GLU A 1 346 ? -6.961 0.056 -16.007 1.00 95.81 346 GLU A N 1
ATOM 2728 C CA . GLU A 1 346 ? -6.749 0.873 -17.203 1.00 95.81 346 GLU A CA 1
ATOM 2729 C C . GLU A 1 346 ? -7.919 1.854 -17.437 1.00 95.81 346 GLU A C 1
ATOM 2731 O O . GLU A 1 346 ? -7.668 3.038 -17.694 1.00 95.81 346 GLU A O 1
ATOM 2736 N N . GLU A 1 347 ? -9.168 1.408 -17.254 1.00 92.94 347 GLU A N 1
ATOM 2737 C CA . GLU A 1 347 ? -10.390 2.233 -17.307 1.00 92.94 347 GLU A CA 1
ATOM 2738 C C . GLU A 1 347 ? -10.400 3.340 -16.239 1.00 92.94 347 GLU A C 1
ATOM 2740 O O . GLU A 1 347 ? -10.535 4.521 -16.566 1.00 92.94 347 GLU A O 1
ATOM 2745 N N . GLU A 1 348 ? -10.162 2.990 -14.968 1.00 88.12 348 GLU A N 1
ATOM 2746 C CA . GLU A 1 348 ? -10.039 3.936 -13.844 1.00 88.12 348 GLU A CA 1
ATOM 2747 C C . GLU A 1 348 ? -8.807 4.848 -13.950 1.00 88.12 348 GLU A C 1
ATOM 2749 O O . GLU A 1 348 ? -8.603 5.722 -13.108 1.00 88.12 348 GLU A O 1
ATOM 2754 N N . SER A 1 349 ? -7.971 4.669 -14.977 1.00 92.69 349 SER A N 1
ATOM 2755 C CA . SER A 1 349 ? -6.741 5.437 -15.173 1.00 92.69 349 SER A CA 1
ATOM 2756 C C . SER A 1 349 ? -5.718 5.263 -14.045 1.00 92.69 349 SER A C 1
ATOM 2758 O O . SER A 1 349 ? -4.844 6.103 -13.851 1.00 92.69 349 SER A O 1
ATOM 2760 N N . ARG A 1 350 ? -5.795 4.137 -13.331 1.00 92.69 350 ARG A N 1
ATOM 2761 C CA . ARG A 1 350 ? -4.821 3.690 -12.328 1.00 92.69 350 ARG A CA 1
ATOM 2762 C C . ARG A 1 350 ? -3.690 2.859 -12.927 1.00 92.69 350 ARG A C 1
ATOM 2764 O O . ARG A 1 350 ? -2.665 2.694 -12.280 1.00 92.69 350 ARG A O 1
ATOM 2771 N N . LEU A 1 351 ? -3.839 2.358 -14.153 1.00 96.94 351 LEU A N 1
ATOM 2772 C CA . LEU A 1 351 ? -2.785 1.686 -14.912 1.00 96.94 351 LEU A CA 1
ATOM 2773 C C . LEU A 1 351 ? -2.601 2.350 -16.284 1.00 96.94 351 LEU A C 1
ATOM 2775 O O . LEU A 1 351 ? -3.559 2.595 -17.026 1.00 96.94 351 LEU A O 1
ATOM 2779 N N . ARG A 1 352 ? -1.344 2.622 -16.642 1.00 97.88 352 ARG A N 1
ATOM 2780 C CA . ARG A 1 352 ? -0.938 3.039 -17.989 1.00 97.88 352 ARG A CA 1
ATOM 2781 C C . ARG A 1 352 ? 0.247 2.219 -18.461 1.00 97.88 352 ARG A C 1
ATOM 2783 O O . ARG A 1 352 ? 1.290 2.185 -17.814 1.00 97.88 352 ARG A O 1
ATOM 2790 N N . ILE A 1 353 ? 0.090 1.591 -19.623 1.00 98.44 353 ILE A N 1
ATOM 2791 C CA . ILE A 1 353 ? 1.133 0.782 -20.253 1.00 98.44 353 ILE A CA 1
ATOM 2792 C C . ILE A 1 353 ? 1.680 1.521 -21.476 1.00 98.44 353 ILE A C 1
ATOM 2794 O O . ILE A 1 353 ? 0.937 1.873 -22.392 1.00 98.44 353 ILE A O 1
ATOM 2798 N N . VAL A 1 354 ? 2.993 1.729 -21.500 1.00 98.56 354 VAL A N 1
ATOM 2799 C CA . VAL A 1 354 ? 3.753 2.204 -22.654 1.00 98.56 354 VAL A CA 1
ATOM 2800 C C . VAL A 1 354 ? 4.409 1.001 -23.322 1.00 98.56 354 VAL A C 1
ATOM 2802 O O . VAL A 1 354 ? 5.316 0.373 -22.774 1.00 98.56 354 VAL A O 1
ATOM 2805 N N . ASP A 1 355 ? 3.940 0.687 -24.522 1.00 98.25 355 ASP A N 1
ATOM 2806 C CA . ASP A 1 355 ? 4.452 -0.398 -25.346 1.00 98.25 355 ASP A CA 1
ATOM 2807 C C . ASP A 1 355 ? 5.616 0.107 -26.207 1.00 98.25 355 ASP A C 1
ATOM 2809 O O . ASP A 1 355 ? 5.437 0.808 -27.207 1.00 98.25 355 ASP A O 1
ATOM 2813 N N . TRP A 1 356 ? 6.825 -0.273 -25.804 1.00 97.81 356 TRP A N 1
ATOM 2814 C CA . TRP A 1 356 ? 8.066 -0.119 -26.562 1.00 97.81 356 TRP A CA 1
ATOM 2815 C C . TRP A 1 356 ? 8.633 -1.481 -27.001 1.00 97.81 356 TRP A C 1
ATOM 2817 O O . TRP A 1 356 ? 9.832 -1.641 -27.265 1.00 97.81 356 TRP A O 1
ATOM 2827 N N . PHE A 1 357 ? 7.760 -2.485 -27.085 1.00 96.94 357 PHE A N 1
ATOM 2828 C CA . PHE A 1 357 ? 8.055 -3.812 -27.599 1.00 96.94 357 PHE A CA 1
ATOM 2829 C C . PHE A 1 357 ? 7.627 -3.935 -29.067 1.00 96.94 357 PHE A C 1
ATOM 2831 O O . PHE A 1 357 ? 8.450 -4.300 -29.917 1.00 96.94 357 PHE A O 1
ATOM 2838 N N . SER A 1 358 ? 6.376 -3.570 -29.369 1.00 96.38 358 SER A N 1
ATOM 2839 C CA . SER A 1 358 ? 5.683 -3.917 -30.618 1.00 96.38 358 SER A CA 1
ATOM 2840 C C . SER A 1 358 ? 6.277 -3.304 -31.889 1.00 96.38 358 SER A C 1
ATOM 2842 O O . SER A 1 358 ? 6.105 -3.880 -32.960 1.00 96.38 358 SER A O 1
ATOM 2844 N N . TRP A 1 359 ? 7.076 -2.228 -31.810 1.00 95.00 359 TRP A N 1
ATOM 2845 C CA . TRP A 1 359 ? 7.760 -1.648 -32.986 1.00 95.00 359 TRP A CA 1
ATOM 2846 C C . TRP A 1 359 ? 8.716 -2.627 -33.694 1.00 95.00 359 TRP A C 1
ATOM 2848 O O . TRP A 1 359 ? 9.137 -2.372 -34.821 1.00 95.00 359 TRP A O 1
ATOM 2858 N N . ARG A 1 360 ? 9.076 -3.746 -33.048 1.00 93.38 360 ARG A N 1
ATOM 2859 C CA . ARG A 1 360 ? 9.867 -4.830 -33.655 1.00 93.38 360 ARG A CA 1
ATOM 2860 C C . ARG A 1 360 ? 9.087 -5.645 -34.693 1.00 93.38 360 ARG A C 1
ATOM 2862 O O . ARG A 1 360 ? 9.713 -6.229 -35.571 1.00 93.38 360 ARG A O 1
ATOM 2869 N N . GLY A 1 361 ? 7.757 -5.700 -34.584 1.00 92.56 361 GLY A N 1
ATOM 2870 C CA . GLY A 1 361 ? 6.864 -6.398 -35.522 1.00 92.56 361 GLY A CA 1
ATOM 2871 C C . GLY A 1 361 ? 5.896 -5.475 -36.272 1.00 92.56 361 GLY A C 1
ATOM 2872 O O . GLY A 1 361 ? 5.413 -5.838 -37.342 1.00 92.56 361 GLY A O 1
ATOM 2873 N N . GLU A 1 362 ? 5.633 -4.278 -35.744 1.00 93.69 362 GLU A N 1
ATOM 2874 C CA . GLU A 1 362 ? 4.678 -3.302 -36.273 1.00 93.69 362 GLU A CA 1
ATOM 2875 C C . GLU A 1 362 ? 5.375 -2.000 -36.703 1.00 93.69 362 GLU A C 1
ATOM 2877 O O . GLU A 1 362 ? 6.294 -1.510 -36.044 1.00 93.69 362 GLU A O 1
ATOM 2882 N N . ARG A 1 363 ? 4.904 -1.377 -37.791 1.00 94.06 363 ARG A N 1
ATOM 2883 C CA . ARG A 1 363 ? 5.393 -0.061 -38.230 1.00 94.06 363 ARG A CA 1
ATOM 2884 C C . ARG A 1 363 ? 4.658 1.060 -37.486 1.00 94.06 363 ARG A C 1
ATOM 2886 O O . ARG A 1 363 ? 3.708 1.620 -38.019 1.00 94.06 363 ARG A O 1
ATOM 2893 N N . ILE A 1 364 ? 5.148 1.402 -36.298 1.00 96.00 364 ILE A N 1
ATOM 2894 C CA . ILE A 1 364 ? 4.626 2.503 -35.470 1.00 96.00 364 ILE A CA 1
ATOM 2895 C C . ILE A 1 364 ? 5.316 3.826 -35.849 1.00 96.00 364 ILE A C 1
ATOM 2897 O O . ILE A 1 364 ? 6.546 3.882 -35.951 1.00 96.00 364 ILE A O 1
ATOM 2901 N N . ILE A 1 365 ? 4.548 4.903 -36.029 1.00 93.88 365 ILE A N 1
ATOM 2902 C CA . ILE A 1 365 ? 5.023 6.255 -36.356 1.00 93.88 365 ILE A CA 1
ATOM 2903 C C . ILE A 1 365 ? 4.774 7.187 -35.165 1.00 93.88 365 ILE A C 1
ATOM 2905 O O . ILE A 1 365 ? 3.643 7.535 -34.841 1.00 93.88 365 ILE A O 1
ATOM 2909 N N . GLY A 1 366 ? 5.849 7.655 -34.525 1.00 96.62 366 GLY A N 1
ATOM 2910 C CA . GLY A 1 366 ? 5.722 8.537 -33.365 1.00 96.62 366 GLY A CA 1
ATOM 2911 C C . GLY A 1 366 ? 5.213 7.775 -32.142 1.00 96.62 366 GLY A C 1
ATOM 2912 O O . GLY A 1 366 ? 5.904 6.863 -31.669 1.00 96.62 366 GLY A O 1
ATOM 2913 N N . VAL A 1 367 ? 4.034 8.176 -31.656 1.00 97.75 367 VAL A N 1
ATOM 2914 C CA . VAL A 1 367 ? 3.301 7.572 -30.534 1.00 97.75 367 VAL A CA 1
ATOM 2915 C C . VAL A 1 367 ? 1.837 7.380 -30.934 1.00 97.75 367 VAL A C 1
ATOM 2917 O O . VAL A 1 367 ? 1.150 8.343 -31.272 1.00 97.75 367 VAL A O 1
ATOM 2920 N N . GLU A 1 368 ? 1.357 6.147 -30.838 1.00 97.31 368 GLU A N 1
ATOM 2921 C CA . GLU A 1 368 ? 0.012 5.711 -31.219 1.00 97.31 368 GLU A CA 1
ATOM 2922 C C . GLU A 1 368 ? -0.750 5.187 -29.986 1.00 97.31 368 GLU A C 1
ATOM 2924 O O . GLU A 1 368 ? -0.155 4.908 -28.942 1.00 97.31 368 GLU A O 1
ATOM 2929 N N . ARG A 1 369 ? -2.081 5.084 -30.070 1.00 95.94 369 ARG A N 1
ATOM 2930 C CA . ARG A 1 369 ? -2.931 4.557 -28.987 1.00 95.94 369 ARG A CA 1
ATOM 2931 C C . ARG A 1 369 ? -3.506 3.201 -29.394 1.00 95.94 369 ARG A C 1
ATOM 2933 O O . ARG A 1 369 ? -4.093 3.095 -30.465 1.00 95.94 369 ARG A O 1
ATOM 2940 N N . ASP A 1 370 ? -3.391 2.216 -28.509 1.00 92.94 370 ASP A N 1
ATOM 2941 C CA . ASP A 1 370 ? -3.958 0.872 -28.660 1.00 92.94 370 ASP A CA 1
ATOM 2942 C C . ASP A 1 370 ? -4.801 0.551 -27.415 1.00 92.94 370 ASP A C 1
ATOM 2944 O O . ASP A 1 370 ? -4.290 0.155 -26.363 1.00 92.94 370 ASP A O 1
ATOM 2948 N N . GLY A 1 371 ? -6.097 0.875 -27.487 1.00 92.25 371 GLY A N 1
ATOM 2949 C CA . GLY A 1 371 ? -6.973 0.939 -26.314 1.00 92.25 371 GLY A CA 1
ATOM 2950 C C . GLY A 1 371 ? -6.444 1.930 -25.269 1.00 92.25 371 GLY A C 1
ATOM 2951 O O . GLY A 1 371 ? -6.248 3.117 -25.551 1.00 92.25 371 GLY A O 1
ATOM 2952 N N . PHE A 1 372 ? -6.182 1.444 -24.057 1.00 93.81 372 PHE A N 1
ATOM 2953 C CA . PHE A 1 372 ? -5.573 2.234 -22.984 1.00 93.81 372 PHE A CA 1
ATOM 2954 C C . PHE A 1 372 ? -4.041 2.328 -23.071 1.00 93.81 372 PHE A C 1
ATOM 2956 O O . PHE A 1 372 ? -3.465 3.254 -22.497 1.00 93.81 372 PHE A O 1
ATOM 2963 N N . ALA A 1 373 ? -3.388 1.445 -23.834 1.00 96.44 373 ALA A N 1
ATOM 2964 C CA . ALA A 1 373 ? -1.938 1.430 -23.989 1.00 96.44 373 ALA A CA 1
ATOM 2965 C C . ALA A 1 373 ? -1.441 2.480 -25.001 1.00 96.44 373 ALA A C 1
ATOM 2967 O O . ALA A 1 373 ? -2.137 2.871 -25.945 1.00 96.44 373 ALA A O 1
ATOM 2968 N N . LEU A 1 374 ? -0.198 2.922 -24.809 1.00 97.94 374 LEU A N 1
ATOM 2969 C CA . LEU A 1 374 ? 0.495 3.891 -25.656 1.00 97.94 374 LEU A CA 1
ATOM 2970 C C . LEU A 1 374 ? 1.654 3.202 -26.377 1.00 97.94 374 LEU A C 1
ATOM 2972 O O . LEU A 1 374 ? 2.691 2.920 -25.778 1.00 97.94 374 LEU A O 1
ATOM 2976 N N . LYS A 1 375 ? 1.483 2.937 -27.672 1.00 97.94 375 LYS A N 1
ATOM 2977 C CA . LYS A 1 375 ? 2.506 2.342 -28.535 1.00 97.94 375 LYS A CA 1
ATOM 2978 C C . LYS A 1 375 ? 3.525 3.398 -28.946 1.00 97.94 375 LYS A C 1
ATOM 2980 O O . LYS A 1 375 ? 3.154 4.444 -29.469 1.00 97.94 375 LYS A O 1
ATOM 2985 N N . SER A 1 376 ? 4.813 3.127 -28.747 1.00 97.75 376 SER A N 1
ATOM 2986 C CA . SER A 1 376 ? 5.904 4.002 -29.187 1.00 97.75 376 SER A CA 1
ATOM 2987 C C . SER A 1 376 ? 6.753 3.346 -30.267 1.00 97.75 376 SER A C 1
ATOM 2989 O O . SER A 1 376 ? 7.185 2.199 -30.153 1.00 97.75 376 SER A O 1
ATOM 2991 N N . SER A 1 377 ? 7.094 4.137 -31.281 1.00 97.25 377 SER A N 1
ATOM 2992 C CA . SER A 1 377 ? 8.174 3.820 -32.217 1.00 97.25 377 SER A CA 1
ATOM 2993 C C . SER A 1 377 ? 9.535 3.674 -31.508 1.00 97.25 377 SER A C 1
ATOM 2995 O O . SER A 1 377 ? 9.717 4.093 -30.361 1.00 97.25 377 SER A O 1
ATOM 2997 N N . LYS A 1 378 ? 10.524 3.114 -32.220 1.00 96.44 378 LYS A N 1
ATOM 2998 C CA . LYS A 1 378 ? 11.883 2.815 -31.721 1.00 96.44 378 LYS A CA 1
ATOM 2999 C C . LYS A 1 378 ? 12.625 4.013 -31.098 1.00 96.44 378 LYS A C 1
ATOM 3001 O O . LYS A 1 378 ? 13.553 3.805 -30.334 1.00 96.44 378 LYS A O 1
ATOM 3006 N N . ILE A 1 379 ? 12.274 5.257 -31.430 1.00 96.25 379 ILE A N 1
ATOM 3007 C CA . ILE A 1 379 ? 13.062 6.458 -31.093 1.00 96.25 379 ILE A CA 1
ATOM 3008 C C . ILE A 1 379 ? 12.849 6.884 -29.626 1.00 96.25 379 ILE A C 1
ATOM 3010 O O . ILE A 1 379 ? 11.708 7.048 -29.197 1.00 96.25 379 ILE A O 1
ATOM 3014 N N . LEU A 1 380 ? 13.931 7.152 -28.877 1.00 96.81 380 LEU A N 1
ATOM 3015 C CA . LEU A 1 380 ? 13.866 7.563 -27.459 1.00 96.81 380 LEU A CA 1
ATOM 3016 C C . LEU A 1 380 ? 13.043 8.839 -27.204 1.00 96.81 380 LEU A C 1
ATOM 3018 O O . LEU A 1 380 ? 12.393 8.944 -26.169 1.00 96.81 380 LEU A O 1
ATOM 3022 N N . SER A 1 381 ? 13.028 9.807 -28.126 1.00 96.31 381 SER A N 1
ATOM 3023 C CA . SER A 1 381 ? 12.180 11.003 -27.987 1.00 96.31 381 SER A CA 1
ATOM 3024 C C . SER A 1 381 ? 10.690 10.650 -27.997 1.00 96.31 381 SER A C 1
ATOM 3026 O O . SER A 1 381 ? 9.935 11.156 -27.170 1.00 96.31 381 SER A O 1
ATOM 3028 N N . ASN A 1 382 ? 10.279 9.728 -28.869 1.00 98.12 382 ASN A N 1
ATOM 3029 C CA . ASN A 1 382 ? 8.904 9.236 -28.937 1.00 98.12 382 ASN A CA 1
ATOM 3030 C C . ASN A 1 382 ? 8.557 8.384 -27.709 1.00 98.12 382 ASN A C 1
ATOM 3032 O O . ASN A 1 382 ? 7.479 8.558 -27.146 1.00 98.12 382 ASN A O 1
ATOM 3036 N N . LEU A 1 383 ? 9.501 7.574 -27.212 1.00 98.25 383 LEU A N 1
ATOM 3037 C CA . LEU A 1 383 ? 9.340 6.872 -25.936 1.00 98.25 383 LEU A CA 1
ATOM 3038 C C . LEU A 1 383 ? 9.110 7.862 -24.784 1.00 98.25 383 LEU A C 1
ATOM 3040 O O . LEU A 1 383 ? 8.181 7.689 -24.001 1.00 98.25 383 LEU A O 1
ATOM 3044 N N . GLY A 1 384 ? 9.900 8.936 -24.712 1.00 97.81 384 GLY A N 1
ATOM 3045 C CA . GLY A 1 384 ? 9.717 10.007 -23.729 1.00 97.81 384 GLY A CA 1
ATOM 3046 C C . GLY A 1 384 ? 8.359 10.706 -23.848 1.00 97.81 384 GLY A C 1
ATOM 3047 O O . GLY A 1 384 ? 7.727 10.991 -22.834 1.00 97.81 384 GLY A O 1
ATOM 3048 N N . ILE A 1 385 ? 7.860 10.936 -25.068 1.00 98.00 385 ILE A N 1
ATOM 3049 C CA . ILE A 1 385 ? 6.507 11.475 -25.297 1.00 98.00 385 ILE A CA 1
ATOM 3050 C C . ILE A 1 385 ? 5.437 10.496 -24.794 1.00 98.00 385 ILE A C 1
ATOM 3052 O O . ILE A 1 385 ? 4.499 10.929 -24.125 1.00 98.00 385 ILE A O 1
ATOM 3056 N N . ALA A 1 386 ? 5.578 9.196 -25.068 1.00 98.38 386 ALA A N 1
ATOM 3057 C CA . ALA A 1 386 ? 4.640 8.167 -24.622 1.00 98.38 386 ALA A CA 1
ATOM 3058 C C . ALA A 1 386 ? 4.627 8.022 -23.090 1.00 98.38 386 ALA A C 1
ATOM 3060 O O . ALA A 1 386 ? 3.552 8.007 -22.496 1.00 98.38 386 ALA A O 1
ATOM 3061 N N . ILE A 1 387 ? 5.800 8.019 -22.449 1.00 98.31 387 ILE A N 1
ATOM 3062 C CA . ILE A 1 387 ? 5.961 8.022 -20.986 1.00 98.31 387 ILE A CA 1
ATOM 3063 C C . ILE A 1 387 ? 5.302 9.255 -20.366 1.00 98.31 387 ILE A C 1
ATOM 3065 O O . ILE A 1 387 ? 4.446 9.118 -19.498 1.00 98.31 387 ILE A O 1
ATOM 3069 N N . ASN A 1 388 ? 5.625 10.455 -20.856 1.00 96.44 388 ASN A N 1
ATOM 3070 C CA . ASN A 1 388 ? 5.047 11.698 -20.343 1.00 96.44 388 ASN A CA 1
ATOM 3071 C C . ASN A 1 388 ? 3.531 11.786 -20.575 1.00 96.44 388 ASN A C 1
ATOM 3073 O O . ASN A 1 388 ? 2.821 12.407 -19.787 1.00 96.44 388 ASN A O 1
ATOM 3077 N N . LYS A 1 389 ? 3.019 11.192 -21.659 1.00 96.88 389 LYS A N 1
ATOM 3078 C CA . LYS A 1 389 ? 1.580 11.095 -21.916 1.00 96.88 389 LYS A CA 1
ATOM 3079 C C . LYS A 1 389 ? 0.913 10.110 -20.955 1.00 96.88 389 LYS A C 1
ATOM 3081 O O . LYS A 1 389 ? -0.077 10.485 -20.347 1.00 96.88 389 LYS A O 1
ATOM 3086 N N . GLY A 1 390 ? 1.479 8.917 -20.764 1.00 96.31 390 GLY A N 1
ATOM 3087 C CA . GLY A 1 390 ? 0.978 7.933 -19.802 1.00 96.31 390 GLY A CA 1
ATOM 3088 C C . GLY A 1 390 ? 0.954 8.489 -18.379 1.00 96.31 390 GLY A C 1
ATOM 3089 O O . GLY A 1 390 ? -0.070 8.405 -17.719 1.00 96.31 390 GLY A O 1
ATOM 3090 N N . LEU A 1 391 ? 2.033 9.152 -17.956 1.00 93.94 391 LEU A N 1
ATOM 3091 C CA . LEU A 1 391 ? 2.144 9.823 -16.659 1.00 93.94 391 LEU A CA 1
ATOM 3092 C C . LEU A 1 391 ? 1.039 10.869 -16.424 1.00 93.94 391 LEU A C 1
ATOM 3094 O O . LEU A 1 391 ? 0.407 10.848 -15.375 1.00 93.94 391 LEU A O 1
ATOM 3098 N N . ARG A 1 392 ? 0.769 11.748 -17.402 1.00 91.12 392 ARG A N 1
ATOM 3099 C CA . ARG A 1 392 ? -0.320 12.746 -17.314 1.00 91.12 392 ARG A CA 1
ATOM 3100 C C . ARG A 1 392 ? -1.724 12.149 -17.393 1.00 91.12 392 ARG A C 1
ATOM 3102 O O . ARG A 1 392 ? -2.683 12.822 -17.043 1.00 91.12 392 ARG A O 1
ATOM 3109 N N . GLU A 1 393 ? -1.858 10.942 -17.931 1.00 92.19 393 GLU A N 1
ATOM 3110 C CA . GLU A 1 393 ? -3.134 10.234 -18.038 1.00 92.19 393 GLU A CA 1
ATOM 3111 C C . GLU A 1 393 ? -3.399 9.297 -16.851 1.00 92.19 393 GLU A C 1
ATOM 3113 O O . GLU A 1 393 ? -4.428 8.618 -16.867 1.00 92.19 393 GLU A O 1
ATOM 3118 N N . LEU A 1 394 ? -2.500 9.226 -15.860 1.00 90.31 394 LEU A N 1
ATOM 3119 C CA . LEU A 1 394 ? -2.774 8.561 -14.588 1.00 90.31 394 LEU A CA 1
ATOM 3120 C C . LEU A 1 394 ? -3.655 9.451 -13.710 1.00 90.31 394 LEU A C 1
ATOM 3122 O O . LEU A 1 394 ? -3.395 10.643 -13.564 1.00 90.31 394 LEU A O 1
ATOM 3126 N N . THR A 1 395 ? -4.670 8.856 -13.085 1.00 80.50 395 THR A N 1
ATOM 3127 C CA . THR A 1 395 ? -5.457 9.534 -12.051 1.00 80.50 395 THR A CA 1
ATOM 3128 C C . THR A 1 395 ? -4.602 9.793 -10.809 1.00 80.50 395 THR A C 1
ATOM 3130 O O . THR A 1 395 ? -3.667 9.036 -10.516 1.00 80.50 395 THR A O 1
ATOM 3133 N N . TYR A 1 396 ? -4.940 10.849 -10.065 1.00 72.75 396 TYR A N 1
ATOM 3134 C CA . TYR A 1 396 ? -4.355 11.104 -8.753 1.00 72.75 396 TYR A CA 1
ATOM 3135 C C . TYR A 1 396 ? -4.535 9.890 -7.836 1.00 72.75 396 TYR A C 1
ATOM 3137 O O . TYR A 1 396 ? -5.623 9.320 -7.723 1.00 72.75 396 TYR A O 1
ATOM 3145 N N . SER A 1 397 ? -3.460 9.535 -7.147 1.00 71.12 397 SER A N 1
ATOM 3146 C CA . SER A 1 397 ? -3.385 8.403 -6.235 1.00 71.12 397 SER A CA 1
ATOM 3147 C C . SER A 1 397 ? -2.523 8.747 -5.029 1.00 71.12 397 SER A C 1
ATOM 3149 O O . SER A 1 397 ? -1.647 9.609 -5.096 1.00 71.12 397 SER A O 1
ATOM 3151 N N . SER A 1 398 ? -2.758 8.010 -3.947 1.00 65.69 398 SER A N 1
ATOM 3152 C CA . SER A 1 398 ? -1.987 8.003 -2.700 1.00 65.69 398 SER A CA 1
ATOM 3153 C C . SER A 1 398 ? -0.470 7.917 -2.900 1.00 65.69 398 SER A C 1
ATOM 3155 O O . SER A 1 398 ? 0.328 8.516 -2.177 1.00 65.69 398 SER A O 1
ATOM 3157 N N . SER A 1 399 ? -0.080 7.125 -3.889 1.00 80.88 399 SER A N 1
ATOM 3158 C CA . SER A 1 399 ? 1.290 6.857 -4.290 1.00 80.88 399 SER A CA 1
ATOM 3159 C C . SER A 1 399 ? 1.320 6.516 -5.781 1.00 80.88 399 SER A C 1
ATOM 3161 O O . SER A 1 399 ? 0.298 6.165 -6.380 1.00 80.88 399 SER A O 1
ATOM 3163 N N . LYS A 1 400 ? 2.484 6.638 -6.416 1.00 91.56 400 LYS A N 1
ATOM 3164 C CA . LYS A 1 400 ? 2.671 6.338 -7.838 1.00 91.56 400 LYS A CA 1
ATOM 3165 C C . LYS A 1 400 ? 3.866 5.398 -8.004 1.00 91.56 400 LYS A C 1
ATOM 3167 O O . LYS A 1 400 ? 4.921 5.646 -7.425 1.00 91.56 400 LYS A O 1
ATOM 3172 N N . ILE A 1 401 ? 3.714 4.352 -8.812 1.00 96.44 401 ILE A N 1
ATOM 3173 C CA . ILE A 1 401 ? 4.774 3.382 -9.122 1.00 96.44 401 ILE A CA 1
ATOM 3174 C C . ILE A 1 401 ? 5.097 3.452 -10.617 1.00 96.44 401 ILE A C 1
ATOM 3176 O O . ILE A 1 401 ? 4.193 3.490 -11.451 1.00 96.44 401 ILE A O 1
ATOM 3180 N N . ALA A 1 402 ? 6.379 3.454 -10.976 1.00 98.00 402 ALA A N 1
ATOM 3181 C CA . ALA A 1 402 ? 6.836 3.400 -12.362 1.00 98.00 402 ALA A CA 1
ATOM 3182 C C . ALA A 1 402 ? 7.745 2.182 -12.591 1.00 98.00 402 ALA A C 1
ATOM 3184 O O . ALA A 1 402 ? 8.865 2.153 -12.093 1.00 98.00 402 ALA A O 1
ATOM 3185 N N . ILE A 1 403 ? 7.304 1.188 -13.366 1.00 98.00 403 ILE A N 1
ATOM 3186 C CA . ILE A 1 403 ? 8.119 0.015 -13.730 1.00 98.00 403 ILE A CA 1
ATOM 3187 C C . ILE A 1 403 ? 8.716 0.235 -15.121 1.00 98.00 403 ILE A C 1
ATOM 3189 O O . ILE A 1 403 ? 7.990 0.306 -16.114 1.00 98.00 403 ILE A O 1
ATOM 3193 N N . ILE A 1 404 ? 10.040 0.360 -15.208 1.00 98.00 404 ILE A N 1
ATOM 3194 C CA . ILE A 1 404 ? 10.740 0.840 -16.404 1.00 98.00 404 ILE A CA 1
ATOM 3195 C C . ILE A 1 404 ? 11.640 -0.247 -16.990 1.00 98.00 404 ILE A C 1
ATOM 3197 O O . ILE A 1 404 ? 12.830 -0.348 -16.680 1.00 98.00 404 ILE A O 1
ATOM 3201 N N . HIS A 1 405 ? 11.091 -1.040 -17.911 1.00 95.94 405 HIS A N 1
ATOM 3202 C CA . HIS A 1 405 ? 11.862 -2.026 -18.659 1.00 95.94 405 HIS A CA 1
ATOM 3203 C C . HIS A 1 405 ? 12.350 -1.454 -19.986 1.00 95.94 405 HIS A C 1
ATOM 3205 O O . HIS A 1 405 ? 11.738 -1.674 -21.029 1.00 95.94 405 HIS A O 1
ATOM 3211 N N . MET A 1 406 ? 13.462 -0.716 -19.969 1.00 95.62 406 MET A N 1
ATOM 3212 C CA . MET A 1 406 ? 14.054 -0.174 -21.203 1.00 95.62 406 MET A CA 1
ATOM 3213 C C . MET A 1 406 ? 15.580 -0.192 -21.282 1.00 95.62 406 MET A C 1
ATOM 3215 O O . MET A 1 406 ? 16.085 -0.050 -22.391 1.00 95.62 406 MET A O 1
ATOM 3219 N N . ILE A 1 407 ? 16.321 -0.374 -20.179 1.00 95.38 407 ILE A N 1
ATOM 3220 C CA . ILE A 1 407 ? 17.783 -0.166 -20.159 1.00 95.38 407 ILE A CA 1
ATOM 3221 C C . ILE A 1 407 ? 18.491 -1.078 -21.170 1.00 95.38 407 ILE A C 1
ATOM 3223 O O . ILE A 1 407 ? 19.040 -0.571 -22.148 1.00 95.38 407 ILE A O 1
ATOM 3227 N N . GLY A 1 408 ? 18.401 -2.402 -21.000 1.00 91.25 408 GLY A N 1
ATOM 3228 C CA . GLY A 1 408 ? 19.052 -3.364 -21.899 1.00 91.25 408 GLY A CA 1
ATOM 3229 C C . GLY A 1 408 ? 18.553 -3.298 -23.349 1.00 91.25 408 GLY A C 1
ATOM 3230 O O . GLY A 1 408 ? 19.312 -3.537 -24.284 1.00 91.25 408 GLY A O 1
ATOM 3231 N N . ALA A 1 409 ? 17.293 -2.921 -23.586 1.00 92.50 409 ALA A N 1
ATOM 3232 C CA . ALA A 1 409 ? 16.790 -2.722 -24.946 1.00 92.50 409 ALA A CA 1
ATOM 3233 C C . ALA A 1 409 ? 17.352 -1.447 -25.599 1.00 92.50 409 ALA A C 1
ATOM 3235 O O . ALA A 1 409 ? 17.644 -1.450 -26.793 1.00 92.50 409 ALA A O 1
ATOM 3236 N N . ALA A 1 410 ? 17.508 -0.367 -24.831 1.00 95.31 410 ALA A N 1
ATOM 3237 C CA . ALA A 1 410 ? 17.978 0.920 -25.323 1.00 95.31 410 ALA A CA 1
ATOM 3238 C C . ALA A 1 410 ? 19.485 0.919 -25.610 1.00 95.31 410 ALA A C 1
ATOM 3240 O O . ALA A 1 410 ? 19.886 1.420 -26.657 1.00 95.31 410 ALA A O 1
ATOM 3241 N N . THR A 1 411 ? 20.311 0.326 -24.743 1.00 93.81 411 THR A N 1
ATOM 3242 C CA . THR A 1 411 ? 21.774 0.230 -24.941 1.00 93.81 411 THR A CA 1
ATOM 3243 C C . THR A 1 411 ? 22.165 -0.617 -26.154 1.00 93.81 411 THR A C 1
ATOM 3245 O O . THR A 1 411 ? 23.187 -0.360 -26.777 1.00 93.81 411 THR A O 1
ATOM 3248 N N . ASN A 1 412 ? 21.324 -1.579 -26.547 1.00 91.62 412 ASN A N 1
ATOM 3249 C CA . ASN A 1 412 ? 21.489 -2.365 -27.775 1.00 91.62 412 ASN A CA 1
ATOM 3250 C C . ASN A 1 412 ? 21.107 -1.603 -29.066 1.00 91.62 412 ASN A C 1
ATOM 3252 O O . ASN A 1 412 ? 21.234 -2.141 -30.166 1.00 91.62 412 ASN A O 1
ATOM 3256 N N . ILE A 1 413 ? 20.578 -0.378 -28.959 1.00 93.94 413 ILE A N 1
ATOM 3257 C CA . ILE A 1 413 ? 20.064 0.413 -30.092 1.00 93.94 413 ILE A CA 1
ATOM 3258 C C . ILE A 1 413 ? 20.745 1.783 -30.194 1.00 93.94 413 ILE A C 1
ATOM 3260 O O . ILE A 1 413 ? 20.944 2.281 -31.303 1.00 93.94 413 ILE A O 1
ATOM 3264 N N . PHE A 1 414 ? 21.037 2.403 -29.054 1.00 96.31 414 PHE A N 1
ATOM 3265 C CA . PHE A 1 414 ? 21.509 3.776 -28.917 1.00 96.31 414 PHE A CA 1
ATOM 3266 C C . PHE A 1 414 ? 22.849 3.811 -28.187 1.00 96.31 414 PHE A C 1
ATOM 3268 O O . PHE A 1 414 ? 23.195 2.896 -27.443 1.00 96.31 414 PHE A O 1
ATOM 3275 N N . ASP A 1 415 ? 23.590 4.901 -28.366 1.00 95.44 415 ASP A N 1
ATOM 3276 C CA . ASP A 1 415 ? 24.823 5.136 -27.630 1.00 95.44 415 ASP A CA 1
ATOM 3277 C C . ASP A 1 415 ? 24.555 5.252 -26.120 1.00 95.44 415 ASP A C 1
ATOM 3279 O O . ASP A 1 415 ? 23.539 5.804 -25.682 1.00 95.44 415 ASP A O 1
ATOM 3283 N N . PHE A 1 416 ? 25.493 4.762 -25.304 1.00 95.00 416 PHE A N 1
ATOM 3284 C CA . PHE A 1 416 ? 25.326 4.751 -23.851 1.00 95.00 416 PHE A CA 1
ATOM 3285 C C . PHE A 1 416 ? 25.057 6.153 -23.279 1.00 95.00 416 PHE A C 1
ATOM 3287 O O . PHE A 1 416 ? 24.193 6.304 -22.421 1.00 95.00 416 PHE A O 1
ATOM 3294 N N . LYS A 1 417 ? 25.710 7.200 -23.801 1.00 95.62 417 LYS A N 1
ATOM 3295 C CA . LYS A 1 417 ? 25.510 8.588 -23.354 1.00 95.62 417 LYS A CA 1
ATOM 3296 C C . LYS A 1 417 ? 24.079 9.076 -23.624 1.00 95.62 417 LYS A C 1
ATOM 3298 O O . LYS A 1 417 ? 23.486 9.734 -22.767 1.00 95.62 417 LYS A O 1
ATOM 3303 N N . GLY A 1 418 ? 23.499 8.743 -24.774 1.00 96.69 418 GLY A N 1
ATOM 3304 C CA . GLY A 1 418 ? 22.098 8.997 -25.104 1.00 96.69 418 GLY A CA 1
ATOM 3305 C C . GLY A 1 418 ? 21.129 8.304 -24.142 1.00 96.69 418 GLY A C 1
ATOM 3306 O O . GLY A 1 418 ? 20.208 8.949 -23.630 1.00 96.69 418 GLY A O 1
ATOM 3307 N N . VAL A 1 419 ? 21.372 7.024 -23.838 1.00 96.88 419 VAL A N 1
ATOM 3308 C CA . VAL A 1 419 ? 20.561 6.227 -22.896 1.00 96.88 419 VAL A CA 1
ATOM 3309 C C . VAL A 1 419 ? 20.680 6.751 -21.462 1.00 96.88 419 VAL A C 1
ATOM 3311 O O . VAL A 1 419 ? 19.666 6.994 -20.814 1.00 96.88 419 VAL A O 1
ATOM 3314 N N . TYR A 1 420 ? 21.898 7.006 -20.988 1.00 96.56 420 TYR A N 1
ATOM 3315 C CA . TYR A 1 420 ? 22.205 7.535 -19.657 1.00 96.56 420 TYR A CA 1
ATOM 3316 C C . TYR A 1 420 ? 21.496 8.873 -19.391 1.00 96.56 420 TYR A C 1
ATOM 3318 O O . TYR A 1 420 ? 20.774 9.026 -18.404 1.00 96.56 420 TYR A O 1
ATOM 3326 N N . ASN A 1 421 ? 21.596 9.819 -20.332 1.00 96.88 421 ASN A N 1
ATOM 3327 C CA . ASN A 1 421 ? 20.891 11.102 -20.251 1.00 96.88 421 ASN A CA 1
ATOM 3328 C C . ASN A 1 421 ? 19.360 10.950 -20.327 1.00 96.88 421 ASN A C 1
ATOM 3330 O O . ASN A 1 421 ? 18.623 11.779 -19.794 1.00 96.88 421 ASN A O 1
ATOM 3334 N N . PHE A 1 422 ? 18.850 9.918 -21.005 1.00 97.69 422 PHE A N 1
ATOM 3335 C CA . PHE A 1 422 ? 17.419 9.619 -21.020 1.00 97.69 422 PHE A CA 1
ATOM 3336 C C . PHE A 1 422 ? 16.938 9.074 -19.669 1.00 97.69 422 PHE A C 1
ATOM 3338 O O . PHE A 1 422 ? 15.957 9.597 -19.144 1.00 97.69 422 PHE A O 1
ATOM 3345 N N . ILE A 1 423 ? 17.666 8.127 -19.067 1.00 97.50 423 ILE A N 1
ATOM 3346 C CA . ILE A 1 423 ? 17.368 7.588 -17.730 1.00 97.50 423 ILE A CA 1
ATOM 3347 C C . ILE A 1 423 ? 17.379 8.705 -16.680 1.00 97.50 423 ILE A C 1
ATOM 3349 O O . ILE A 1 423 ? 16.413 8.832 -15.933 1.00 97.50 423 ILE A O 1
ATOM 3353 N N . GLN A 1 424 ? 18.405 9.564 -16.658 1.00 96.38 424 GLN A N 1
ATOM 3354 C CA . GLN A 1 424 ? 18.470 10.675 -15.698 1.00 96.38 424 GLN A CA 1
ATOM 3355 C C . GLN A 1 424 ? 17.275 11.636 -15.806 1.00 96.38 424 GLN A C 1
ATOM 3357 O O . GLN A 1 424 ? 16.705 12.016 -14.785 1.00 96.38 424 GLN A O 1
ATOM 3362 N N . ARG A 1 425 ? 16.840 11.990 -17.025 1.00 96.75 425 ARG A N 1
ATOM 3363 C CA . ARG A 1 425 ? 15.642 12.831 -17.218 1.00 96.75 425 ARG A CA 1
ATOM 3364 C C . ARG A 1 425 ? 14.364 12.151 -16.730 1.00 96.75 425 ARG A C 1
ATOM 3366 O O . ARG A 1 425 ? 13.522 12.823 -16.144 1.00 96.75 425 ARG A O 1
ATOM 3373 N N . LEU A 1 426 ? 14.219 10.842 -16.955 1.00 96.94 426 LEU A N 1
ATOM 3374 C CA . LEU A 1 426 ? 13.081 10.084 -16.431 1.00 96.94 426 LEU A CA 1
ATOM 3375 C C . LEU A 1 426 ? 13.084 10.058 -14.902 1.00 96.94 426 LEU A C 1
ATOM 3377 O O . LEU A 1 426 ? 12.065 10.369 -14.298 1.00 96.94 426 LEU A O 1
ATOM 3381 N N . ARG A 1 427 ? 14.232 9.769 -14.279 1.00 96.19 427 ARG A N 1
ATOM 3382 C CA . ARG A 1 427 ? 14.387 9.794 -12.819 1.00 96.19 427 ARG A CA 1
ATOM 3383 C C . ARG A 1 427 ? 14.029 11.147 -12.214 1.00 96.19 427 ARG A C 1
ATOM 3385 O O . ARG A 1 427 ? 13.244 11.194 -11.276 1.00 96.19 427 ARG A O 1
ATOM 3392 N N . ALA A 1 428 ? 14.547 12.241 -12.776 1.00 94.38 428 ALA A N 1
ATOM 3393 C CA . ALA A 1 428 ? 14.210 13.591 -12.325 1.00 94.38 428 ALA A CA 1
ATOM 3394 C C . ALA A 1 428 ? 12.692 13.844 -12.392 1.00 94.38 428 ALA A C 1
ATOM 3396 O O . ALA A 1 428 ? 12.105 14.307 -11.417 1.00 94.38 428 ALA A O 1
ATOM 3397 N N . LYS A 1 429 ? 12.038 13.451 -13.496 1.00 94.44 429 LYS A N 1
ATOM 3398 C CA . LYS A 1 429 ? 10.582 13.587 -13.651 1.00 94.44 429 LYS A CA 1
ATOM 3399 C C . LYS A 1 429 ? 9.792 12.714 -12.670 1.00 94.44 429 LYS A C 1
ATOM 3401 O O . LYS A 1 429 ? 8.771 13.170 -12.168 1.00 94.44 429 LYS A O 1
ATOM 3406 N N . PHE A 1 430 ? 10.238 11.489 -12.393 1.00 95.56 430 PHE A N 1
ATOM 3407 C CA . PHE A 1 430 ? 9.595 10.603 -11.416 1.00 95.56 430 PHE A CA 1
ATOM 3408 C C . PHE A 1 430 ? 9.769 11.105 -9.979 1.00 95.56 430 PHE A C 1
ATOM 3410 O O . PHE A 1 430 ? 8.818 11.031 -9.206 1.00 95.56 430 PHE A O 1
ATOM 3417 N N . LYS A 1 431 ? 10.922 11.701 -9.654 1.00 92.00 431 LYS A N 1
ATOM 3418 C CA . LYS A 1 431 ? 11.184 12.332 -8.355 1.00 92.00 431 LYS A CA 1
ATOM 3419 C C . LYS A 1 431 ? 10.324 13.579 -8.121 1.00 92.00 431 LYS A C 1
ATOM 3421 O O . LYS A 1 431 ? 9.770 13.713 -7.039 1.00 92.00 431 LYS A O 1
ATOM 3426 N N . GLU A 1 432 ? 10.138 14.436 -9.133 1.00 87.94 432 GLU A N 1
ATOM 3427 C CA . GLU A 1 432 ? 9.175 15.561 -9.083 1.00 87.94 432 GLU A CA 1
ATOM 3428 C C . GLU A 1 432 ? 7.726 15.115 -8.822 1.00 87.94 432 GLU A C 1
ATOM 3430 O O . GLU A 1 432 ? 6.929 15.872 -8.281 1.00 87.94 432 GLU A O 1
ATOM 3435 N N . GLU A 1 433 ? 7.366 13.910 -9.262 1.00 87.06 433 GLU A N 1
ATOM 3436 C CA . GLU A 1 433 ? 6.011 13.348 -9.175 1.00 87.06 433 GLU A CA 1
ATOM 3437 C C . GLU A 1 433 ? 5.847 12.405 -7.969 1.00 87.06 433 GLU A C 1
ATOM 3439 O O . GLU A 1 433 ? 4.866 11.660 -7.908 1.00 87.06 433 GLU A O 1
ATOM 3444 N N . GLU A 1 434 ? 6.833 12.395 -7.062 1.00 87.56 434 GLU A N 1
ATOM 3445 C CA . GLU A 1 434 ? 6.946 11.526 -5.881 1.00 87.56 434 GLU A CA 1
ATOM 3446 C C . GLU A 1 434 ? 6.785 10.019 -6.176 1.00 87.56 434 GLU A C 1
ATOM 3448 O O . GLU A 1 434 ? 6.465 9.217 -5.295 1.00 87.56 434 GLU A O 1
ATOM 3453 N N . MET A 1 435 ? 7.043 9.593 -7.418 1.00 93.88 435 MET A N 1
ATOM 3454 C CA . MET A 1 435 ? 6.896 8.195 -7.818 1.00 93.88 435 MET A CA 1
ATOM 3455 C C . MET A 1 435 ? 8.051 7.351 -7.287 1.00 93.88 435 MET A C 1
ATOM 3457 O O . MET A 1 435 ? 9.216 7.716 -7.448 1.00 93.88 435 MET A O 1
ATOM 3461 N N . VAL A 1 436 ? 7.745 6.159 -6.778 1.00 96.38 436 VAL A N 1
ATOM 3462 C CA . VAL A 1 436 ? 8.756 5.102 -6.683 1.00 96.38 436 VAL A CA 1
ATOM 3463 C C . VAL A 1 436 ? 8.958 4.527 -8.077 1.00 96.38 436 VAL A C 1
ATOM 3465 O O . VAL A 1 436 ? 8.004 4.062 -8.704 1.00 96.38 436 VAL A O 1
ATOM 3468 N N . SER A 1 437 ? 10.187 4.551 -8.586 1.00 97.94 437 SER A N 1
ATOM 3469 C CA . SER A 1 437 ? 10.489 4.039 -9.926 1.00 97.94 437 SER A CA 1
ATOM 3470 C C . SER A 1 437 ? 11.456 2.859 -9.883 1.00 97.94 437 SER A C 1
ATOM 3472 O O . SER A 1 437 ? 12.561 2.977 -9.373 1.00 97.94 437 SER A O 1
ATOM 3474 N N . LEU A 1 438 ? 11.043 1.715 -10.428 1.00 98.25 438 LEU A N 1
ATOM 3475 C CA . LEU A 1 438 ? 11.832 0.491 -10.522 1.00 98.25 438 LEU A CA 1
ATOM 3476 C C . LEU A 1 438 ? 12.311 0.310 -11.965 1.00 98.25 438 LEU A C 1
ATOM 3478 O O . LEU A 1 438 ? 11.540 -0.046 -12.859 1.00 98.25 438 LEU A O 1
ATOM 3482 N N . PHE A 1 439 ? 13.590 0.562 -12.205 1.00 98.19 439 PHE A N 1
ATOM 3483 C CA . PHE A 1 439 ? 14.231 0.348 -13.494 1.00 98.19 439 PHE A CA 1
ATOM 3484 C C . PHE A 1 439 ? 14.777 -1.074 -13.567 1.00 98.19 439 PHE A C 1
ATOM 3486 O O . PHE A 1 439 ? 15.444 -1.539 -12.648 1.00 98.19 439 PHE A O 1
ATOM 3493 N N . LEU A 1 440 ? 14.497 -1.767 -14.669 1.00 97.06 440 LEU A N 1
ATOM 3494 C CA . LEU A 1 440 ? 14.851 -3.176 -14.826 1.00 97.06 440 LEU A CA 1
ATOM 3495 C C . LEU A 1 440 ? 16.075 -3.341 -15.726 1.00 97.06 440 LEU A C 1
ATOM 3497 O O . LEU A 1 440 ? 16.109 -2.806 -16.842 1.00 97.06 440 LEU A O 1
ATOM 3501 N N . LEU A 1 441 ? 17.032 -4.139 -15.253 1.00 95.81 441 LEU A N 1
ATOM 3502 C CA . LEU A 1 441 ? 18.222 -4.545 -15.987 1.00 95.81 441 LEU A CA 1
ATOM 3503 C C . LEU A 1 441 ? 18.415 -6.063 -15.889 1.00 95.81 441 LEU A C 1
ATOM 3505 O O . LEU A 1 441 ? 18.408 -6.637 -14.802 1.00 95.81 441 LEU A O 1
ATOM 3509 N N . GLU A 1 442 ? 18.604 -6.725 -17.027 1.00 94.31 442 GLU A N 1
ATOM 3510 C CA . GLU A 1 442 ? 18.971 -8.137 -17.046 1.00 94.31 442 GLU A CA 1
ATOM 3511 C C . GLU A 1 442 ? 20.412 -8.360 -16.544 1.00 94.31 442 GLU A C 1
ATOM 3513 O O . GLU A 1 442 ? 21.343 -7.697 -17.008 1.00 94.31 442 GLU A O 1
ATOM 3518 N N . THR A 1 443 ? 20.615 -9.327 -15.643 1.00 91.88 443 THR A N 1
ATOM 3519 C CA . THR A 1 443 ? 21.945 -9.733 -15.150 1.00 91.88 443 THR A CA 1
ATOM 3520 C C . THR A 1 443 ? 22.892 -10.058 -16.311 1.00 91.88 443 THR A C 1
ATOM 3522 O O . THR A 1 443 ? 22.514 -10.784 -17.234 1.00 91.88 443 THR A O 1
ATOM 3525 N N . ASN A 1 444 ? 24.131 -9.553 -16.255 1.00 87.06 444 ASN A N 1
ATOM 3526 C CA . ASN A 1 444 ? 25.174 -9.733 -17.278 1.00 87.06 444 ASN A CA 1
ATOM 3527 C C . ASN A 1 444 ? 24.798 -9.220 -18.689 1.00 87.06 444 ASN A C 1
ATOM 3529 O O . ASN A 1 444 ? 25.381 -9.662 -19.679 1.00 87.06 444 ASN A O 1
ATOM 3533 N N . SER A 1 445 ? 23.826 -8.306 -18.816 1.00 88.44 445 SER A N 1
ATOM 3534 C CA . SER A 1 445 ? 23.421 -7.749 -20.121 1.00 88.44 445 SER A CA 1
ATOM 3535 C C . SER A 1 445 ? 24.257 -6.556 -20.599 1.00 88.44 445 SER A C 1
ATOM 3537 O O . SER A 1 445 ? 24.107 -6.137 -21.749 1.00 88.44 445 SER A O 1
ATOM 3539 N N . LEU A 1 446 ? 25.135 -6.014 -19.749 1.00 90.69 446 LEU A N 1
ATOM 3540 C CA . LEU A 1 446 ? 26.013 -4.879 -20.043 1.00 90.69 446 LEU A CA 1
ATOM 3541 C C . LEU A 1 446 ? 27.465 -5.186 -19.634 1.00 90.69 446 LEU A C 1
ATOM 3543 O O . LEU A 1 446 ? 27.687 -6.003 -18.740 1.00 90.69 446 LEU A O 1
ATOM 3547 N N . PRO A 1 447 ? 28.464 -4.513 -20.239 1.00 92.75 447 PRO A N 1
ATOM 3548 C CA . PRO A 1 447 ? 29.821 -4.462 -19.700 1.00 92.75 447 PRO A CA 1
ATOM 3549 C C . PRO A 1 447 ? 29.824 -3.912 -18.271 1.00 92.75 447 PRO A C 1
ATOM 3551 O O . PRO A 1 447 ? 29.073 -2.982 -17.964 1.00 92.75 447 PRO A O 1
ATOM 3554 N N . LYS A 1 448 ? 30.685 -4.458 -17.409 1.00 91.31 448 LYS A N 1
ATOM 3555 C CA . LYS A 1 448 ? 30.671 -4.185 -15.965 1.00 91.31 448 LYS A CA 1
ATOM 3556 C C . LYS A 1 448 ? 30.908 -2.709 -15.639 1.00 91.31 448 LYS A C 1
ATOM 3558 O O . LYS A 1 448 ? 30.305 -2.184 -14.714 1.00 91.31 448 LYS A O 1
ATOM 3563 N N . GLU A 1 449 ? 31.734 -2.027 -16.425 1.00 92.00 449 GLU A N 1
ATOM 3564 C CA . GLU A 1 449 ? 32.032 -0.600 -16.285 1.00 92.00 449 GLU A CA 1
ATOM 3565 C C . GLU A 1 449 ? 30.776 0.248 -16.527 1.00 92.00 449 GLU A C 1
ATOM 3567 O O . GLU A 1 449 ? 30.475 1.160 -15.760 1.00 92.00 449 GLU A O 1
ATOM 3572 N N . ILE A 1 450 ? 30.006 -0.099 -17.565 1.00 92.75 450 ILE A N 1
ATOM 3573 C CA . ILE A 1 450 ? 28.733 0.552 -17.897 1.00 92.75 450 ILE A CA 1
ATOM 3574 C C . ILE A 1 450 ? 27.682 0.223 -16.835 1.00 92.75 450 ILE A C 1
ATOM 3576 O O . ILE A 1 450 ? 26.926 1.108 -16.439 1.00 92.75 450 ILE A O 1
ATOM 3580 N N . GLU A 1 451 ? 27.633 -1.024 -16.360 1.00 92.62 451 GLU A N 1
ATOM 3581 C CA . GLU A 1 451 ? 26.714 -1.428 -15.297 1.00 92.62 451 GLU A CA 1
ATOM 3582 C C . GLU A 1 451 ? 26.966 -0.635 -14.005 1.00 92.62 451 GLU A C 1
ATOM 3584 O O . GLU A 1 451 ? 26.017 -0.067 -13.473 1.00 92.62 451 GLU A O 1
ATOM 3589 N N . THR A 1 452 ? 28.221 -0.494 -13.559 1.00 92.62 452 THR A N 1
ATOM 3590 C CA . THR A 1 452 ? 28.577 0.336 -12.394 1.00 92.62 452 THR A CA 1
ATOM 3591 C C . THR A 1 452 ? 28.178 1.802 -12.595 1.00 92.62 452 THR A C 1
ATOM 3593 O O . THR A 1 452 ? 27.495 2.363 -11.743 1.00 92.62 452 THR A O 1
ATOM 3596 N N . THR A 1 453 ? 28.492 2.415 -13.746 1.00 94.19 453 THR A N 1
ATOM 3597 C CA . THR A 1 453 ? 28.076 3.805 -14.038 1.00 94.19 453 THR A CA 1
ATOM 3598 C C . THR A 1 453 ? 26.551 3.977 -14.065 1.00 94.19 453 THR A C 1
ATOM 3600 O O . THR A 1 453 ? 26.040 5.053 -13.763 1.00 94.19 453 THR A O 1
ATOM 3603 N N . ILE A 1 454 ? 25.794 2.938 -14.434 1.00 93.31 454 ILE A N 1
ATOM 3604 C CA . ILE A 1 454 ? 24.330 2.950 -14.325 1.00 93.31 454 ILE A CA 1
ATOM 3605 C C . ILE A 1 454 ? 23.898 2.783 -12.866 1.00 93.31 454 ILE A C 1
ATOM 3607 O O . ILE A 1 454 ? 23.015 3.516 -12.443 1.00 93.31 454 ILE A O 1
ATOM 3611 N N . GLN A 1 455 ? 24.492 1.867 -12.098 1.00 94.31 455 GLN A N 1
ATOM 3612 C CA . GLN A 1 455 ? 24.173 1.644 -10.681 1.00 94.31 455 GLN A CA 1
ATOM 3613 C C . GLN A 1 455 ? 24.346 2.923 -9.846 1.00 94.31 455 GLN A C 1
ATOM 3615 O O . GLN A 1 455 ? 23.445 3.270 -9.087 1.00 94.31 455 GLN A O 1
ATOM 3620 N N . GLU A 1 456 ? 25.440 3.664 -10.054 1.00 91.06 456 GLU A N 1
ATOM 3621 C CA . GLU A 1 456 ? 25.784 4.902 -9.332 1.00 91.06 456 GLU A CA 1
ATOM 3622 C C . GLU A 1 456 ? 24.727 6.013 -9.404 1.00 91.06 456 GLU A C 1
ATOM 3624 O O . GLU A 1 456 ? 24.687 6.869 -8.520 1.00 91.06 456 GLU A O 1
ATOM 3629 N N . ILE A 1 457 ? 23.867 6.043 -10.432 1.00 92.44 457 ILE A N 1
ATOM 3630 C CA . ILE A 1 457 ? 22.842 7.093 -10.511 1.00 92.44 457 ILE A CA 1
ATOM 3631 C C . ILE A 1 457 ? 21.649 6.801 -9.604 1.00 92.44 457 ILE A C 1
ATOM 3633 O O . ILE A 1 457 ? 20.963 7.747 -9.229 1.00 92.44 457 ILE A O 1
ATOM 3637 N N . PHE A 1 458 ? 21.345 5.536 -9.309 1.00 96.38 458 PHE A N 1
ATOM 3638 C CA . PHE A 1 458 ? 20.111 5.158 -8.622 1.00 96.38 458 PHE A CA 1
ATOM 3639 C C . PHE A 1 458 ? 20.192 5.395 -7.115 1.00 96.38 458 PHE A C 1
ATOM 3641 O O . PHE A 1 458 ? 21.246 5.289 -6.500 1.00 96.38 458 PHE A O 1
ATOM 3648 N N . ASP A 1 459 ? 19.044 5.711 -6.517 1.00 95.44 459 ASP A N 1
ATOM 3649 C CA . ASP A 1 459 ? 18.929 5.938 -5.076 1.00 95.44 459 ASP A CA 1
ATOM 3650 C C . ASP A 1 459 ? 19.078 4.613 -4.300 1.00 95.44 459 ASP A C 1
ATOM 3652 O O . ASP A 1 459 ? 19.434 4.613 -3.125 1.00 95.44 459 ASP A O 1
ATOM 3656 N N . GLY A 1 460 ? 18.850 3.476 -4.966 1.00 95.50 460 GLY A N 1
ATOM 3657 C CA . GLY A 1 460 ? 19.235 2.157 -4.479 1.00 95.50 460 GLY A CA 1
ATOM 3658 C C . GLY A 1 460 ? 19.379 1.132 -5.603 1.00 95.50 460 GLY A C 1
ATOM 3659 O O . GLY A 1 460 ? 18.855 1.308 -6.708 1.00 95.50 460 GLY A O 1
ATOM 3660 N N . VAL A 1 461 ? 20.077 0.038 -5.313 1.00 96.62 461 VAL A N 1
ATOM 3661 C CA . VAL A 1 461 ? 20.279 -1.092 -6.227 1.00 96.62 461 VAL A CA 1
ATOM 3662 C C . VAL A 1 461 ? 19.874 -2.377 -5.515 1.00 96.62 461 VAL A C 1
ATOM 3664 O O . VAL A 1 461 ? 20.402 -2.695 -4.453 1.00 96.62 461 VAL A O 1
ATOM 3667 N N . MET A 1 462 ? 18.965 -3.140 -6.115 1.00 96.06 462 MET A N 1
ATOM 3668 C CA . MET A 1 462 ? 18.600 -4.493 -5.697 1.00 96.06 462 MET A CA 1
ATOM 3669 C C . MET A 1 462 ? 19.100 -5.489 -6.738 1.00 96.06 462 MET A C 1
ATOM 3671 O O . MET A 1 462 ? 18.993 -5.246 -7.943 1.00 96.06 462 MET A O 1
ATOM 3675 N N . ILE A 1 463 ? 19.645 -6.614 -6.284 1.00 95.88 463 ILE A N 1
ATOM 3676 C CA . ILE A 1 463 ? 20.212 -7.638 -7.159 1.00 95.88 463 ILE A CA 1
ATOM 3677 C C . ILE A 1 463 ? 19.602 -8.987 -6.798 1.00 95.88 463 ILE A C 1
ATOM 3679 O O . ILE A 1 463 ? 19.735 -9.454 -5.668 1.00 95.88 463 ILE A O 1
ATOM 3683 N N . ILE A 1 464 ? 18.939 -9.606 -7.772 1.00 96.38 464 ILE A N 1
ATOM 3684 C CA . ILE A 1 464 ? 18.506 -10.999 -7.703 1.00 96.38 464 ILE A CA 1
ATOM 3685 C C . ILE A 1 464 ? 19.583 -11.856 -8.368 1.00 96.38 464 ILE A C 1
ATOM 3687 O O . ILE A 1 464 ? 19.998 -11.590 -9.497 1.00 96.38 464 ILE A O 1
ATOM 3691 N N . GLU A 1 465 ? 20.010 -12.913 -7.688 1.00 93.38 465 GLU A N 1
ATOM 3692 C CA . GLU A 1 465 ? 20.935 -13.915 -8.204 1.00 93.38 465 GLU A CA 1
ATOM 3693 C C . GLU A 1 465 ? 20.261 -15.290 -8.231 1.00 93.38 465 GLU A C 1
ATOM 3695 O O . GLU A 1 465 ? 19.421 -15.624 -7.396 1.00 93.38 465 GLU A O 1
ATOM 3700 N N . LYS A 1 466 ? 20.626 -16.094 -9.232 1.00 90.94 466 LYS A N 1
ATOM 3701 C CA . LYS A 1 466 ? 20.138 -17.461 -9.417 1.00 90.94 466 LYS A CA 1
ATOM 3702 C C . LYS A 1 466 ? 21.332 -18.362 -9.680 1.00 90.94 466 LYS A C 1
ATOM 3704 O O . LYS A 1 466 ? 21.979 -18.233 -10.719 1.00 90.94 466 LYS A O 1
ATOM 3709 N N . LYS A 1 467 ? 21.623 -19.258 -8.741 1.00 88.19 467 LYS A N 1
ATOM 3710 C CA . LYS A 1 467 ? 22.803 -20.130 -8.761 1.00 88.19 467 LYS A CA 1
ATOM 3711 C C . LYS A 1 467 ? 22.352 -21.592 -8.851 1.00 88.19 467 LYS A C 1
ATOM 3713 O O . LYS A 1 467 ? 21.399 -21.965 -8.167 1.00 88.19 467 LYS A O 1
ATOM 3718 N N . PRO A 1 468 ? 22.967 -22.427 -9.705 1.00 87.44 468 PRO A N 1
ATOM 3719 C CA . PRO A 1 468 ? 22.712 -23.861 -9.679 1.00 87.44 468 PRO A CA 1
ATOM 3720 C C . PRO A 1 468 ? 23.277 -24.443 -8.377 1.00 87.44 468 PRO A C 1
ATOM 3722 O O . PRO A 1 468 ? 24.448 -24.243 -8.066 1.00 87.44 468 PRO A O 1
ATOM 3725 N N . GLU A 1 469 ? 22.451 -25.167 -7.628 1.00 86.31 469 GLU A N 1
ATOM 3726 C CA . GLU A 1 469 ? 22.837 -25.816 -6.378 1.00 86.31 469 GLU A CA 1
ATOM 3727 C C . GLU A 1 469 ? 22.327 -27.261 -6.394 1.00 86.31 469 GLU A C 1
ATOM 3729 O O . GLU A 1 469 ? 21.134 -27.534 -6.240 1.00 86.31 469 GLU A O 1
ATOM 3734 N N . GLY A 1 470 ? 23.231 -28.209 -6.652 1.00 82.94 470 GLY A N 1
ATOM 3735 C CA . GLY A 1 470 ? 22.864 -29.609 -6.859 1.00 82.94 470 GLY A CA 1
ATOM 3736 C C . GLY A 1 470 ? 21.846 -29.761 -7.994 1.00 82.94 470 GLY A C 1
ATOM 3737 O O . GLY A 1 470 ? 22.144 -29.457 -9.146 1.00 82.94 470 GLY A O 1
ATOM 3738 N N . ASN A 1 471 ? 20.640 -30.229 -7.657 1.00 82.50 471 ASN A N 1
ATOM 3739 C CA . ASN A 1 471 ? 19.533 -30.421 -8.601 1.00 82.50 471 ASN A CA 1
ATOM 3740 C C . ASN A 1 471 ? 18.456 -29.312 -8.527 1.00 82.50 471 ASN A C 1
ATOM 3742 O O . ASN A 1 471 ? 17.393 -29.445 -9.133 1.00 82.50 471 ASN A O 1
ATOM 3746 N N . ARG A 1 472 ? 18.702 -28.234 -7.767 1.00 82.69 472 ARG A N 1
ATOM 3747 C CA . ARG A 1 472 ? 17.818 -27.062 -7.646 1.00 82.69 472 ARG A CA 1
ATOM 3748 C C . ARG A 1 472 ? 18.529 -25.784 -8.101 1.00 82.69 472 ARG A C 1
ATOM 3750 O O . ARG A 1 472 ? 19.728 -25.769 -8.369 1.00 82.69 472 ARG A O 1
ATOM 3757 N N . PHE A 1 473 ? 17.772 -24.695 -8.196 1.00 83.94 473 PHE A N 1
ATOM 3758 C CA . PHE A 1 473 ? 18.336 -23.351 -8.302 1.00 83.94 473 PHE A CA 1
ATOM 3759 C C . PHE A 1 473 ? 18.133 -22.638 -6.972 1.00 83.94 473 PHE A C 1
ATOM 3761 O O . PHE A 1 473 ? 16.988 -22.350 -6.619 1.00 83.94 473 PHE A O 1
ATOM 3768 N N . ALA A 1 474 ? 19.228 -22.339 -6.277 1.00 89.38 474 ALA A N 1
ATOM 3769 C CA . ALA A 1 474 ? 19.216 -21.383 -5.182 1.00 89.38 474 ALA A CA 1
ATOM 3770 C C . ALA A 1 474 ? 18.928 -19.989 -5.758 1.00 89.38 474 ALA A C 1
ATOM 3772 O O . ALA A 1 474 ? 19.454 -19.620 -6.820 1.00 89.38 474 ALA A O 1
ATOM 3773 N N . ARG A 1 475 ? 18.064 -19.230 -5.084 1.00 93.81 475 ARG A N 1
ATOM 3774 C CA . ARG A 1 475 ? 17.721 -17.857 -5.457 1.00 93.81 475 ARG A CA 1
ATOM 3775 C C . ARG A 1 475 ? 17.945 -16.957 -4.264 1.00 93.81 475 ARG A C 1
ATOM 3777 O O . ARG A 1 475 ? 17.493 -17.261 -3.167 1.00 93.81 475 ARG A O 1
ATOM 3784 N N . GLU A 1 476 ? 18.618 -15.850 -4.510 1.00 94.69 476 GLU A N 1
ATOM 3785 C CA . GLU A 1 476 ? 18.974 -14.878 -3.489 1.00 94.69 476 GLU A CA 1
ATOM 3786 C C . GLU A 1 476 ? 18.570 -13.494 -3.986 1.00 94.69 476 GLU A C 1
ATOM 3788 O O . GLU A 1 476 ? 18.787 -13.167 -5.154 1.00 94.69 476 GLU A O 1
ATOM 3793 N N . ILE A 1 477 ? 17.997 -12.670 -3.114 1.00 95.12 477 ILE A N 1
ATOM 3794 C CA . ILE A 1 477 ? 17.857 -11.232 -3.342 1.00 95.12 477 ILE A CA 1
ATOM 3795 C C . ILE A 1 477 ? 18.719 -10.491 -2.325 1.00 95.12 477 ILE A C 1
ATOM 3797 O O . ILE A 1 477 ? 18.706 -10.809 -1.137 1.00 95.12 477 ILE A O 1
ATOM 3801 N N . ARG A 1 478 ? 19.506 -9.523 -2.790 1.00 92.62 478 ARG A N 1
ATOM 3802 C CA . ARG A 1 478 ? 20.381 -8.706 -1.946 1.00 92.62 478 ARG A CA 1
ATOM 3803 C C . ARG A 1 478 ? 20.264 -7.231 -2.289 1.00 92.62 478 ARG A C 1
ATOM 3805 O O . ARG A 1 478 ? 20.049 -6.855 -3.443 1.00 92.62 478 ARG A O 1
ATOM 3812 N N . ILE A 1 479 ? 20.463 -6.405 -1.275 1.00 93.44 479 ILE A N 1
ATOM 3813 C CA . ILE A 1 479 ? 20.566 -4.959 -1.412 1.00 93.44 479 ILE A CA 1
ATOM 3814 C C . ILE A 1 479 ? 22.030 -4.648 -1.758 1.00 93.44 479 ILE A C 1
ATOM 3816 O O . ILE A 1 479 ? 22.942 -5.029 -1.031 1.00 93.44 479 ILE A O 1
ATOM 3820 N N . GLY A 1 480 ? 22.269 -4.028 -2.913 1.00 88.25 480 GLY A N 1
ATOM 3821 C CA . GLY A 1 480 ? 23.600 -3.605 -3.356 1.00 88.25 480 GLY A CA 1
ATOM 3822 C C . GLY A 1 480 ? 23.990 -2.224 -2.827 1.00 88.25 480 GLY A C 1
ATOM 3823 O O . GLY A 1 480 ? 25.147 -2.005 -2.484 1.00 88.25 480 GLY A O 1
ATOM 3824 N N . SER A 1 481 ? 23.025 -1.307 -2.749 1.00 92.25 481 SER A N 1
ATOM 3825 C CA . SER A 1 481 ? 23.177 0.035 -2.174 1.00 92.25 481 SER A CA 1
ATOM 3826 C C . SER A 1 481 ? 21.809 0.645 -1.853 1.00 92.25 481 SER A C 1
ATOM 3828 O O . SER A 1 481 ? 20.826 0.319 -2.521 1.00 92.25 481 SER A O 1
ATOM 3830 N N . LEU A 1 482 ? 21.761 1.555 -0.875 1.00 91.12 482 LEU A N 1
ATOM 3831 C CA . LEU A 1 482 ? 20.646 2.469 -0.582 1.00 91.12 482 LEU A CA 1
ATOM 3832 C C . LEU A 1 482 ? 21.227 3.839 -0.207 1.00 91.12 482 LEU A C 1
ATOM 3834 O O . LEU A 1 482 ? 22.303 3.906 0.385 1.00 91.12 482 LEU A O 1
ATOM 3838 N N . SER A 1 483 ? 20.512 4.923 -0.504 1.00 86.56 483 SER A N 1
ATOM 3839 C CA . SER A 1 483 ? 20.922 6.295 -0.163 1.00 86.56 483 SER A CA 1
ATOM 3840 C C . SER A 1 483 ? 20.236 6.880 1.081 1.00 86.56 483 SER A C 1
ATOM 3842 O O . SER A 1 483 ? 20.540 8.010 1.460 1.00 86.56 483 SER A O 1
ATOM 3844 N N . TRP A 1 484 ? 19.305 6.145 1.705 1.00 85.25 484 TRP A N 1
ATOM 3845 C CA . TRP A 1 484 ? 18.388 6.679 2.729 1.00 85.25 484 TRP A CA 1
ATOM 3846 C C . TRP A 1 484 ? 18.296 5.867 4.034 1.00 85.25 484 TRP A C 1
ATOM 3848 O O . TRP A 1 484 ? 17.594 6.290 4.951 1.00 85.25 484 TRP A O 1
ATOM 3858 N N . PHE A 1 485 ? 18.928 4.694 4.118 1.00 76.00 485 PHE A N 1
ATOM 3859 C CA . PHE A 1 485 ? 18.863 3.807 5.284 1.00 76.00 485 PHE A CA 1
ATOM 3860 C C . PHE A 1 485 ? 20.141 2.968 5.371 1.00 76.00 485 PHE A C 1
ATOM 3862 O O . PHE A 1 485 ? 20.676 2.582 4.331 1.00 76.00 485 PHE A O 1
ATOM 3869 N N . ASP A 1 486 ? 20.615 2.697 6.587 1.00 77.12 486 ASP A N 1
ATOM 3870 C CA . ASP A 1 486 ? 21.695 1.735 6.838 1.00 77.12 486 ASP A CA 1
ATOM 3871 C C . ASP A 1 486 ? 21.096 0.327 6.942 1.00 77.12 486 ASP A C 1
ATOM 3873 O O . ASP A 1 486 ? 20.065 0.151 7.588 1.00 77.12 486 ASP A O 1
ATOM 3877 N N . PHE A 1 487 ? 21.675 -0.662 6.262 1.00 77.81 487 PHE A N 1
ATOM 3878 C CA . PHE A 1 487 ? 20.982 -1.917 5.955 1.00 77.81 487 PHE A CA 1
ATOM 3879 C C . PHE A 1 487 ? 21.857 -3.161 6.117 1.00 77.81 487 PHE A C 1
ATOM 3881 O O . PHE A 1 487 ? 23.056 -3.156 5.837 1.00 77.81 487 PHE A O 1
ATOM 3888 N N . ASP A 1 488 ? 21.223 -4.279 6.477 1.00 77.75 488 ASP A N 1
ATOM 3889 C CA . ASP A 1 488 ? 21.852 -5.596 6.387 1.00 77.75 488 ASP A CA 1
ATOM 3890 C C . ASP A 1 488 ? 22.007 -6.002 4.912 1.00 77.75 488 ASP A C 1
ATOM 3892 O O . ASP A 1 488 ? 21.044 -6.377 4.236 1.00 77.75 488 ASP A O 1
ATOM 3896 N N . ALA A 1 489 ? 23.243 -5.925 4.416 1.00 80.12 489 ALA A N 1
ATOM 3897 C CA . ALA A 1 489 ? 23.623 -6.302 3.056 1.00 80.12 489 ALA A CA 1
ATOM 3898 C C . ALA A 1 489 ? 23.657 -7.826 2.813 1.00 80.12 489 ALA A C 1
ATOM 3900 O O . ALA A 1 489 ? 23.940 -8.260 1.691 1.00 80.12 489 ALA A O 1
ATOM 3901 N N . SER A 1 490 ? 23.384 -8.650 3.833 1.00 85.56 490 SER A N 1
ATOM 3902 C CA . SER A 1 490 ? 23.285 -10.103 3.679 1.00 85.56 490 SER A CA 1
ATOM 3903 C C . SER A 1 490 ? 22.236 -10.473 2.620 1.00 85.56 490 SER A C 1
ATOM 3905 O O . SER A 1 490 ? 21.194 -9.816 2.523 1.00 85.56 490 SER A O 1
ATOM 3907 N N . PRO A 1 491 ? 22.444 -11.544 1.834 1.00 89.69 491 PRO A N 1
ATOM 3908 C CA . PRO A 1 491 ? 21.406 -12.042 0.941 1.00 89.69 491 PRO A CA 1
ATOM 3909 C C . PRO A 1 491 ? 20.186 -12.552 1.728 1.00 89.69 491 PRO A C 1
ATOM 3911 O O . PRO A 1 491 ? 20.284 -12.972 2.885 1.00 89.69 491 PRO A O 1
ATOM 3914 N N . ILE A 1 492 ? 19.023 -12.514 1.082 1.00 92.25 492 ILE A N 1
ATOM 3915 C CA . ILE A 1 492 ? 17.807 -13.223 1.483 1.00 92.25 492 ILE A CA 1
ATOM 3916 C C . ILE A 1 492 ? 17.619 -14.368 0.488 1.00 92.25 492 ILE A C 1
ATOM 3918 O O . ILE A 1 492 ? 17.317 -14.121 -0.683 1.00 92.25 492 ILE A O 1
ATOM 3922 N N . SER A 1 493 ? 17.794 -15.609 0.940 1.00 93.50 493 SER A N 1
ATOM 3923 C CA . SER A 1 493 ? 17.425 -16.794 0.160 1.00 93.50 493 SER A CA 1
ATOM 3924 C C . SER A 1 493 ? 15.905 -16.905 0.063 1.00 93.50 493 SER A C 1
ATOM 3926 O O . SER A 1 493 ? 15.207 -16.665 1.052 1.00 93.50 493 SER A O 1
ATOM 3928 N N . PHE A 1 494 ? 15.381 -17.258 -1.111 1.00 93.56 494 PHE A N 1
ATOM 3929 C CA . PHE A 1 494 ? 13.938 -17.342 -1.331 1.00 93.56 494 PHE A CA 1
ATOM 3930 C C . PHE A 1 494 ? 13.518 -18.463 -2.285 1.00 93.56 494 PHE A C 1
ATOM 3932 O O . PHE A 1 494 ? 14.204 -18.799 -3.255 1.00 93.56 494 PHE A O 1
ATOM 3939 N N . ILE A 1 495 ? 12.305 -18.968 -2.070 1.00 92.50 495 ILE A N 1
ATOM 3940 C CA . ILE A 1 495 ? 11.587 -19.809 -3.028 1.00 92.50 495 ILE A CA 1
ATOM 3941 C C . ILE A 1 495 ? 10.458 -19.024 -3.698 1.00 92.50 495 ILE A C 1
ATOM 3943 O O . ILE A 1 495 ? 10.096 -17.922 -3.288 1.00 92.50 495 ILE A O 1
ATOM 3947 N N . ILE A 1 496 ? 9.906 -19.603 -4.764 1.00 90.25 496 ILE A N 1
ATOM 3948 C CA . ILE A 1 496 ? 8.690 -19.101 -5.403 1.00 90.25 496 ILE A CA 1
ATOM 3949 C C . ILE A 1 496 ? 7.582 -20.111 -5.106 1.00 90.25 496 ILE A C 1
ATOM 3951 O O . ILE A 1 496 ? 7.641 -21.241 -5.595 1.00 90.25 496 ILE A O 1
ATOM 3955 N N . LYS A 1 497 ? 6.614 -19.702 -4.283 1.00 88.44 497 LYS A N 1
ATOM 3956 C CA . LYS A 1 497 ? 5.460 -20.485 -3.806 1.00 88.44 497 LYS A CA 1
ATOM 3957 C C . LYS A 1 497 ? 4.209 -19.660 -4.119 1.00 88.44 497 LYS A C 1
ATOM 3959 O O . LYS A 1 497 ? 4.226 -18.452 -3.925 1.00 88.44 497 LYS A O 1
ATOM 3964 N N . ASP A 1 498 ? 3.182 -20.282 -4.696 1.00 85.31 498 ASP A N 1
ATOM 3965 C CA . ASP A 1 498 ? 1.876 -19.658 -4.986 1.00 85.31 498 ASP A CA 1
ATOM 3966 C C . ASP A 1 498 ? 1.935 -18.287 -5.706 1.00 85.31 498 ASP A C 1
ATOM 3968 O O . ASP A 1 498 ? 1.183 -17.364 -5.410 1.00 85.31 498 ASP A O 1
ATOM 3972 N N . ASN A 1 499 ? 2.836 -18.162 -6.692 1.00 82.69 499 ASN A N 1
ATOM 3973 C CA . ASN A 1 499 ? 3.142 -16.929 -7.442 1.00 82.69 499 ASN A CA 1
ATOM 3974 C C . ASN A 1 499 ? 3.683 -15.746 -6.599 1.00 82.69 499 ASN A C 1
ATOM 3976 O O . ASN A 1 499 ? 3.646 -14.599 -7.047 1.00 82.69 499 ASN A O 1
ATOM 3980 N N . ALA A 1 500 ? 4.243 -16.016 -5.419 1.00 87.69 500 ALA A N 1
ATOM 3981 C CA . ALA A 1 500 ? 4.926 -15.044 -4.570 1.00 87.69 500 ALA A CA 1
ATOM 3982 C C . ALA A 1 500 ? 6.399 -15.424 -4.339 1.00 87.69 500 ALA A C 1
ATOM 3984 O O . ALA A 1 500 ? 6.787 -16.589 -4.454 1.00 87.69 500 ALA A O 1
ATOM 3985 N N . ILE A 1 501 ? 7.225 -14.429 -4.003 1.00 91.00 501 ILE A N 1
ATOM 3986 C CA . ILE A 1 501 ? 8.568 -14.639 -3.446 1.00 91.00 501 ILE A CA 1
ATOM 3987 C C . ILE A 1 501 ? 8.415 -14.832 -1.937 1.00 91.00 501 ILE A C 1
ATOM 3989 O O . ILE A 1 501 ? 7.897 -13.942 -1.268 1.00 91.00 501 ILE A O 1
ATOM 3993 N N . VAL A 1 502 ? 8.878 -15.970 -1.417 1.00 91.12 502 VAL A N 1
ATOM 3994 C CA . VAL A 1 502 ? 8.810 -16.315 0.012 1.00 91.12 502 VAL A CA 1
ATOM 3995 C C . VAL A 1 502 ? 10.231 -16.568 0.535 1.00 91.12 502 VAL A C 1
ATOM 3997 O O . VAL A 1 502 ? 10.914 -17.441 -0.017 1.00 91.12 502 VAL A O 1
ATOM 4000 N N . PRO A 1 503 ? 10.714 -15.820 1.546 1.00 89.50 503 PRO A N 1
ATOM 4001 C CA . PRO A 1 503 ? 11.996 -16.075 2.200 1.00 89.50 503 PRO A CA 1
ATOM 4002 C C . PRO A 1 503 ? 12.092 -17.500 2.759 1.00 89.50 503 PRO A C 1
ATOM 4004 O O . PRO A 1 503 ? 11.165 -17.975 3.404 1.00 89.50 503 PRO A O 1
ATOM 4007 N N . GLU A 1 504 ? 13.227 -18.179 2.577 1.00 82.69 504 GLU A N 1
ATOM 4008 C CA . GLU A 1 504 ? 13.367 -19.582 3.013 1.00 82.69 504 GLU A CA 1
ATOM 4009 C C . GLU A 1 504 ? 13.242 -19.763 4.539 1.00 82.69 504 GLU A C 1
ATOM 4011 O O . GLU A 1 504 ? 12.740 -20.791 4.979 1.00 82.69 504 GLU A O 1
ATOM 4016 N N . ARG A 1 505 ? 13.597 -18.748 5.344 1.00 66.25 505 ARG A N 1
ATOM 4017 C CA . ARG A 1 505 ? 13.463 -18.797 6.815 1.00 66.25 505 ARG A CA 1
ATOM 4018 C C . ARG A 1 505 ? 12.011 -18.857 7.304 1.00 66.25 505 ARG A C 1
ATOM 4020 O O . ARG A 1 505 ? 11.757 -19.471 8.329 1.00 66.25 505 ARG A O 1
ATOM 4027 N N . GLU A 1 506 ? 11.065 -18.273 6.568 1.00 51.88 506 GLU A N 1
ATOM 4028 C CA . GLU A 1 506 ? 9.631 -18.328 6.914 1.00 51.88 506 GLU A CA 1
ATOM 4029 C C . GLU A 1 506 ? 9.031 -19.722 6.625 1.00 51.88 506 GLU A C 1
ATOM 4031 O O . GLU A 1 506 ? 7.986 -20.080 7.157 1.00 51.88 506 GLU A O 1
ATOM 4036 N N . VAL A 1 507 ? 9.705 -20.541 5.805 1.00 49.00 507 VAL A N 1
ATOM 4037 C CA . VAL A 1 507 ? 9.257 -21.898 5.439 1.00 49.00 507 VAL A CA 1
ATOM 4038 C C . VAL A 1 507 ? 9.677 -22.942 6.481 1.00 49.00 507 VAL A C 1
ATOM 4040 O O . VAL A 1 507 ? 9.025 -23.977 6.601 1.00 49.00 507 VAL A O 1
ATOM 4043 N N . GLU A 1 508 ? 10.744 -22.685 7.244 1.00 39.12 508 GLU A N 1
ATOM 4044 C CA . GLU A 1 508 ? 11.185 -23.570 8.332 1.00 39.12 508 GLU A CA 1
ATOM 4045 C C . GLU A 1 508 ? 10.242 -23.471 9.549 1.00 39.12 508 GLU A C 1
ATOM 4047 O O . GLU A 1 508 ? 9.901 -24.499 10.131 1.00 39.12 508 GLU A O 1
ATOM 4052 N N . GLU A 1 509 ? 9.708 -22.281 9.858 1.00 37.94 509 GLU A N 1
ATOM 4053 C CA . GLU A 1 509 ? 8.735 -22.082 10.950 1.00 37.94 509 GLU A CA 1
ATOM 4054 C C . GLU A 1 509 ? 7.347 -22.700 10.659 1.00 37.94 509 GLU A C 1
ATOM 4056 O O . GLU A 1 509 ? 6.703 -23.206 11.577 1.00 37.94 509 GLU A O 1
ATOM 4061 N N . GLU A 1 510 ? 6.901 -22.767 9.393 1.00 35.09 510 GLU A N 1
ATOM 4062 C CA . GLU A 1 510 ? 5.709 -23.555 9.001 1.00 35.09 510 GLU A CA 1
ATOM 4063 C C . GLU A 1 510 ? 5.963 -25.085 9.017 1.00 35.09 510 GLU A C 1
ATOM 4065 O O . GLU A 1 510 ? 5.018 -25.871 8.917 1.00 35.09 510 GLU A O 1
ATOM 4070 N N . GLY A 1 511 ? 7.225 -25.530 9.095 1.00 34.34 511 GLY A N 1
ATOM 4071 C CA . GLY A 1 511 ? 7.631 -26.921 8.858 1.00 34.34 511 GLY A CA 1
ATOM 4072 C C . GLY A 1 511 ? 7.699 -27.830 10.092 1.00 34.34 511 GLY A C 1
ATOM 4073 O O . GLY A 1 511 ? 7.561 -29.048 9.955 1.00 34.34 511 GLY A O 1
ATOM 4074 N N . GLU A 1 512 ? 7.885 -27.283 11.297 1.00 34.88 512 GLU A N 1
ATOM 4075 C CA . GLU A 1 512 ? 8.147 -28.065 12.521 1.00 34.88 512 GLU A CA 1
ATOM 4076 C C . GLU A 1 512 ? 6.883 -28.458 13.322 1.00 34.88 512 GLU A C 1
ATOM 4078 O O . GLU A 1 512 ? 6.853 -28.392 14.548 1.00 34.88 512 GLU A O 1
ATOM 4083 N N . THR A 1 513 ? 5.835 -28.952 12.650 1.00 31.59 513 THR A N 1
ATOM 4084 C CA . THR A 1 513 ? 4.724 -29.686 13.309 1.00 31.59 513 THR A CA 1
ATOM 4085 C C . THR A 1 513 ? 4.359 -30.990 12.592 1.00 31.59 513 THR A C 1
ATOM 4087 O O . THR A 1 513 ? 3.214 -31.249 12.223 1.00 31.59 513 THR A O 1
ATOM 4090 N N . LEU A 1 514 ? 5.347 -31.876 12.446 1.00 29.84 514 LEU A N 1
ATOM 4091 C CA . LEU A 1 514 ? 5.121 -33.290 12.132 1.00 29.84 514 LEU A CA 1
ATOM 4092 C C . LEU A 1 514 ? 5.784 -34.169 13.194 1.00 29.84 514 LEU A C 1
ATOM 4094 O O . LEU A 1 514 ? 6.993 -34.395 13.163 1.00 29.84 514 LEU A O 1
ATOM 4098 N N . GLU A 1 515 ? 4.980 -34.690 14.127 1.00 28.73 515 GLU A N 1
ATOM 4099 C CA . GLU A 1 515 ? 5.447 -35.704 15.075 1.00 28.73 515 GLU A CA 1
ATOM 4100 C C . GLU A 1 515 ? 5.992 -36.933 14.324 1.00 28.73 515 GLU A C 1
ATOM 4102 O O . GLU A 1 515 ? 5.294 -37.493 13.468 1.00 28.73 515 GLU A O 1
ATOM 4107 N N . PRO A 1 516 ? 7.200 -37.426 14.657 1.00 30.75 516 PRO A N 1
ATOM 4108 C CA . PRO A 1 516 ? 7.697 -38.682 14.116 1.00 30.75 516 PRO A CA 1
ATOM 4109 C C . PRO A 1 516 ? 6.884 -39.856 14.674 1.00 30.75 516 PRO A C 1
ATOM 4111 O O . PRO A 1 516 ? 7.161 -40.375 15.757 1.00 30.75 516 PRO A O 1
ATOM 4114 N N . SER A 1 517 ? 5.883 -40.306 13.915 1.00 31.34 517 SER A N 1
ATOM 4115 C CA . SER A 1 517 ? 5.098 -41.499 14.236 1.00 31.34 517 SER A CA 1
ATOM 4116 C C . SER A 1 517 ? 6.023 -42.695 14.489 1.00 31.34 517 SER A C 1
ATOM 4118 O O . SER A 1 517 ? 6.762 -43.116 13.594 1.00 31.34 517 SER A O 1
ATOM 4120 N N . ALA A 1 518 ? 5.984 -43.236 15.708 1.00 30.20 518 ALA A N 1
ATOM 4121 C CA . ALA A 1 518 ? 6.924 -44.247 16.176 1.00 30.20 518 ALA A CA 1
ATOM 4122 C C . ALA A 1 518 ? 6.870 -45.542 15.345 1.00 30.20 518 ALA A C 1
ATOM 4124 O O . ALA A 1 518 ? 5.986 -46.382 15.527 1.00 30.20 518 ALA A O 1
ATOM 4125 N N . ILE A 1 519 ? 7.877 -45.753 14.493 1.00 30.52 519 ILE A N 1
ATOM 4126 C CA . ILE A 1 519 ? 8.179 -47.074 13.938 1.00 30.52 519 ILE A CA 1
ATOM 4127 C C . ILE A 1 519 ? 9.145 -47.766 14.896 1.00 30.52 519 ILE A C 1
ATOM 4129 O O . ILE A 1 519 ? 10.346 -47.505 14.920 1.00 30.52 519 ILE A O 1
ATOM 4133 N N . ILE A 1 520 ? 8.585 -48.662 15.703 1.00 30.17 520 ILE A N 1
ATOM 4134 C CA . ILE A 1 520 ? 9.352 -49.647 16.456 1.00 30.17 520 ILE A CA 1
ATOM 4135 C C . ILE A 1 520 ? 9.876 -50.678 15.455 1.00 30.17 520 ILE A C 1
ATOM 4137 O O . ILE A 1 520 ? 9.086 -51.447 14.912 1.00 30.17 520 ILE A O 1
ATOM 4141 N N . ASP A 1 521 ? 11.195 -50.785 15.310 1.00 29.11 521 ASP A N 1
ATOM 4142 C CA . ASP A 1 521 ? 11.795 -52.104 15.118 1.00 29.11 521 ASP A CA 1
ATOM 4143 C C . ASP A 1 521 ? 13.058 -52.273 15.971 1.00 29.11 521 ASP A C 1
ATOM 4145 O O . ASP A 1 521 ? 13.765 -51.320 16.306 1.00 29.11 521 ASP A O 1
ATOM 4149 N N . ARG A 1 522 ? 13.278 -53.507 16.417 1.00 28.22 522 ARG A N 1
ATOM 4150 C CA . ARG A 1 522 ? 14.282 -53.894 17.403 1.00 28.22 522 ARG A CA 1
ATOM 4151 C C . ARG A 1 522 ? 15.451 -54.572 16.704 1.00 28.22 522 ARG A C 1
ATOM 4153 O O . ARG A 1 522 ? 15.252 -55.598 16.065 1.00 28.22 522 ARG A O 1
ATOM 4160 N N . GLY A 1 523 ? 16.684 -54.170 17.015 1.00 27.53 523 GLY A N 1
ATOM 4161 C CA . GLY A 1 523 ? 17.789 -55.118 16.867 1.00 27.53 523 GLY A CA 1
ATOM 4162 C C . GLY A 1 523 ? 19.205 -54.567 16.853 1.00 27.53 523 GLY A C 1
ATOM 4163 O O . GLY A 1 523 ? 19.704 -54.292 15.778 1.00 27.53 523 GLY A O 1
ATOM 4164 N N . GLN A 1 524 ? 19.861 -54.619 18.024 1.00 29.75 524 GLN A N 1
ATOM 4165 C CA . GLN A 1 524 ? 21.283 -54.994 18.206 1.00 29.75 524 GLN A CA 1
ATOM 4166 C C . GLN A 1 524 ? 22.370 -54.079 17.564 1.00 29.75 524 GLN A C 1
ATOM 4168 O O . GLN A 1 524 ? 22.220 -53.566 16.471 1.00 29.75 524 GLN A O 1
ATOM 4173 N N . GLN A 1 525 ? 23.547 -53.843 18.155 1.00 28.83 525 GLN A N 1
ATOM 4174 C CA . GLN A 1 525 ? 24.118 -54.222 19.456 1.00 28.83 525 GLN A CA 1
ATOM 4175 C C . GLN A 1 525 ? 25.365 -53.349 19.719 1.00 28.83 525 GLN A C 1
ATOM 4177 O O . GLN A 1 525 ? 26.275 -53.381 18.900 1.00 28.83 525 GLN A O 1
ATOM 4182 N N . GLY A 1 526 ? 25.460 -52.690 20.886 1.00 26.89 526 GLY A N 1
ATOM 4183 C CA . GLY A 1 526 ? 26.722 -52.170 21.464 1.00 26.89 526 GLY A CA 1
ATOM 4184 C C . GLY A 1 526 ? 27.497 -51.113 20.643 1.00 26.89 526 GLY A C 1
ATOM 4185 O O . GLY A 1 526 ? 27.177 -50.833 19.500 1.00 26.89 526 GLY A O 1
ATOM 4186 N N . VAL A 1 527 ? 28.523 -50.425 21.148 1.00 30.11 527 VAL A N 1
ATOM 4187 C CA . VAL A 1 527 ? 29.176 -50.331 22.471 1.00 30.11 527 VAL A CA 1
ATOM 4188 C C . VAL A 1 527 ? 29.621 -48.847 22.556 1.00 30.11 527 VAL A C 1
ATOM 4190 O O . VAL A 1 527 ? 30.209 -48.351 21.606 1.00 30.11 527 VAL A O 1
ATOM 4193 N N . GLN A 1 528 ? 29.136 -48.037 23.511 1.00 28.06 528 GLN A N 1
ATOM 4194 C CA . GLN A 1 528 ? 29.877 -47.636 24.730 1.00 28.06 528 GLN A CA 1
ATOM 4195 C C . GLN A 1 528 ? 31.231 -46.924 24.399 1.00 28.06 528 GLN A C 1
ATOM 4197 O O . GLN A 1 528 ? 32.068 -47.532 23.750 1.00 28.06 528 GLN A O 1
ATOM 4202 N N . LYS A 1 529 ? 31.568 -45.687 24.823 1.00 28.89 529 LYS A N 1
ATOM 4203 C CA . LYS A 1 529 ? 31.090 -44.857 25.953 1.00 28.89 529 LYS A CA 1
ATOM 4204 C C . LYS A 1 529 ? 31.601 -43.392 25.886 1.00 28.89 529 LYS A C 1
ATOM 4206 O O . LYS A 1 529 ? 32.578 -43.116 25.206 1.00 28.89 529 LYS A O 1
ATOM 4211 N N . ASP A 1 530 ? 30.975 -42.540 26.700 1.00 27.83 530 ASP A N 1
ATOM 4212 C CA . ASP A 1 530 ? 31.508 -41.382 27.450 1.00 27.83 530 ASP A CA 1
ATOM 4213 C C . ASP A 1 530 ? 32.254 -40.205 26.770 1.00 27.83 530 ASP A C 1
ATOM 4215 O O . ASP A 1 530 ? 33.446 -40.214 26.478 1.00 27.83 530 ASP A O 1
ATOM 4219 N N . ALA A 1 531 ? 31.489 -39.108 26.721 1.00 23.72 531 ALA A N 1
ATOM 4220 C CA . ALA A 1 531 ? 31.832 -37.694 26.939 1.00 23.72 531 ALA A CA 1
ATOM 4221 C C . ALA A 1 531 ? 32.866 -37.435 28.092 1.00 23.72 531 ALA A C 1
ATOM 4223 O O . ALA A 1 531 ? 33.046 -38.327 28.921 1.00 23.72 531 ALA A O 1
ATOM 4224 N N . PRO A 1 532 ? 33.478 -36.224 28.252 1.00 32.78 532 PRO A N 1
ATOM 4225 C CA . PRO A 1 532 ? 32.713 -34.984 28.476 1.00 32.78 532 PRO A CA 1
ATOM 4226 C C . PRO A 1 532 ? 33.236 -33.647 27.882 1.00 32.78 532 PRO A C 1
ATOM 4228 O O . PRO A 1 532 ? 34.403 -33.289 27.957 1.00 32.78 532 PRO A O 1
ATOM 4231 N N . LYS A 1 533 ? 32.260 -32.862 27.403 1.00 26.22 533 LYS A N 1
ATOM 4232 C CA . LYS A 1 533 ? 32.021 -31.407 27.576 1.00 26.22 533 LYS A CA 1
ATOM 4233 C C . LYS A 1 533 ? 33.140 -30.447 28.076 1.00 26.22 533 LYS A C 1
ATOM 4235 O O . LYS A 1 533 ? 33.505 -30.514 29.244 1.00 26.22 533 LYS A O 1
ATOM 4240 N N . ARG A 1 534 ? 33.265 -29.340 27.304 1.00 24.97 534 ARG A N 1
ATOM 4241 C CA . ARG A 1 534 ? 33.328 -27.900 27.721 1.00 24.97 534 ARG A CA 1
ATOM 4242 C C . ARG A 1 534 ? 34.650 -27.343 28.319 1.00 24.97 534 ARG A C 1
ATOM 4244 O O . ARG A 1 534 ? 35.388 -28.106 28.926 1.00 24.97 534 ARG A O 1
ATOM 4251 N N . PRO A 1 535 ? 34.846 -25.998 28.335 1.00 36.72 535 PRO A N 1
ATOM 4252 C CA . PRO A 1 535 ? 34.467 -24.966 27.344 1.00 36.72 535 PRO A CA 1
ATOM 4253 C C . PRO A 1 535 ? 35.569 -23.867 27.182 1.00 36.72 535 PRO A C 1
ATOM 4255 O O . PRO A 1 535 ? 36.717 -24.089 27.546 1.00 36.72 535 PRO A O 1
ATOM 4258 N N . SER A 1 536 ? 35.151 -22.681 26.709 1.00 26.39 536 SER A N 1
ATOM 4259 C CA . SER A 1 536 ? 35.696 -21.327 26.958 1.00 26.39 536 SER A CA 1
ATOM 4260 C C . SER A 1 536 ? 37.077 -20.943 26.407 1.00 26.39 536 SER A C 1
ATOM 4262 O O . SER A 1 536 ? 38.105 -21.316 26.959 1.00 26.39 536 SER A O 1
ATOM 4264 N N . ASP A 1 537 ? 37.013 -20.114 25.363 1.00 26.77 537 ASP A N 1
ATOM 4265 C CA . ASP A 1 537 ? 37.433 -18.702 25.346 1.00 26.77 537 ASP A CA 1
ATOM 4266 C C . ASP A 1 537 ? 38.898 -18.265 25.563 1.00 26.77 537 ASP A C 1
ATOM 4268 O O . ASP A 1 537 ? 39.643 -18.745 26.411 1.00 26.77 537 ASP A O 1
ATOM 4272 N N . ASP A 1 538 ? 39.174 -17.183 24.826 1.00 27.16 538 ASP A N 1
ATOM 4273 C CA . ASP A 1 538 ? 40.063 -16.058 25.122 1.00 27.16 538 ASP A CA 1
ATOM 4274 C C . ASP A 1 538 ? 41.536 -16.004 24.662 1.00 27.16 538 ASP A C 1
ATOM 4276 O O . ASP A 1 538 ? 42.337 -16.929 24.759 1.00 27.16 538 ASP A O 1
ATOM 4280 N N . LEU A 1 539 ? 41.856 -14.769 24.236 1.00 28.45 539 LEU A N 1
ATOM 4281 C CA . LEU A 1 539 ? 43.161 -14.102 24.111 1.00 28.45 539 LEU A CA 1
ATOM 4282 C C . LEU A 1 539 ? 44.075 -14.417 22.904 1.00 28.45 539 LEU A C 1
ATOM 4284 O O . LEU A 1 539 ? 44.960 -15.265 22.916 1.00 28.45 539 LEU A O 1
ATOM 4288 N N . LEU A 1 540 ? 43.928 -13.554 21.889 1.00 26.00 540 LEU A N 1
ATOM 4289 C CA . LEU A 1 540 ? 44.950 -12.578 21.455 1.00 26.00 540 LEU A CA 1
ATOM 4290 C C . LEU A 1 540 ? 46.418 -12.835 21.883 1.00 26.00 540 LEU A C 1
ATOM 4292 O O . LEU A 1 540 ? 46.721 -12.812 23.071 1.00 26.00 540 LEU A O 1
ATOM 4296 N N . VAL A 1 541 ? 47.352 -12.829 20.916 1.00 27.61 541 VAL A N 1
ATOM 4297 C CA . VAL A 1 541 ? 48.395 -11.779 20.727 1.00 27.61 541 VAL A CA 1
ATOM 4298 C C . VAL A 1 541 ? 49.406 -12.180 19.624 1.00 27.61 541 VAL A C 1
ATOM 4300 O O . VAL A 1 541 ? 49.919 -13.288 19.606 1.00 27.61 541 VAL A O 1
ATOM 4303 N N . MET A 1 542 ? 49.656 -11.224 18.716 1.00 24.66 542 MET A N 1
ATOM 4304 C CA . MET A 1 542 ? 50.816 -10.932 17.831 1.00 24.66 542 MET A CA 1
ATOM 4305 C C . MET A 1 542 ? 51.942 -11.972 17.545 1.00 24.66 542 MET A C 1
ATOM 4307 O O . MET A 1 542 ? 52.425 -12.671 18.423 1.00 24.66 542 MET A O 1
ATOM 4311 N N . GLY A 1 543 ? 52.445 -11.963 16.292 1.00 26.61 543 GLY A N 1
ATOM 4312 C CA . GLY A 1 543 ? 53.570 -12.788 15.777 1.00 26.61 543 GLY A CA 1
ATOM 4313 C C . GLY A 1 543 ? 54.987 -12.304 16.179 1.00 26.61 543 GLY A C 1
ATOM 4314 O O . GLY A 1 543 ? 55.132 -11.852 17.312 1.00 26.61 543 GLY A O 1
ATOM 4315 N N . PRO A 1 544 ? 56.044 -12.316 15.314 1.00 42.09 544 PRO A N 1
ATOM 4316 C CA . PRO A 1 544 ? 56.081 -12.519 13.849 1.00 42.09 544 PRO A CA 1
ATOM 4317 C C . PRO A 1 544 ? 57.245 -13.429 13.328 1.00 42.09 544 PRO A C 1
ATOM 4319 O O . PRO A 1 544 ? 57.971 -14.029 14.112 1.00 42.09 544 PRO A O 1
ATOM 4322 N N . LYS A 1 545 ? 57.481 -13.388 11.996 1.00 29.30 545 LYS A N 1
ATOM 4323 C CA . LYS A 1 545 ? 58.659 -13.830 11.187 1.00 29.30 545 LYS A CA 1
ATOM 4324 C C . LYS A 1 545 ? 58.578 -15.180 10.443 1.00 29.30 545 LYS A C 1
ATOM 4326 O O . LYS A 1 545 ? 58.789 -16.231 11.024 1.00 29.30 545 LYS A O 1
ATOM 4331 N N . GLY A 1 546 ? 58.434 -15.061 9.116 1.00 27.25 546 GLY A N 1
ATOM 4332 C CA . GLY A 1 546 ? 59.366 -15.599 8.106 1.00 27.25 546 GLY A CA 1
ATOM 4333 C C . GLY A 1 546 ? 59.491 -17.113 7.907 1.00 27.25 546 GLY A C 1
ATOM 4334 O O . GLY A 1 546 ? 60.115 -17.784 8.713 1.00 27.25 546 GLY A O 1
ATOM 4335 N N . ASP A 1 547 ? 59.071 -17.601 6.733 1.00 28.66 547 ASP A N 1
ATOM 4336 C CA . ASP A 1 547 ? 60.049 -17.977 5.694 1.00 28.66 547 ASP A CA 1
ATOM 4337 C C . ASP A 1 547 ? 59.413 -18.150 4.301 1.00 28.66 547 ASP A C 1
ATOM 4339 O O . ASP A 1 547 ? 58.217 -18.407 4.159 1.00 28.66 547 ASP A O 1
ATOM 4343 N N . VAL A 1 548 ? 60.223 -17.963 3.253 1.00 26.48 548 VAL A N 1
ATOM 4344 C CA . VAL A 1 548 ? 59.807 -17.998 1.839 1.00 26.48 548 VAL A CA 1
ATOM 4345 C C . VAL A 1 548 ? 60.234 -19.315 1.193 1.00 26.48 548 VAL A C 1
ATOM 4347 O O . VAL A 1 548 ? 61.428 -19.539 1.008 1.00 26.48 548 VAL A O 1
ATOM 4350 N N . ILE A 1 549 ? 59.283 -20.140 0.734 1.00 30.70 549 ILE A N 1
ATOM 4351 C CA . ILE A 1 549 ? 59.568 -21.226 -0.224 1.00 30.70 549 ILE A CA 1
ATOM 4352 C C . ILE A 1 549 ? 58.523 -21.251 -1.347 1.00 30.70 549 ILE A C 1
ATOM 4354 O O . ILE A 1 549 ? 57.339 -21.497 -1.134 1.00 30.70 549 ILE A O 1
ATOM 4358 N N . SER A 1 550 ? 59.005 -21.038 -2.572 1.00 25.75 550 SER A N 1
ATOM 4359 C CA . SER A 1 550 ? 58.251 -21.147 -3.825 1.00 25.75 550 SER A CA 1
ATOM 4360 C C . SER A 1 550 ? 57.947 -22.605 -4.198 1.00 25.75 550 SER A C 1
ATOM 4362 O O . SER A 1 550 ? 58.817 -23.471 -4.071 1.00 25.75 550 SER A O 1
ATOM 4364 N N . ARG A 1 551 ? 56.752 -22.875 -4.747 1.00 31.56 551 ARG A N 1
ATOM 4365 C CA . ARG A 1 551 ? 56.461 -24.092 -5.531 1.00 31.56 551 ARG A CA 1
ATOM 4366 C C . ARG A 1 551 ? 55.662 -23.761 -6.798 1.00 31.56 551 ARG A C 1
ATOM 4368 O O . ARG A 1 551 ? 54.796 -22.894 -6.794 1.00 31.56 551 ARG A O 1
ATOM 4375 N N . LYS A 1 552 ? 56.027 -24.445 -7.888 1.00 31.34 552 LYS A N 1
ATOM 4376 C CA . LYS A 1 552 ? 55.578 -24.227 -9.278 1.00 31.34 552 LYS A CA 1
ATOM 4377 C C . LYS A 1 552 ? 54.142 -24.725 -9.549 1.00 31.34 552 LYS A C 1
ATOM 4379 O O . LYS A 1 552 ? 53.697 -25.636 -8.854 1.00 31.34 552 LYS A O 1
ATOM 4384 N N . PRO A 1 553 ? 53.471 -24.214 -10.602 1.00 34.44 553 PRO A N 1
ATOM 4385 C CA . PRO A 1 553 ? 52.216 -24.773 -11.109 1.00 34.44 553 PRO A CA 1
ATOM 4386 C C . PRO A 1 553 ? 52.423 -26.092 -11.896 1.00 34.44 553 PRO A C 1
ATOM 4388 O O . PRO A 1 553 ? 53.524 -26.328 -12.407 1.00 34.44 553 PRO A O 1
ATOM 4391 N N . PRO A 1 554 ? 51.382 -26.942 -12.019 1.00 35.31 554 PRO A N 1
ATOM 4392 C CA . PRO A 1 554 ? 51.354 -28.093 -12.929 1.00 35.31 554 PRO A CA 1
ATOM 4393 C C . PRO A 1 554 ? 51.105 -27.672 -14.401 1.00 35.31 554 PRO A C 1
ATOM 4395 O O . PRO A 1 554 ? 50.701 -26.534 -14.640 1.00 35.31 554 PRO A O 1
ATOM 4398 N N . PRO A 1 555 ? 51.386 -28.547 -15.391 1.00 36.03 555 PRO A N 1
ATOM 4399 C CA . PRO A 1 555 ? 51.660 -28.129 -16.771 1.00 36.03 555 PRO A CA 1
ATOM 4400 C C . PRO A 1 555 ? 50.456 -28.134 -17.728 1.00 36.03 555 PRO A C 1
ATOM 4402 O O . PRO A 1 555 ? 49.488 -28.870 -17.546 1.00 36.03 555 PRO A O 1
ATOM 4405 N N . GLU A 1 556 ? 50.593 -27.365 -18.810 1.00 29.70 556 GLU A N 1
ATOM 4406 C CA . GLU A 1 556 ? 49.760 -27.434 -20.016 1.00 29.70 556 GLU A CA 1
ATOM 4407 C C . GLU A 1 556 ? 50.061 -28.693 -20.852 1.00 29.70 556 GLU A C 1
ATOM 4409 O O . GLU A 1 556 ? 51.184 -29.204 -20.852 1.00 29.70 556 GLU A O 1
ATOM 4414 N N . ALA A 1 557 ? 49.073 -29.143 -21.632 1.00 32.62 557 ALA A N 1
ATOM 4415 C CA . ALA A 1 557 ? 49.249 -30.100 -22.723 1.00 32.62 557 ALA A CA 1
ATOM 4416 C C . ALA A 1 557 ? 48.521 -29.595 -23.983 1.00 32.62 557 ALA A C 1
ATOM 4418 O O . ALA A 1 557 ? 47.402 -29.090 -23.907 1.00 32.62 557 ALA A O 1
ATOM 4419 N N . THR A 1 558 ? 49.198 -29.700 -25.125 1.00 30.89 558 THR A N 1
ATOM 4420 C CA . THR A 1 558 ? 48.849 -29.110 -26.430 1.00 30.89 558 THR A CA 1
ATOM 4421 C C . THR A 1 558 ? 47.957 -30.026 -27.305 1.00 30.89 558 THR A C 1
ATOM 4423 O O . THR A 1 558 ? 47.693 -31.163 -26.909 1.00 30.89 558 THR A O 1
ATOM 4426 N N . PRO A 1 559 ? 47.402 -29.535 -28.439 1.00 36.78 559 PRO A N 1
ATOM 4427 C CA . PRO A 1 559 ? 46.158 -30.064 -29.018 1.00 36.78 559 PRO A CA 1
ATOM 4428 C C . PRO A 1 559 ? 46.342 -31.198 -30.042 1.00 36.78 559 PRO A C 1
ATOM 4430 O O . PRO A 1 559 ? 47.454 -31.510 -30.463 1.00 36.78 559 PRO A O 1
ATOM 4433 N N . VAL A 1 560 ? 45.213 -31.766 -30.484 1.00 32.12 560 VAL A N 1
ATOM 4434 C CA . VAL A 1 560 ? 45.098 -32.702 -31.618 1.00 32.12 560 VAL A CA 1
ATOM 4435 C C . VAL A 1 560 ? 44.020 -32.187 -32.580 1.00 32.12 560 VAL A C 1
ATOM 4437 O O . VAL A 1 560 ? 42.950 -31.778 -32.128 1.00 32.12 560 VAL A O 1
ATOM 4440 N N . GLU A 1 561 ? 44.309 -32.202 -33.883 1.00 30.22 561 GLU A N 1
ATOM 4441 C CA . GLU A 1 561 ? 43.439 -31.716 -34.968 1.00 30.22 561 GLU A CA 1
ATOM 4442 C C . GLU A 1 561 ? 42.699 -32.857 -35.713 1.00 30.22 561 GLU A C 1
ATOM 4444 O O . GLU A 1 561 ? 43.249 -33.939 -35.905 1.00 30.22 561 GLU A O 1
ATOM 4449 N N . ASP A 1 562 ? 41.478 -32.528 -36.156 1.00 29.14 562 ASP A N 1
ATOM 4450 C CA . ASP A 1 562 ? 40.769 -32.894 -37.404 1.00 29.14 562 ASP A CA 1
ATOM 4451 C C . ASP A 1 562 ? 40.272 -34.312 -37.821 1.00 29.14 562 ASP A C 1
ATOM 4453 O O . ASP A 1 562 ? 40.849 -35.364 -37.564 1.00 29.14 562 ASP A O 1
ATOM 4457 N N . GLU A 1 563 ? 39.171 -34.230 -38.601 1.00 28.44 563 GLU A N 1
ATOM 4458 C CA . GLU A 1 563 ? 38.467 -35.217 -39.462 1.00 28.44 563 GLU A CA 1
ATOM 4459 C C . GLU A 1 563 ? 37.508 -36.276 -38.820 1.00 28.44 563 GLU A C 1
ATOM 4461 O O . GLU A 1 563 ? 37.556 -36.540 -37.622 1.00 28.44 563 GLU A O 1
ATOM 4466 N N . PRO A 1 564 ? 36.556 -36.886 -39.581 1.00 33.78 564 PRO A N 1
ATOM 4467 C CA . PRO A 1 564 ? 35.369 -36.239 -40.176 1.00 33.78 564 PRO A CA 1
ATOM 4468 C C . PRO A 1 564 ? 34.038 -37.036 -39.922 1.00 33.78 564 PRO A C 1
ATOM 4470 O O . PRO A 1 564 ? 34.060 -38.111 -39.321 1.00 33.78 564 PRO A O 1
ATOM 4473 N N . PRO A 1 565 ? 32.840 -36.567 -40.355 1.00 49.84 565 PRO A N 1
ATOM 4474 C CA . PRO A 1 565 ? 31.550 -37.116 -39.887 1.00 49.84 565 PRO A CA 1
ATOM 4475 C C . PRO A 1 565 ? 30.822 -38.071 -40.861 1.00 49.84 565 PRO A C 1
ATOM 4477 O O . PRO A 1 565 ? 30.705 -37.764 -42.044 1.00 49.84 565 PRO A O 1
ATOM 4480 N N . TYR A 1 566 ? 30.177 -39.140 -40.355 1.00 30.33 566 TYR A N 1
ATOM 4481 C CA . TYR A 1 566 ? 29.151 -39.909 -41.098 1.00 30.33 566 TYR A CA 1
ATOM 4482 C C . TYR A 1 566 ? 28.071 -40.583 -40.213 1.00 30.33 566 TYR A C 1
ATOM 4484 O O . TYR A 1 566 ? 28.385 -41.403 -39.362 1.00 30.33 566 TYR A O 1
ATOM 4492 N N . SER A 1 567 ? 26.797 -40.249 -40.493 1.00 28.52 567 SER A N 1
ATOM 4493 C CA . SER A 1 567 ? 25.580 -41.106 -40.619 1.00 28.52 567 SER A CA 1
ATOM 4494 C C . SER A 1 567 ? 25.350 -42.344 -39.701 1.00 28.52 567 SER A C 1
ATOM 4496 O O . SER A 1 567 ? 26.240 -43.150 -39.494 1.00 28.52 567 SER A O 1
ATOM 4498 N N . THR A 1 568 ? 24.127 -42.727 -39.285 1.00 28.30 568 THR A N 1
ATOM 4499 C CA . THR A 1 568 ? 22.855 -42.726 -40.051 1.00 28.30 568 THR A CA 1
ATOM 4500 C C . THR A 1 568 ? 21.613 -43.024 -39.174 1.00 28.30 568 THR A C 1
ATOM 4502 O O . THR A 1 568 ? 21.721 -43.685 -38.152 1.00 28.30 568 THR A O 1
ATOM 4505 N N . ALA A 1 569 ? 20.428 -42.710 -39.725 1.00 27.98 569 ALA A N 1
ATOM 4506 C CA . ALA A 1 569 ? 19.147 -43.442 -39.603 1.00 27.98 569 ALA A CA 1
ATOM 4507 C C . ALA A 1 569 ? 18.229 -43.249 -38.367 1.00 27.98 569 ALA A C 1
ATOM 4509 O O . ALA A 1 569 ? 18.525 -43.649 -37.250 1.00 27.98 569 ALA A O 1
ATOM 4510 N N . GLY A 1 570 ? 17.011 -42.752 -38.648 1.00 27.58 570 GLY A N 1
ATOM 4511 C CA . GLY A 1 570 ? 15.897 -42.626 -37.693 1.00 27.58 570 GLY A CA 1
ATOM 4512 C C . GLY A 1 570 ? 14.610 -42.023 -38.295 1.00 27.58 570 GLY A C 1
ATOM 4513 O O . GLY A 1 570 ? 14.046 -41.088 -37.740 1.00 27.58 570 GLY A O 1
ATOM 4514 N N . LYS A 1 571 ? 14.149 -42.497 -39.468 1.00 26.75 571 LYS A N 1
ATOM 4515 C CA . LYS A 1 571 ? 12.807 -42.150 -40.020 1.00 26.75 571 LYS A CA 1
ATOM 4516 C C . LYS A 1 571 ? 11.734 -42.895 -39.185 1.00 26.75 571 LYS A C 1
ATOM 4518 O O . LYS A 1 571 ? 12.048 -43.945 -38.646 1.00 26.75 571 LYS A O 1
ATOM 4523 N N . MET A 1 572 ? 10.456 -42.517 -39.053 1.00 24.77 572 MET A N 1
ATOM 4524 C CA . MET A 1 572 ? 9.458 -42.020 -40.024 1.00 24.77 572 MET A CA 1
ATOM 4525 C C . MET A 1 572 ? 8.135 -41.786 -39.219 1.00 24.77 572 MET A C 1
ATOM 4527 O O . MET A 1 572 ? 7.887 -42.550 -38.295 1.00 24.77 572 MET A O 1
ATOM 4531 N N . LYS A 1 573 ? 7.229 -40.814 -39.437 1.00 25.08 573 LYS A N 1
ATOM 4532 C CA . LYS A 1 573 ? 6.216 -40.692 -40.520 1.00 25.08 573 LYS A CA 1
ATOM 4533 C C . LYS A 1 573 ? 5.352 -39.430 -40.290 1.00 25.08 573 LYS A C 1
ATOM 4535 O O . LYS A 1 573 ? 4.801 -39.285 -39.207 1.00 25.08 573 LYS A O 1
ATOM 4540 N N . VAL A 1 574 ? 5.074 -38.639 -41.333 1.00 28.39 574 VAL A N 1
ATOM 4541 C CA . VAL A 1 574 ? 3.894 -37.740 -41.414 1.00 28.39 574 VAL A CA 1
ATOM 4542 C C . VAL A 1 574 ? 3.316 -37.820 -42.839 1.00 28.39 574 VAL A C 1
ATOM 4544 O O . VAL A 1 574 ? 4.074 -37.915 -43.803 1.00 28.39 574 VAL A O 1
ATOM 4547 N N . LYS A 1 575 ? 1.981 -37.847 -42.987 1.00 26.25 575 LYS A N 1
ATOM 4548 C CA . LYS A 1 575 ? 1.274 -37.964 -44.285 1.00 26.25 575 LYS A CA 1
ATOM 4549 C C . LYS A 1 575 ? 0.968 -36.575 -44.898 1.00 26.25 575 LYS A C 1
ATOM 4551 O O . LYS A 1 575 ? 0.561 -35.698 -44.143 1.00 26.25 575 LYS A O 1
ATOM 4556 N N . PRO A 1 576 ? 1.065 -36.372 -46.233 1.00 29.36 576 PRO A N 1
ATOM 4557 C CA . PRO A 1 576 ? 0.821 -35.067 -46.868 1.00 29.36 576 PRO A CA 1
ATOM 4558 C C . PRO A 1 576 ? -0.496 -34.968 -47.674 1.00 29.36 576 PRO A C 1
ATOM 4560 O O . PRO A 1 576 ? -0.747 -35.776 -48.567 1.00 29.36 576 PRO A O 1
ATOM 4563 N N . VAL A 1 577 ? -1.298 -33.923 -47.421 1.00 25.62 577 VAL A N 1
ATOM 4564 C CA . VAL A 1 577 ? -2.510 -33.491 -48.168 1.00 25.62 577 VAL A CA 1
ATOM 4565 C C . VAL A 1 577 ? -2.731 -31.994 -47.853 1.00 25.62 577 VAL A C 1
ATOM 4567 O O . VAL A 1 577 ? -2.660 -31.653 -46.682 1.00 25.62 577 VAL A O 1
ATOM 4570 N N . LYS A 1 578 ? -3.023 -31.023 -48.740 1.00 26.67 578 LYS A N 1
ATOM 4571 C CA . LYS A 1 578 ? -2.970 -30.828 -50.215 1.00 26.67 578 LYS A CA 1
ATOM 4572 C C . LYS A 1 578 ? -2.851 -29.296 -50.463 1.00 26.67 578 LYS A C 1
ATOM 4574 O O . LYS A 1 578 ? -3.327 -28.524 -49.639 1.00 26.67 578 LYS A O 1
ATOM 4579 N N . LYS A 1 579 ? -2.319 -28.835 -51.608 1.00 27.05 579 LYS A N 1
ATOM 4580 C CA . LYS A 1 579 ? -2.456 -27.431 -52.087 1.00 27.05 579 LYS A CA 1
ATOM 4581 C C . LYS A 1 579 ? -3.552 -27.324 -53.164 1.00 27.05 579 LYS A C 1
ATOM 4583 O O . LYS A 1 579 ? -3.553 -28.134 -54.087 1.00 27.05 579 LYS A O 1
ATOM 4588 N N . ARG A 1 580 ? -4.402 -26.289 -53.103 1.00 26.02 580 ARG A N 1
ATOM 4589 C CA . ARG A 1 580 ? -5.160 -25.681 -54.228 1.00 26.02 580 ARG A CA 1
ATOM 4590 C C . ARG A 1 580 ? -5.366 -24.194 -53.883 1.00 26.02 580 ARG A C 1
ATOM 4592 O O . ARG A 1 580 ? -5.959 -23.902 -52.859 1.00 26.02 580 ARG A O 1
ATOM 4599 N N . VAL A 1 581 ? -4.603 -23.283 -54.494 1.00 27.28 581 VAL A N 1
ATOM 4600 C CA . VAL A 1 581 ? -4.907 -22.564 -55.755 1.00 27.28 581 VAL A CA 1
ATOM 4601 C C . VAL A 1 581 ? -5.998 -21.501 -55.561 1.00 27.28 581 VAL A C 1
ATOM 4603 O O . VAL A 1 581 ? -7.179 -21.824 -55.483 1.00 27.28 581 VAL A O 1
ATOM 4606 N N . LEU A 1 582 ? -5.569 -20.232 -55.522 1.00 25.14 582 LEU A N 1
ATOM 4607 C CA . LEU A 1 582 ? -6.433 -19.058 -55.676 1.00 25.14 582 LEU A CA 1
ATOM 4608 C C . LEU A 1 582 ? -6.961 -18.978 -57.116 1.00 25.14 582 LEU A C 1
ATOM 4610 O O . LEU A 1 582 ? -6.212 -19.216 -58.064 1.00 25.14 582 LEU A O 1
ATOM 4614 N N . ILE A 1 583 ? -8.206 -18.530 -57.267 1.00 27.88 583 ILE A N 1
ATOM 4615 C CA . ILE A 1 583 ? -8.754 -18.027 -58.533 1.00 27.88 583 ILE A CA 1
ATOM 4616 C C . ILE A 1 583 ? -8.627 -16.494 -58.524 1.00 27.88 583 ILE A C 1
ATOM 4618 O O . ILE A 1 583 ? -8.819 -15.860 -57.488 1.00 27.88 583 ILE A O 1
ATOM 4622 N N . LYS A 1 584 ? -8.262 -15.901 -59.665 1.00 26.28 584 LYS A N 1
ATOM 4623 C CA . LYS A 1 584 ? -8.020 -14.458 -59.834 1.00 26.28 584 LYS A CA 1
ATOM 4624 C C . LYS A 1 584 ? -9.155 -13.775 -60.614 1.00 26.28 584 LYS A C 1
ATOM 4626 O O . LYS A 1 584 ? -9.575 -14.309 -61.637 1.00 26.28 584 LYS A O 1
ATOM 4631 N N . THR A 1 585 ? -9.427 -12.513 -60.245 1.00 26.00 585 THR A N 1
ATOM 4632 C CA . THR A 1 585 ? -9.901 -11.393 -61.111 1.00 26.00 585 THR A CA 1
ATOM 4633 C C . THR A 1 585 ? -11.337 -11.466 -61.687 1.00 26.00 585 THR A C 1
ATOM 4635 O O . THR A 1 585 ? -11.884 -12.562 -61.755 1.00 26.00 585 THR A O 1
ATOM 4638 N N . PRO A 1 586 ? -11.967 -10.333 -62.108 1.00 32.69 586 PRO A N 1
ATOM 4639 C CA . PRO A 1 586 ? -11.368 -9.022 -62.415 1.00 32.69 586 PRO A CA 1
ATOM 4640 C C . PRO A 1 586 ? -12.008 -7.759 -61.795 1.00 32.69 586 PRO A C 1
ATOM 4642 O O . PRO A 1 586 ? -13.017 -7.790 -61.100 1.00 32.69 586 PRO A O 1
ATOM 4645 N N . ASP A 1 587 ? -11.342 -6.647 -62.104 1.00 30.34 587 ASP A N 1
ATOM 4646 C CA . ASP A 1 587 ? -11.523 -5.262 -61.661 1.00 30.34 587 ASP A CA 1
ATOM 4647 C C . ASP A 1 587 ? -12.470 -4.442 -62.573 1.00 30.34 587 ASP A C 1
ATOM 4649 O O . ASP A 1 587 ? -12.346 -4.511 -63.798 1.00 30.34 587 ASP A O 1
ATOM 4653 N N . LYS A 1 588 ? -13.391 -3.674 -61.960 1.00 30.12 588 LYS A N 1
ATOM 4654 C CA . LYS A 1 588 ? -14.178 -2.505 -62.444 1.00 30.12 588 LYS A CA 1
ATOM 4655 C C . LYS A 1 588 ? -14.780 -1.838 -61.185 1.00 30.12 588 LYS A C 1
ATOM 4657 O O . LYS A 1 588 ? -15.190 -2.564 -60.289 1.00 30.12 588 LYS A O 1
ATOM 4662 N N . GLY A 1 589 ? -14.972 -0.527 -61.026 1.00 27.67 589 GLY A N 1
ATOM 4663 C CA . GLY A 1 589 ? -14.725 0.663 -61.847 1.00 27.67 589 GLY A CA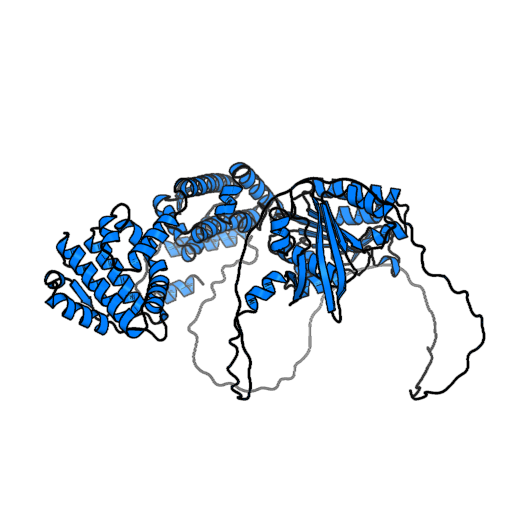 1
ATOM 4664 C C . GLY A 1 589 ? -15.353 1.894 -61.144 1.00 27.67 589 GLY A C 1
ATOM 4665 O O . GLY A 1 589 ? -16.247 1.733 -60.320 1.00 27.67 589 GLY A O 1
ATOM 4666 N N . ARG A 1 590 ? -14.866 3.111 -61.434 1.00 26.94 590 ARG A N 1
ATOM 4667 C CA . ARG A 1 590 ? -15.218 4.409 -60.790 1.00 26.94 590 ARG A CA 1
ATOM 4668 C C . ARG A 1 590 ? -16.719 4.670 -60.515 1.00 26.94 590 ARG A C 1
ATOM 4670 O O . ARG A 1 590 ? -17.531 4.457 -61.408 1.00 26.94 590 ARG A O 1
ATOM 4677 N N . SER A 1 591 ? -17.027 5.361 -59.406 1.00 28.67 591 SER A N 1
ATOM 4678 C CA . SER A 1 591 ? -18.006 6.475 -59.368 1.00 28.67 591 SER A CA 1
ATOM 4679 C C . SER A 1 591 ? -17.798 7.386 -58.141 1.00 28.67 591 SER A C 1
ATOM 4681 O O . SER A 1 591 ? -17.175 6.981 -57.162 1.00 28.67 591 SER A O 1
ATOM 4683 N N . GLU A 1 592 ? -18.291 8.623 -58.215 1.00 28.36 592 GLU A N 1
ATOM 4684 C CA . GLU A 1 592 ? -18.061 9.722 -57.267 1.00 28.36 592 GLU A CA 1
ATOM 4685 C C . GLU A 1 592 ? -19.217 9.963 -56.265 1.00 28.36 592 GLU A C 1
ATOM 4687 O O . GLU A 1 592 ? -20.356 9.606 -56.536 1.00 28.36 592 GLU A O 1
ATOM 4692 N N . ARG A 1 593 ? -18.885 10.695 -55.182 1.00 27.62 593 ARG A N 1
ATOM 4693 C CA . ARG A 1 593 ? -19.673 11.715 -54.435 1.00 27.62 593 ARG A CA 1
ATOM 4694 C C . ARG A 1 593 ? -21.076 11.418 -53.840 1.00 27.62 593 ARG A C 1
ATOM 4696 O O . ARG A 1 593 ? -21.990 10.948 -54.496 1.00 27.62 593 ARG A O 1
ATOM 4703 N N . ALA A 1 594 ? -21.239 12.010 -52.644 1.00 26.69 594 ALA A N 1
ATOM 4704 C CA . ALA A 1 594 ? -22.454 12.571 -52.021 1.00 26.69 594 ALA A CA 1
ATOM 4705 C C . ALA A 1 594 ? -23.389 11.677 -51.162 1.00 26.69 594 ALA A C 1
ATOM 4707 O O . ALA A 1 594 ? -24.094 10.799 -51.645 1.00 26.69 594 ALA A O 1
ATOM 4708 N N . SER A 1 595 ? -23.471 12.035 -49.871 1.00 31.45 595 SER A N 1
ATOM 4709 C CA . SER A 1 595 ? -24.643 11.902 -48.971 1.00 31.45 595 SER A CA 1
ATOM 4710 C C . SER A 1 595 ? -25.840 12.726 -49.513 1.00 31.45 595 SER A C 1
ATOM 4712 O O . SER A 1 595 ? -25.565 13.613 -50.326 1.00 31.45 595 SER A O 1
ATOM 4714 N N . PRO A 1 596 ? -27.122 12.578 -49.071 1.00 34.12 596 PRO A N 1
ATOM 4715 C CA . PRO A 1 596 ? -27.643 12.210 -47.726 1.00 34.12 596 PRO A CA 1
ATOM 4716 C C . PRO A 1 596 ? -28.910 11.293 -47.832 1.00 34.12 596 PRO A C 1
ATOM 4718 O O . PRO A 1 596 ? -28.960 10.522 -48.787 1.00 34.12 596 PRO A O 1
ATOM 4721 N N . PRO A 1 597 ? -30.001 11.386 -47.020 1.00 32.09 597 PRO A N 1
ATOM 4722 C CA . PRO A 1 597 ? -30.222 11.609 -45.571 1.00 32.09 597 PRO A CA 1
ATOM 4723 C C . PRO A 1 597 ? -30.874 10.362 -44.874 1.00 32.09 597 PRO A C 1
ATOM 4725 O O . PRO A 1 597 ? -31.097 9.347 -45.532 1.00 32.09 597 PRO A O 1
ATOM 4728 N N . PRO A 1 598 ? -31.205 10.376 -43.557 1.00 46.19 598 PRO A N 1
ATOM 4729 C CA . PRO A 1 598 ? -31.760 9.203 -42.858 1.00 46.19 598 PRO A CA 1
ATOM 4730 C C . PRO A 1 598 ? -33.299 9.108 -42.906 1.00 46.19 598 PRO A C 1
ATOM 4732 O O . PRO A 1 598 ? -33.989 10.115 -42.759 1.00 46.19 598 PRO A O 1
ATOM 4735 N N . VAL A 1 599 ? -33.852 7.888 -42.997 1.00 26.75 599 VAL A N 1
ATOM 4736 C CA . VAL A 1 599 ? -35.306 7.628 -42.901 1.00 26.75 599 VAL A CA 1
ATOM 4737 C C . VAL A 1 599 ? -35.598 6.359 -42.077 1.00 26.75 599 VAL A C 1
ATOM 4739 O O . VAL A 1 599 ? -35.000 5.308 -42.291 1.00 26.75 599 VAL A O 1
ATOM 4742 N N . LYS A 1 600 ? -36.527 6.474 -41.116 1.00 30.22 600 LYS A N 1
ATOM 4743 C CA . LYS A 1 600 ? -37.110 5.371 -40.318 1.00 30.22 600 LYS A CA 1
ATOM 4744 C C . LYS A 1 600 ? -38.078 4.533 -41.169 1.00 30.22 600 LYS A C 1
ATOM 4746 O O . LYS A 1 600 ? -38.680 5.100 -42.068 1.00 30.22 600 LYS A O 1
ATOM 4751 N N . VAL A 1 601 ? -38.380 3.285 -40.781 1.00 26.61 601 VAL A N 1
ATOM 4752 C CA . VAL A 1 601 ? -39.766 2.754 -40.631 1.00 26.61 601 VAL A CA 1
ATOM 4753 C C . VAL A 1 601 ? -39.752 1.311 -40.092 1.00 26.61 601 VAL A C 1
ATOM 4755 O O . VAL A 1 601 ? -38.748 0.610 -40.149 1.00 26.61 601 VAL A O 1
ATOM 4758 N N . GLU A 1 602 ? -40.861 0.914 -39.468 1.00 27.36 602 GLU A N 1
ATOM 4759 C CA . GLU A 1 602 ? -41.026 -0.289 -38.650 1.00 27.36 602 GLU A CA 1
ATOM 4760 C C . GLU A 1 602 ? -41.439 -1.587 -39.400 1.00 27.36 602 GLU A C 1
ATOM 4762 O O . GLU A 1 602 ? -42.058 -1.543 -40.460 1.00 27.36 602 GLU A O 1
ATOM 4767 N N . LYS A 1 603 ? -41.351 -2.701 -38.641 1.00 29.19 603 LYS A N 1
ATOM 4768 C CA . LYS A 1 603 ? -42.372 -3.773 -38.455 1.00 29.19 603 LYS A CA 1
ATOM 4769 C C . LYS A 1 603 ? -42.415 -5.029 -39.358 1.00 29.19 603 LYS A C 1
ATOM 4771 O O . LYS A 1 603 ? -42.320 -4.974 -40.575 1.00 29.19 603 LYS A O 1
ATOM 4776 N N . LYS A 1 604 ? -42.842 -6.116 -38.670 1.00 24.83 604 LYS A N 1
ATOM 4777 C CA . LYS A 1 604 ? -43.413 -7.419 -39.123 1.00 24.83 604 LYS A CA 1
ATOM 4778 C C . LYS A 1 604 ? -42.382 -8.473 -39.617 1.00 24.83 604 LYS A C 1
ATOM 4780 O O . LYS A 1 604 ? -41.421 -8.113 -40.267 1.00 24.83 604 LYS A O 1
ATOM 4785 N N . VAL A 1 605 ? -42.509 -9.789 -39.335 1.00 24.44 605 VAL A N 1
ATOM 4786 C CA . VAL A 1 605 ? -43.697 -10.598 -38.949 1.00 24.44 605 VAL A CA 1
ATOM 4787 C C . VAL A 1 605 ? -43.343 -11.949 -38.243 1.00 24.44 605 VAL A C 1
ATOM 4789 O O . VAL A 1 605 ? -42.331 -12.541 -38.575 1.00 24.44 605 VAL A O 1
ATOM 4792 N N . LYS A 1 606 ? -44.236 -12.430 -37.341 1.00 25.28 606 LYS A N 1
ATOM 4793 C CA . LYS A 1 606 ? -44.549 -13.818 -36.832 1.00 25.28 606 LYS A CA 1
ATOM 4794 C C . LYS A 1 606 ? -43.405 -14.816 -36.476 1.00 25.28 606 LYS A C 1
ATOM 4796 O O . LYS A 1 606 ? -42.516 -15.038 -37.274 1.00 25.28 606 LYS A O 1
ATOM 4801 N N . ARG A 1 607 ? -43.357 -15.507 -35.316 1.00 26.25 607 ARG A N 1
ATOM 4802 C CA . ARG A 1 607 ? -44.346 -16.238 -34.455 1.00 26.25 607 ARG A CA 1
ATOM 4803 C C . ARG A 1 607 ? -44.548 -17.725 -34.826 1.00 26.25 607 ARG A C 1
ATOM 4805 O O . ARG A 1 607 ? -45.355 -18.018 -35.701 1.00 26.25 607 ARG A O 1
ATOM 4812 N N . VAL A 1 608 ? -43.998 -18.634 -34.008 1.00 25.75 608 VAL A N 1
ATOM 4813 C CA . VAL A 1 608 ? -44.568 -19.968 -33.700 1.00 25.75 608 VAL A CA 1
ATOM 4814 C C . VAL A 1 608 ? -44.429 -20.224 -32.192 1.00 25.75 608 VAL A C 1
ATOM 4816 O O . VAL A 1 608 ? -43.382 -19.958 -31.615 1.00 25.75 608 VAL A O 1
ATOM 4819 N N . MET A 1 609 ? -45.496 -20.705 -31.547 1.00 23.77 609 MET A N 1
ATOM 4820 C CA . MET A 1 609 ? -45.521 -21.094 -30.128 1.00 23.77 609 MET A CA 1
ATOM 4821 C C . MET A 1 609 ? -45.465 -22.621 -29.985 1.00 23.77 609 MET A C 1
ATOM 4823 O O . MET A 1 609 ? -46.083 -23.326 -30.782 1.00 23.77 609 MET A O 1
ATOM 4827 N N . ARG A 1 610 ? -44.932 -23.118 -28.863 1.00 25.91 610 ARG A N 1
ATOM 4828 C CA . ARG A 1 610 ? -45.523 -24.279 -28.174 1.00 25.91 610 ARG A CA 1
ATOM 4829 C C . ARG A 1 610 ? -45.827 -23.912 -26.722 1.00 25.91 610 ARG A C 1
ATOM 4831 O O . ARG A 1 610 ? -45.059 -23.208 -26.080 1.00 25.91 610 ARG A O 1
ATOM 4838 N N . ARG A 1 611 ? -47.009 -24.328 -26.262 1.00 25.33 611 ARG A N 1
ATOM 4839 C CA . ARG A 1 611 ? -47.559 -24.055 -24.927 1.00 25.33 611 ARG A CA 1
ATOM 4840 C C . ARG A 1 611 ? -47.215 -25.201 -23.978 1.00 25.33 611 ARG A C 1
ATOM 4842 O O . ARG A 1 611 ? -47.358 -26.354 -24.373 1.00 25.33 611 ARG A O 1
ATOM 4849 N N . VAL A 1 612 ? -46.971 -24.878 -22.713 1.00 25.48 612 VAL A N 1
ATOM 4850 C CA . VAL A 1 612 ? -47.425 -25.695 -21.576 1.00 25.48 612 VAL A CA 1
ATOM 4851 C C . VAL A 1 612 ? -48.408 -24.820 -20.789 1.00 25.48 612 VAL A C 1
ATOM 4853 O O . VAL A 1 612 ? -48.252 -23.598 -20.763 1.00 25.48 612 VAL A O 1
ATOM 4856 N N . LYS A 1 613 ? -49.494 -25.406 -20.275 1.00 25.16 613 LYS A N 1
ATOM 4857 C CA . LYS A 1 613 ? -50.631 -24.670 -19.692 1.00 25.16 613 LYS A CA 1
ATOM 4858 C C . LYS A 1 613 ? -50.552 -24.651 -18.159 1.00 25.16 613 LYS A C 1
ATOM 4860 O O . LYS A 1 613 ? -50.071 -25.599 -17.554 1.00 25.16 613 LYS A O 1
ATOM 4865 N N . VAL A 1 614 ? -51.047 -23.560 -17.581 1.00 32.88 614 VAL A N 1
ATOM 4866 C CA . VAL A 1 614 ? -51.037 -23.200 -16.150 1.00 32.88 614 VAL A CA 1
ATOM 4867 C C . VAL A 1 614 ? -52.325 -23.658 -15.450 1.00 32.88 614 VAL A C 1
ATOM 4869 O O . VAL A 1 614 ? -53.364 -23.714 -16.110 1.00 32.88 614 VAL A O 1
ATOM 4872 N N . THR A 1 615 ? -52.292 -23.823 -14.120 1.00 25.00 615 THR A N 1
ATOM 4873 C CA . THR A 1 615 ? -53.449 -23.507 -13.249 1.00 25.00 615 THR A CA 1
ATOM 4874 C C . THR A 1 615 ? -52.995 -22.875 -11.909 1.00 25.00 615 THR A C 1
ATOM 4876 O O . THR A 1 615 ? -52.043 -23.392 -11.328 1.00 25.00 615 THR A O 1
ATOM 4879 N N . PRO A 1 616 ? -53.619 -21.766 -11.438 1.00 35.97 616 PRO A N 1
ATOM 4880 C CA . PRO A 1 616 ? -53.311 -21.037 -10.183 1.00 35.97 616 PRO A CA 1
ATOM 4881 C C . PRO A 1 616 ? -54.330 -21.421 -9.056 1.00 35.97 616 PRO A C 1
ATOM 4883 O O . PRO A 1 616 ? -55.106 -22.342 -9.330 1.00 35.97 616 PRO A O 1
ATOM 4886 N N . PRO A 1 617 ? -54.378 -20.848 -7.813 1.00 31.83 617 PRO A N 1
ATOM 4887 C CA . PRO A 1 617 ? -54.523 -19.415 -7.419 1.00 31.83 617 PRO A CA 1
ATOM 4888 C C . PRO A 1 617 ? -53.553 -18.984 -6.267 1.00 31.83 617 PRO A C 1
ATOM 4890 O O . PRO A 1 617 ? -52.795 -19.814 -5.780 1.00 31.83 617 PRO A O 1
ATOM 4893 N N . ARG A 1 618 ? -53.443 -17.732 -5.783 1.00 24.95 618 ARG A N 1
ATOM 4894 C CA . ARG A 1 618 ? -54.431 -16.676 -5.441 1.00 24.95 618 ARG A CA 1
ATOM 4895 C C . ARG A 1 618 ? -53.876 -15.253 -5.644 1.00 24.95 618 ARG A C 1
ATOM 4897 O O . ARG A 1 618 ? -52.671 -15.081 -5.795 1.00 24.95 618 ARG A O 1
ATOM 4904 N N . ASP A 1 619 ? -54.777 -14.271 -5.624 1.00 26.61 619 ASP A N 1
ATOM 4905 C CA . ASP A 1 619 ? -54.529 -12.854 -5.918 1.00 26.61 619 ASP A CA 1
ATOM 4906 C C . ASP A 1 619 ? -53.459 -12.173 -5.043 1.00 26.61 619 ASP A C 1
ATOM 4908 O O . ASP A 1 619 ? -53.457 -12.347 -3.820 1.00 26.61 619 ASP A O 1
ATOM 4912 N N . PRO A 1 620 ? -52.617 -11.305 -5.634 1.00 31.03 620 PRO A N 1
ATOM 4913 C CA . PRO A 1 620 ? -52.029 -10.186 -4.922 1.00 31.03 620 PRO A CA 1
ATOM 4914 C C . PRO A 1 620 ? -53.068 -9.058 -4.829 1.00 31.03 620 PRO A C 1
ATOM 4916 O O . PRO A 1 620 ? -53.435 -8.465 -5.842 1.00 31.03 620 PRO A O 1
ATOM 4919 N N . THR A 1 621 ? -53.525 -8.730 -3.619 1.00 30.42 621 THR A N 1
ATOM 4920 C CA . THR A 1 621 ? -54.218 -7.454 -3.386 1.00 30.42 621 THR A CA 1
ATOM 4921 C C . THR A 1 621 ? -53.296 -6.297 -3.757 1.00 30.42 621 THR A C 1
ATOM 4923 O O . THR A 1 621 ? -52.122 -6.295 -3.382 1.00 30.42 621 THR A O 1
ATOM 4926 N N . GLU A 1 622 ? -53.863 -5.353 -4.498 1.00 32.38 622 GLU A N 1
ATOM 4927 C CA . GLU A 1 622 ? -53.217 -4.249 -5.204 1.00 32.38 622 GLU A CA 1
ATOM 4928 C C . GLU A 1 622 ? -52.115 -3.541 -4.397 1.00 32.38 622 GLU A C 1
ATOM 4930 O O . GLU A 1 622 ? -52.344 -2.987 -3.322 1.00 32.38 622 GLU A O 1
ATOM 4935 N N . LEU A 1 623 ? -50.911 -3.513 -4.971 1.00 33.62 623 LEU A N 1
ATOM 4936 C CA . LEU A 1 623 ? -49.983 -2.406 -4.775 1.00 33.62 623 LEU A CA 1
ATOM 4937 C C . LEU A 1 623 ? -50.243 -1.435 -5.927 1.00 33.62 623 LEU A C 1
ATOM 4939 O O . LEU A 1 623 ? -49.878 -1.732 -7.064 1.00 33.62 623 LEU A O 1
ATOM 4943 N N . GLU A 1 624 ? -50.873 -0.296 -5.644 1.00 34.16 624 GLU A N 1
ATOM 4944 C CA . GLU A 1 624 ? -50.817 0.837 -6.567 1.00 34.16 624 GLU A CA 1
ATOM 4945 C C . GLU A 1 624 ? -49.350 1.276 -6.682 1.00 34.16 624 GLU A C 1
ATOM 4947 O O . GLU A 1 624 ? -48.750 1.747 -5.713 1.00 34.16 624 GLU A O 1
ATOM 4952 N N . GLU A 1 625 ? -48.750 1.104 -7.863 1.00 34.66 625 GLU A N 1
ATOM 4953 C CA . GLU A 1 625 ? -47.467 1.731 -8.166 1.00 34.66 625 GLU A CA 1
ATOM 4954 C C . GLU A 1 625 ? -47.670 3.252 -8.167 1.00 34.66 625 GLU A C 1
ATOM 4956 O O . GLU A 1 625 ? -48.248 3.816 -9.098 1.00 34.66 625 GLU A O 1
ATOM 4961 N N . MET A 1 626 ? -47.186 3.931 -7.123 1.00 39.53 626 MET A N 1
ATOM 4962 C CA . MET A 1 626 ? -47.074 5.388 -7.129 1.00 39.53 626 MET A CA 1
ATOM 4963 C C . MET A 1 626 ? -46.075 5.811 -8.213 1.00 39.53 626 MET A C 1
ATOM 4965 O O . MET A 1 626 ? -44.865 5.846 -7.979 1.00 39.53 626 MET A O 1
ATOM 4969 N N . ASP A 1 627 ? -46.576 6.177 -9.395 1.00 43.59 627 ASP A N 1
ATOM 4970 C CA . ASP A 1 627 ? -45.772 6.876 -10.397 1.00 43.59 627 ASP A CA 1
ATOM 4971 C C . ASP A 1 627 ? -45.389 8.259 -9.847 1.00 43.59 627 ASP A C 1
ATOM 4973 O O . ASP A 1 627 ? -46.161 9.218 -9.869 1.00 43.59 627 ASP A O 1
ATOM 4977 N N . LEU A 1 628 ? -44.166 8.354 -9.323 1.00 49.56 628 LEU A N 1
ATOM 4978 C CA . LEU A 1 628 ? -43.606 9.582 -8.757 1.00 49.56 628 LEU A CA 1
ATOM 4979 C C . LEU A 1 628 ? -43.324 10.670 -9.816 1.00 49.56 628 LEU A C 1
ATOM 4981 O O . LEU A 1 628 ? -42.870 11.760 -9.450 1.00 49.56 628 LEU A O 1
ATOM 4985 N N . GLY A 1 629 ? -43.563 10.396 -11.108 1.00 41.59 629 GLY A N 1
ATOM 4986 C CA . GLY A 1 629 ? -43.449 11.369 -12.196 1.00 41.59 629 GLY A CA 1
ATOM 4987 C C . GLY A 1 629 ? -42.011 11.790 -12.511 1.00 41.59 629 GLY A C 1
ATOM 4988 O O . GLY A 1 629 ? -41.780 12.893 -12.995 1.00 41.59 629 GLY A O 1
ATOM 4989 N N . LEU A 1 630 ? -41.022 10.936 -12.223 1.00 51.75 630 LEU A N 1
ATOM 4990 C CA . LEU A 1 630 ? -39.592 11.301 -12.190 1.00 51.75 630 LEU A CA 1
ATOM 4991 C C . LEU A 1 630 ? -38.872 11.275 -13.556 1.00 51.75 630 LEU A C 1
ATOM 4993 O O . LEU A 1 630 ? -37.640 11.324 -13.622 1.00 51.75 630 LEU A O 1
ATOM 4997 N N . LYS A 1 631 ? -39.603 11.198 -14.675 1.00 43.28 631 LYS A N 1
ATOM 4998 C CA . LYS A 1 631 ? -39.000 11.264 -16.017 1.00 43.28 631 LYS A CA 1
ATOM 4999 C C . LYS A 1 631 ? -38.612 12.702 -16.367 1.00 43.28 631 LYS A C 1
ATOM 5001 O O . LYS A 1 631 ? -39.446 13.483 -16.809 1.00 43.28 631 LYS A O 1
ATOM 5006 N N . GLY A 1 632 ? -37.321 13.005 -16.237 1.00 51.81 632 GLY A N 1
ATOM 5007 C CA . GLY A 1 632 ? -36.720 14.278 -16.660 1.00 51.81 632 GLY A CA 1
ATOM 5008 C C . GLY A 1 632 ? -36.300 15.214 -15.523 1.00 51.81 632 GLY A C 1
ATOM 5009 O O . GLY A 1 632 ? -35.749 16.273 -15.802 1.00 51.81 632 GLY A O 1
ATOM 5010 N N . THR A 1 633 ? -36.512 14.838 -14.260 1.00 52.25 633 THR A N 1
ATOM 5011 C CA . THR A 1 633 ? -35.989 15.571 -13.092 1.00 52.25 633 THR A CA 1
ATOM 5012 C C . THR A 1 633 ? -34.483 15.374 -12.915 1.00 52.25 633 THR A C 1
ATOM 5014 O O . THR A 1 633 ? -33.964 14.279 -13.143 1.00 52.25 633 THR A O 1
ATOM 5017 N N . ALA A 1 634 ? -33.778 16.419 -12.471 1.00 51.19 634 ALA A N 1
ATOM 5018 C CA . ALA A 1 634 ? -32.350 16.334 -12.181 1.00 51.19 634 ALA A CA 1
ATOM 5019 C C . ALA A 1 634 ? -32.088 15.419 -10.962 1.00 51.19 634 ALA A C 1
ATOM 5021 O O . ALA A 1 634 ? -32.892 15.412 -10.024 1.00 51.19 634 ALA A O 1
ATOM 5022 N N . PRO A 1 635 ? -30.960 14.677 -10.908 1.00 47.72 635 PRO A N 1
ATOM 5023 C CA . PRO A 1 635 ? -30.690 13.727 -9.820 1.00 47.72 635 PRO A CA 1
ATOM 5024 C C . PRO A 1 635 ? -30.731 14.339 -8.410 1.00 47.72 635 PRO A C 1
ATOM 5026 O O . PRO A 1 635 ? -31.121 13.670 -7.457 1.00 47.72 635 PRO A O 1
ATOM 5029 N N . GLN A 1 636 ? -30.371 15.620 -8.282 1.00 47.16 636 GLN A N 1
ATOM 5030 C CA . GLN A 1 636 ? -30.376 16.352 -7.011 1.00 47.16 636 GLN A CA 1
ATOM 5031 C C . GLN A 1 636 ? -31.798 16.592 -6.471 1.00 47.16 636 GLN A C 1
ATOM 5033 O O . GLN A 1 636 ? -32.015 16.515 -5.262 1.00 47.16 636 GLN A O 1
ATOM 5038 N N . ASP A 1 637 ? -32.780 16.810 -7.350 1.00 51.59 637 ASP A N 1
ATOM 5039 C CA . ASP A 1 637 ? -34.180 17.016 -6.958 1.00 51.59 637 ASP A CA 1
ATOM 5040 C C . ASP A 1 637 ? -34.858 15.698 -6.572 1.00 51.59 637 ASP A C 1
ATOM 5042 O O . ASP A 1 637 ? -35.646 15.656 -5.627 1.00 51.59 637 ASP A O 1
ATOM 5046 N N . ILE A 1 638 ? -34.494 14.602 -7.249 1.00 54.72 638 ILE A N 1
ATOM 5047 C CA . ILE A 1 638 ? -34.910 13.243 -6.870 1.00 54.72 638 ILE A CA 1
ATOM 5048 C C . ILE A 1 638 ? -34.400 12.926 -5.457 1.00 54.72 638 ILE A C 1
ATOM 5050 O O . ILE A 1 638 ? -35.172 12.469 -4.614 1.00 54.72 638 ILE A O 1
ATOM 5054 N N . LEU A 1 639 ? -33.128 13.235 -5.176 1.00 49.09 639 LEU A N 1
ATOM 5055 C CA . LEU A 1 639 ? -32.522 13.018 -3.864 1.00 49.09 639 LEU A CA 1
ATOM 5056 C C . LEU A 1 639 ? -33.192 13.870 -2.772 1.00 49.09 639 LEU A C 1
ATOM 5058 O O . LEU A 1 639 ? -33.557 13.330 -1.732 1.00 49.09 639 LEU A O 1
ATOM 5062 N N . ARG A 1 640 ? -33.440 15.167 -3.017 1.00 55.91 640 ARG A N 1
ATOM 5063 C CA . ARG A 1 640 ? -34.193 16.032 -2.084 1.00 55.91 640 ARG A CA 1
ATOM 5064 C C . ARG A 1 640 ? -35.591 15.496 -1.782 1.00 55.91 640 ARG A C 1
ATOM 5066 O O . ARG A 1 640 ? -36.005 15.499 -0.627 1.00 55.91 640 ARG A O 1
ATOM 5073 N N . LYS A 1 641 ? -36.318 15.031 -2.802 1.00 54.50 641 LYS A N 1
ATOM 5074 C CA . LYS A 1 641 ? -37.687 14.517 -2.643 1.00 54.50 641 LYS A CA 1
ATOM 5075 C C . LYS A 1 641 ? -37.709 13.195 -1.866 1.00 54.50 641 LYS A C 1
ATOM 5077 O O . LYS A 1 641 ? -38.580 13.006 -1.019 1.00 54.50 641 LYS A O 1
ATOM 5082 N N . ALA A 1 642 ? -36.719 12.326 -2.085 1.00 55.22 642 ALA A N 1
ATOM 5083 C CA . ALA A 1 642 ? -36.516 11.121 -1.281 1.00 55.22 642 ALA A CA 1
ATOM 5084 C C . ALA A 1 642 ? -36.185 11.456 0.187 1.00 55.22 642 ALA A C 1
ATOM 5086 O O . ALA A 1 642 ? -36.824 10.914 1.084 1.00 55.22 642 ALA A O 1
ATOM 5087 N N . ILE A 1 643 ? -35.264 12.397 0.436 1.00 55.47 643 ILE A N 1
ATOM 5088 C CA . ILE A 1 643 ? -34.895 12.844 1.793 1.00 55.47 643 ILE A CA 1
ATOM 5089 C C . ILE A 1 643 ? -36.108 13.430 2.530 1.00 55.47 643 ILE A C 1
ATOM 5091 O O . ILE A 1 643 ? -36.399 12.994 3.636 1.00 55.47 643 ILE A O 1
ATOM 5095 N N . SER A 1 644 ? -36.881 14.321 1.896 1.00 56.88 644 SER A N 1
ATOM 5096 C CA . SER A 1 644 ? -38.111 14.874 2.492 1.00 56.88 644 SER A CA 1
ATOM 5097 C C . SER A 1 644 ? -39.120 13.785 2.873 1.00 56.88 644 SER A C 1
ATOM 5099 O O . SER A 1 644 ? -39.759 13.877 3.915 1.00 56.88 644 SER A O 1
ATOM 5101 N N . THR A 1 645 ? -39.248 12.740 2.048 1.00 55.69 645 THR A N 1
ATOM 5102 C CA . THR A 1 645 ? -40.160 11.615 2.318 1.00 55.69 645 THR A CA 1
ATOM 5103 C C . THR A 1 645 ? -39.677 10.776 3.509 1.00 55.69 645 THR A C 1
ATOM 5105 O O . THR A 1 645 ? -40.488 10.302 4.300 1.00 55.69 645 THR A O 1
ATOM 5108 N N . ILE A 1 646 ? -38.358 10.617 3.670 1.00 54.50 646 ILE A N 1
ATOM 5109 C CA . ILE A 1 646 ? -37.747 9.927 4.814 1.00 54.50 646 ILE A CA 1
ATOM 5110 C C . ILE A 1 646 ? -37.905 10.756 6.097 1.00 54.50 646 ILE A C 1
ATOM 5112 O O . ILE A 1 646 ? -38.314 10.206 7.116 1.00 54.50 646 ILE A O 1
ATOM 5116 N N . ASP A 1 647 ? -37.656 12.067 6.050 1.00 55.41 647 ASP A N 1
ATOM 5117 C CA . ASP A 1 647 ? -37.823 12.960 7.205 1.00 55.41 647 ASP A CA 1
ATOM 5118 C C . ASP A 1 647 ? -39.271 12.995 7.710 1.00 55.41 647 ASP A C 1
ATOM 5120 O O . ASP A 1 647 ? -39.496 13.079 8.915 1.00 55.41 647 ASP A O 1
ATOM 5124 N N . ASP A 1 648 ? -40.262 12.921 6.819 1.00 57.41 648 ASP A N 1
ATOM 5125 C CA . ASP A 1 648 ? -41.671 12.864 7.216 1.00 57.41 648 ASP A CA 1
ATOM 5126 C C . ASP A 1 648 ? -42.057 11.491 7.799 1.00 57.41 648 ASP A C 1
ATOM 5128 O O . ASP A 1 648 ? -42.773 11.440 8.798 1.00 57.41 648 ASP A O 1
ATOM 5132 N N . LEU A 1 649 ? -41.499 10.388 7.281 1.00 49.12 649 LEU A N 1
ATOM 5133 C CA . LEU A 1 649 ? -41.647 9.047 7.874 1.00 49.12 649 LEU A CA 1
ATOM 5134 C C . LEU A 1 649 ? -40.973 8.911 9.253 1.00 49.12 649 LEU A C 1
ATOM 5136 O O . LEU A 1 649 ? -41.411 8.099 10.064 1.00 49.12 649 LEU A O 1
ATOM 5140 N N . LEU A 1 650 ? -39.925 9.691 9.534 1.00 49.34 650 LEU A N 1
ATOM 5141 C CA . LEU A 1 650 ? -39.218 9.699 10.824 1.00 49.34 650 LEU A CA 1
ATOM 5142 C C . LEU A 1 650 ? -39.885 10.584 11.894 1.00 49.34 650 LEU A C 1
ATOM 5144 O O . LEU A 1 650 ? -39.481 10.534 13.056 1.00 49.34 650 LEU A O 1
ATOM 5148 N N . LYS A 1 651 ? -40.896 11.386 11.529 1.00 52.81 651 LYS A N 1
ATOM 5149 C CA . LYS A 1 651 ? -41.687 12.210 12.467 1.00 52.81 651 LYS A CA 1
ATOM 5150 C C . LYS A 1 651 ? -42.911 11.484 13.031 1.00 52.81 651 LYS A C 1
ATOM 5152 O O . LYS A 1 651 ? -43.483 11.958 14.012 1.00 52.81 651 LYS A O 1
ATOM 5157 N N . GLU A 1 652 ? -43.333 10.366 12.437 1.00 43.91 652 GLU A N 1
ATOM 5158 C CA . GLU A 1 652 ? -44.413 9.546 12.996 1.00 43.91 652 GLU A CA 1
ATOM 5159 C C . GLU A 1 652 ? -43.921 8.768 14.236 1.00 43.91 652 GLU A C 1
ATOM 5161 O O . GLU A 1 652 ? -42.798 8.254 14.241 1.00 43.91 652 GLU A O 1
ATOM 5166 N N . PRO A 1 653 ? -44.727 8.663 15.312 1.00 40.03 653 PRO A N 1
ATOM 5167 C CA . PRO A 1 653 ? -44.346 7.897 16.495 1.00 40.03 653 PRO A CA 1
ATOM 5168 C C . PRO A 1 653 ? -44.194 6.402 16.153 1.00 40.03 653 PRO A C 1
ATOM 5170 O O . PRO A 1 653 ? -44.948 5.886 15.324 1.00 40.03 653 PRO A O 1
ATOM 5173 N N . PRO A 1 654 ? -43.258 5.677 16.799 1.00 41.34 654 PRO A N 1
ATOM 5174 C CA . PRO A 1 654 ? -42.981 4.285 16.464 1.00 41.34 654 PRO A CA 1
ATOM 5175 C C . PRO A 1 654 ? -44.238 3.427 16.678 1.00 41.34 654 PRO A C 1
ATOM 5177 O O . PRO A 1 654 ? -44.798 3.430 17.781 1.00 41.34 654 PRO A O 1
ATOM 5180 N N . PRO A 1 655 ? -44.709 2.694 15.654 1.00 43.69 655 PRO A N 1
ATOM 5181 C CA . PRO A 1 655 ? -45.940 1.938 15.768 1.00 43.69 655 PRO A CA 1
ATOM 5182 C C . PRO A 1 655 ? -45.714 0.661 16.587 1.00 43.69 655 PRO A C 1
ATOM 5184 O O . PRO A 1 655 ? -44.587 0.196 16.775 1.00 43.69 655 PRO A O 1
ATOM 5187 N N . SER A 1 656 ? -46.806 0.086 17.090 1.00 46.44 656 SER A N 1
ATOM 5188 C CA . SER A 1 656 ? -46.750 -1.094 17.957 1.00 46.44 656 SER A CA 1
ATOM 5189 C C . SER A 1 656 ? -46.063 -2.288 17.274 1.00 46.44 656 SER A C 1
ATOM 5191 O O . SER A 1 656 ? -45.994 -2.374 16.048 1.00 46.44 656 SER A O 1
ATOM 5193 N N . SER A 1 657 ? -45.568 -3.249 18.059 1.00 45.03 657 SER A N 1
ATOM 5194 C CA . SER A 1 657 ? -44.628 -4.298 17.615 1.00 45.03 657 SER A CA 1
ATOM 5195 C C . SER A 1 657 ? -45.080 -5.206 16.454 1.00 45.03 657 SER A C 1
ATOM 5197 O O . SER A 1 657 ? -44.268 -5.979 15.946 1.00 45.03 657 SER A O 1
ATOM 5199 N N . LYS A 1 658 ? -46.333 -5.114 15.988 1.00 42.53 658 LYS A N 1
ATOM 5200 C CA . LYS A 1 658 ? -46.830 -5.813 14.789 1.00 42.53 658 LYS A CA 1
ATOM 5201 C C . LYS A 1 658 ? -46.620 -5.046 13.472 1.00 42.53 658 LYS A C 1
ATOM 5203 O O . LYS A 1 658 ? -46.627 -5.674 12.416 1.00 42.53 658 LYS A O 1
ATOM 5208 N N . ASP A 1 659 ? -4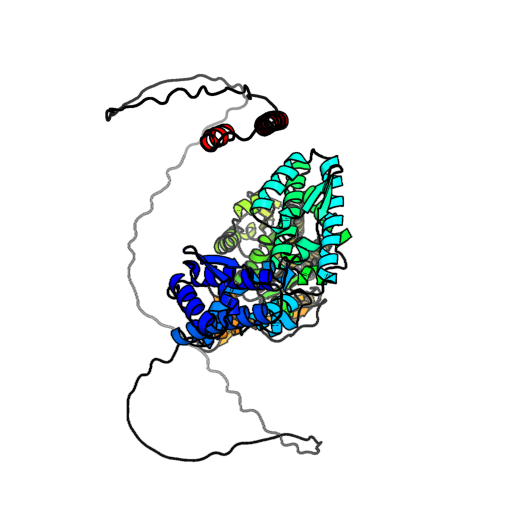6.361 -3.740 13.515 1.00 43.41 659 ASP A N 1
ATOM 5209 C CA . ASP A 1 659 ? -46.363 -2.866 12.329 1.00 43.41 659 ASP A CA 1
ATOM 5210 C C . ASP A 1 659 ? -44.967 -2.604 11.730 1.00 43.41 659 ASP A C 1
ATOM 5212 O O . ASP A 1 659 ? -44.846 -2.118 10.603 1.00 43.41 659 ASP A O 1
ATOM 5216 N N . HIS A 1 660 ? -43.891 -3.000 12.422 1.00 47.44 660 HIS A N 1
ATOM 5217 C CA . HIS A 1 660 ? -42.501 -2.851 11.952 1.00 47.44 660 HIS A CA 1
ATOM 5218 C C . HIS A 1 660 ? -42.253 -3.427 10.545 1.00 47.44 660 HIS A C 1
ATOM 5220 O O . HIS A 1 660 ? -41.409 -2.921 9.798 1.00 47.44 660 HIS A O 1
ATOM 5226 N N . MET A 1 661 ? -42.986 -4.479 10.161 1.00 39.12 661 MET A N 1
ATOM 5227 C CA . MET A 1 661 ? -42.871 -5.086 8.834 1.00 39.12 661 MET A CA 1
ATOM 5228 C C . MET A 1 661 ? -43.510 -4.228 7.729 1.00 39.12 661 MET A C 1
ATOM 5230 O O . MET A 1 661 ? -43.069 -4.310 6.587 1.00 39.12 661 MET A O 1
ATOM 5234 N N . VAL A 1 662 ? -44.502 -3.390 8.054 1.00 42.88 662 VAL A N 1
ATOM 5235 C CA . VAL A 1 662 ? -45.144 -2.450 7.117 1.00 42.88 662 VAL A CA 1
ATOM 5236 C C . VAL A 1 662 ? -44.238 -1.241 6.883 1.00 42.88 662 VAL A C 1
ATOM 5238 O O . VAL A 1 662 ? -43.991 -0.879 5.735 1.00 42.88 662 VAL A O 1
ATOM 5241 N N . VAL A 1 663 ? -43.649 -0.686 7.949 1.00 47.62 663 VAL A N 1
ATOM 5242 C CA . VAL A 1 663 ? -42.695 0.436 7.860 1.00 47.62 663 VAL A CA 1
ATOM 5243 C C . VAL A 1 663 ? -41.459 0.043 7.040 1.00 47.62 663 VAL A C 1
ATOM 5245 O O . VAL A 1 663 ? -41.120 0.720 6.070 1.00 47.62 663 VAL A O 1
ATOM 5248 N N . ARG A 1 664 ? -40.850 -1.124 7.314 1.00 44.69 664 ARG A N 1
ATOM 5249 C CA . ARG A 1 664 ? -39.743 -1.663 6.492 1.00 44.69 664 ARG A CA 1
ATOM 5250 C C . ARG A 1 664 ? -40.113 -1.918 5.024 1.00 44.69 664 ARG A C 1
ATOM 5252 O O . ARG A 1 664 ? -39.205 -2.013 4.206 1.00 44.69 664 ARG A O 1
ATOM 5259 N N . LYS A 1 665 ? -41.402 -2.046 4.689 1.00 45.75 665 LYS A N 1
ATOM 5260 C CA . LYS A 1 665 ? -41.900 -2.220 3.312 1.00 45.75 665 LYS A CA 1
ATOM 5261 C C . LYS A 1 665 ? -42.231 -0.904 2.599 1.00 45.75 665 LYS A C 1
ATOM 5263 O O . LYS A 1 665 ? -42.415 -0.944 1.392 1.00 45.75 665 LYS A O 1
ATOM 5268 N N . ARG A 1 666 ? -42.333 0.215 3.331 1.00 43.41 666 ARG A N 1
ATOM 5269 C CA . ARG A 1 666 ? -42.473 1.584 2.792 1.00 43.41 666 ARG A CA 1
ATOM 5270 C C . ARG A 1 666 ? -41.133 2.311 2.636 1.00 43.41 666 ARG A C 1
ATOM 5272 O O . ARG A 1 666 ? -41.044 3.230 1.837 1.00 43.41 666 ARG A O 1
ATOM 5279 N N . ILE A 1 667 ? -40.121 1.925 3.419 1.00 46.94 667 ILE A N 1
ATOM 5280 C CA . ILE A 1 667 ? -38.748 2.466 3.336 1.00 46.94 667 ILE A CA 1
ATOM 5281 C C . ILE A 1 667 ? -37.937 1.808 2.200 1.00 46.94 667 ILE A C 1
ATOM 5283 O O . ILE A 1 667 ? -36.965 2.390 1.722 1.00 46.94 667 ILE A O 1
ATOM 5287 N N . LYS A 1 668 ? -38.316 0.589 1.799 1.00 42.84 668 LYS A N 1
ATOM 5288 C CA . LYS A 1 668 ? -37.723 -0.163 0.684 1.00 42.84 668 LYS A CA 1
ATOM 5289 C C . LYS A 1 668 ? -38.349 0.213 -0.653 1.00 42.84 668 LYS A C 1
ATOM 5291 O O . LYS A 1 668 ? -37.582 0.191 -1.638 1.00 42.84 668 LYS A O 1
#

pLDDT: mean 74.29, std 24.39, range [23.72, 98.56]

Radius of gyration: 37.28 Å; chains: 1; bounding box: 115×80×117 Å

Sequence (668 aa):
MTDIETLGKLIEEFIGKMTSPEIGQFRLEVSTFRIILERSRVDEPALVKFTIMDDGGIVNNLRNGPDSVRALSIYLKRSVDFISSLIGEELAKDMITTSIRPQIPKLLTGFRNNEKLVEALPEPFPSIINETLERNLDSTDHDEILDLFQEMFQTYLKDLSAKSDLSAFKLKISILREKHDLLKYMELGREELIVIDKEKWAYGSVEEVRDALAAIFNSMVGLSTFLVGREEAMKNASKIFQYYFNDKEELLDRYGLIEGLLDGAIQKKISTGIPLLDSRMGGGIPKGSSILLVSPSGIERDMFISGMLSQGIRKGSSVLMVLSKEPPRSIRILLRSNDLDPDKLEEESRLRIVDWFSWRGERIIGVERDGFALKSSKILSNLGIAINKGLRELTYSSSKIAIIHMIGAATNIFDFKGVYNFIQRLRAKFKEEEMVSLFLLETNSLPKEIETTIQEIFDGVMIIEKKPEGNRFAREIRIGSLSWFDFDASPISFIIKDNAIVPEREVEEEGETLEPSAIIDRGQQGVQKDAPKRPSDDLLVMGPKGDVISRKPPPEATPVEDEPPYSTAGKMKVKPVKKRVLIKTPDKGRSERASPPPVKVEKKVKRVMRRVKVTPPRDPTELEEMDLGLKGTAPQDILRKAISTIDDLLKEPPPSSKDHMVVRKRIK

Foldseek 3Di:
DFLQVLLLVLQLLLQCLLQDCVLPPNRDALVVLVVLLVVLCVVQVQSPQWDQDNNRHIGHPGDRDDSSLLSSQVSQVSVLVVSCVVPNNVVSLVSSLVRRLVVLLVSLVSCPPPVVSLVSHDPPRVVSNVVLVVQLPDLVLLVLVVVLLQVLQQVLQVVVVVQDDCPQLVVLLVVVCVVQVQSVQWDQDPVRRTDRPSVSSSSDHLQSNLVSSLSSQVSSLVSLCVRVNNQVSLVVSLVSCCVSCVPPVVSCVVSVNCCSHSLNLNDQAADQLAVVVCVLVVRHHGFLFEEEEAEAPDLVVLQSVLSRCLRQVSSWEAEEEEDAADAPVVVCVSCVLSVHHVVVCLVLLSYEYEDNHCLVPDVDDQWDDDPSYIYGHNDLVSSVVRRVVSVVSHGDTSAYEYEAEPQLVDVVPDPLVVSLVSVLVVSVVSSVVRHYYYYYDYHPSDDPVSVVVSCVVGQWYKYWDWDDDPPDIWIWIFTPDHNPDDGDRDIFTFDQDSSHTYGPVVVVVVPPPDDPDDDDDDDDDDDDDDDDDYDDDDDDDDDDDDDDDDDDDDDDDDDDDDDDDDDDDDDDDDDDDDDDDDDDDDDDDDDDDDDDDDDDDDYDDDDDDDDDDDDDDDDDDDDDPPPPVCVPDDPVVVVVVLVVVVVVLVPDDDDPPVCPVVSVVVND

Secondary structure (DSSP, 8-state):
--HHHHHHHHHHHHHHHHTSGGGGGGPPPHHHHHHHHHHHHHH-GGGGGEEE-TTS-EEE-PPSSHHHHHHHHHHHHHHHHHHHHHH-HHHHHHHHHHHHTTTHHHHGGGTTT-HHHHHTSPTTHHHHHHHHHHTS--HHHHHHHHHHHHHHHHHHHHHHHTTS-THHHHHHHHHHTTT-GGGGGEEE-TTS-EEE-HHHHTTS-HHHHHHHHHHHHHHHHHHHHHHH-HHHHHHHHHHHHHHHHTT-HHHHHHTTHHHHSGGGTT-SEE--S-HHHHHHTTSSEETT-EEEEEE-SSHHHHHHHHHHHHHHHHTT-EEEEEESSS-HHHHHHHHHTTT--HHHHHHTTSEEEEE-SGGGTS---SEEEETTEEEE-S-HHHHHHHHHHHHHTSPP-SSEEEEE--HHHHHTTS-HHHHHHHHHHHHHHHHHTT-EEEEEEETT-S-HHHHHHHHTTSSEEEEEEEEEETTEEEEEEEEEEESS-----S-EEEEEETTEEEEHHHHHHTT----------------------------------------PPPPP--------------------------------------------------------------------------TT--HHHHHHHHHHHHHHHTSSPPPPTTSHHHHHHH--